Protein AF-0000000082825134 (afdb_homodimer)

InterPro domains:
  IPR029063 S-adenosyl-L-methionine-dependent methyltransferase superfamily [G3DSA:3.40.50.150] (3-219)
  IPR029063 S-adenosyl-L-methionine-dependent methyltransferase superfamily [SSF53335] (3-241)
  IPR041698 Methyltransferase domain 25 [PF13649] (36-131)

Solvent-accessible surface area (backbone atoms only — not comparable to full-atom values): 25928 Å² total; per-residue (Å²): 125,81,80,78,51,67,60,77,48,40,62,70,76,47,64,79,57,64,53,66,57,54,43,49,54,53,53,72,73,45,96,62,84,42,36,34,34,29,42,56,34,48,56,27,67,54,47,53,55,42,35,74,72,61,30,44,28,38,32,28,20,71,46,62,66,26,43,52,54,22,56,70,71,52,56,92,83,52,70,63,49,78,46,75,40,47,69,53,58,60,77,94,44,71,46,61,18,49,30,37,38,28,49,88,38,48,62,20,58,41,81,44,70,64,50,49,41,36,24,48,42,28,49,53,48,26,29,24,87,57,11,36,42,36,39,29,34,56,25,64,41,29,35,64,64,54,40,41,77,33,59,47,72,48,84,47,84,59,53,24,37,42,40,37,25,32,66,38,95,53,80,45,15,32,34,38,44,33,42,37,39,34,54,71,87,85,42,24,45,74,49,75,50,76,48,60,37,24,50,68,56,67,70,55,53,50,52,46,40,45,74,52,51,33,44,78,74,49,58,22,20,69,91,44,92,42,67,64,58,87,76,34,43,34,35,37,40,37,31,28,39,50,78,71,72,84,125,125,80,82,80,51,68,63,76,47,41,62,70,75,48,66,79,56,63,53,66,57,53,43,49,55,55,53,72,72,42,94,61,84,43,35,35,34,29,42,56,34,47,56,27,66,53,45,53,56,42,35,74,71,61,28,43,27,36,30,28,20,72,47,62,65,25,41,52,53,19,56,70,70,51,57,94,84,53,72,62,49,77,47,77,43,47,69,53,60,61,78,92,43,72,47,62,18,49,30,39,37,29,48,89,37,48,61,20,58,41,81,42,70,65,50,49,41,36,24,48,43,29,50,52,48,25,28,26,87,58,11,36,42,37,38,28,33,55,24,64,41,28,36,64,64,54,39,41,76,32,58,47,71,48,85,46,85,60,52,24,37,42,41,37,25,33,66,38,95,52,80,45,15,31,33,40,44,33,42,37,38,34,53,70,85,86,42,23,44,74,50,74,50,77,48,58,35,24,51,69,55,70,69,55,52,50,50,45,39,44,76,53,49,32,43,76,75,50,60,23,21,69,93,43,92,42,66,65,56,86,75,34,44,34,35,36,40,37,28,28,38,51,78,72,72,83,123

Sequence (494 aa):
MIYQGFASVYDELMSHAPYDQWTKWIEESLPEKGRILDLACGTGEISIRLAEKGFEVTGIDLSEEMLSYAQQKVSSNQPILFLQQDMRELSGFDGQFDAVAICCDSLNYLKTKNDVIETFKSVFQVLKPEGILLFDVHSSYKMAEVFPNSTFADQDEDISYIWQSFAGSEELSVIHDMSFFVWNGEAYDRFDETHEQRTFPVDEYEAMLKSCGFQLHHVTADFTDSEPSGQSERLFFKAQKSKTIVSMIYQGFASVYDELMSHAPYDQWTKWIEESLPEKGRILDLACGTGEISIRLAEKGFEVTGIDLSEEMLSYAQQKVSSNQPILFLQQDMRELSGFDGQFDAVAICCDSLNYLKTKNDVIETFKSVFQVLKPEGILLFDVHSSYKMAEVFPNSTFADQDEDISYIWQSFAGSEELSVIHDMSFFVWNGEAYDRFDETHEQRTFPVDEYEAMLKSCGFQLHHVTADFTDSEPSGQSERLFFKAQKSKTIVS

Secondary structure (DSSP, 8-state):
-----HHHHHHHHTTT--HHHHHHHHHHH-SS--EEEEET-TTSHHHHHHHHTT-EEEEEES-HHHHHHHHHHS-TTS-EEEEE--TTS--S-TT-EEEEEE-TTGGGG--SHHHHHHHHHHHHHHEEEEEEEEEEEE-HHIIIIISTTEEEEEE-SSEEEEEEEEE-SSTTEEEEEEEEEEE-SSSEEEEEEEEEEE---HHHHHHHHHHTTEEEEEEEETTSSSPP-TT--EEEEEEEE-SS---/-----HHHHHHHHTTTS-HHHHHHHHHHH-SS--EEEEET-TTSHHHHHHHHTT-EEEEEES-HHHHHHHHHHS-TTS-EEEEE--TTS--S-TT-EEEEEE-TTGGGG--SHHHHHHHHHHHHHHEEEEEEEEEEEE-HHIIIIISTTEEEEEE-SSEEEEEEEEE-SSTTEEEEEEEEEEE-SSSEEEEEEEEEEE---HHHHHHHHHHTTEEEEEEEETTSSSPP-TT--EEEEEEEE-SS---

Organism: NCBI:txid227866

Nearest PDB structures (foldseek):
  1y8c-assembly1_A  TM=8.971E-01  e=4.473E-28  Clostridium acetobutylicum ATCC 824
  7zkg-assembly1_A  TM=9.230E-01  e=8.082E-23  Streptomyces griseofuscus
  7wzg-assembly1_A  TM=8.822E-01  e=2.865E-20  Streptomyces sp.
  6uk5-assembly1_B  TM=7.848E-01  e=9.587E-19  Micromonospora echinospora
  5bsz-assembly1_A  TM=7.710E-01  e=5.892E-18  Streptoalloteichus sp. ATCC 53650

Foldseek 3Di:
DPPDDCLNCVCVVCVPPPLVLVLVVVVVLDPDAEEEEEEQCFLPSNVVVNQVVPHQYEYEHQDPSRVVNNVVPDDPPGNYHYDYDDLLDDDDQFQPTLEYEAEDQNLQLQDDLVSNLSNLLSRLRNHHAFHKYKYKHWALQQQPPPQAQDWDWDDDPAKIKIWHKHHDPDRSKIKIKMWMWGDPPPGTDIDIDIGIGHDDHPVSSCVSNVVNQKDWDDKPADSDPDHDDPNGTMIMTMITRHNDPPD/DPPDDCLNCVCVVCVPPPLVLVLVVVVVLDPDAEEEEEEQCFLPSNVVVSQVVPHQYEYEHQDPSRVVNNVVPDDPPGNYHYDYDDLLDDDDQFQPTLEYEAEPQNLQLDDDLVSNLSNLLSRLRNHHAFHKYKYKHWALQQQPPPQAQDWDWDDDPAKIKIWHKHHDPDRSKIKIKMWMWGDPPPGTDIDIDIGIGHDDHPVSVCVSNVVNQKDWDDKDADSDPDHDDPNGTMIMTMITRHNDPPD

Radius of gyration: 30.26 Å; Cα contacts (8 Å, |Δi|>4): 1070; chains: 2; bounding box: 48×101×61 Å

pLDDT: mean 93.87, std 10.31, range [31.61, 98.88]

Structure (mmCIF, N/CA/C/O backbone):
data_AF-0000000082825134-model_v1
#
loop_
_entity.id
_entity.type
_entity.pdbx_description
1 polymer 'Class I SAM-dependent methyltransferase'
#
loop_
_atom_site.group_PDB
_atom_site.id
_atom_site.type_symbol
_atom_site.label_atom_id
_atom_site.label_alt_id
_atom_site.label_comp_id
_atom_site.label_asym_id
_atom_site.label_entity_id
_atom_site.label_seq_id
_atom_site.pdbx_PDB_ins_code
_atom_site.Cartn_x
_atom_site.Cartn_y
_atom_site.Cartn_z
_atom_site.occupancy
_atom_site.B_iso_or_equiv
_atom_site.auth_seq_id
_atom_site.auth_comp_id
_atom_site.auth_asym_id
_atom_site.auth_atom_id
_atom_site.pdbx_PDB_model_num
ATOM 1 N N . MET A 1 1 ? -27.453 6.738 11.32 1 31.67 1 MET A N 1
ATOM 2 C CA . MET A 1 1 ? -26.266 6.273 10.625 1 31.67 1 MET A CA 1
ATOM 3 C C . MET A 1 1 ? -25.125 7.285 10.75 1 31.67 1 MET A C 1
ATOM 5 O O . MET A 1 1 ? -25.234 8.414 10.258 1 31.67 1 MET A O 1
ATOM 9 N N . ILE A 1 2 ? -24.578 7.402 11.82 1 40.59 2 ILE A N 1
ATOM 10 C CA . ILE A 1 2 ? -23.688 8.516 12.117 1 40.59 2 ILE A CA 1
ATOM 11 C C . ILE A 1 2 ? -22.703 8.711 10.961 1 40.59 2 ILE A C 1
ATOM 13 O O . ILE A 1 2 ? -22.125 7.742 10.469 1 40.59 2 ILE A O 1
ATOM 17 N N . TYR A 1 3 ? -23.062 9.609 10.094 1 47.88 3 TYR A N 1
ATOM 18 C CA . TYR A 1 3 ? -22.25 9.992 8.938 1 47.88 3 TYR A CA 1
ATOM 19 C C . TYR A 1 3 ? -20.766 9.922 9.258 1 47.88 3 TYR A C 1
ATOM 21 O O . TYR A 1 3 ? -20.297 10.57 10.195 1 47.88 3 TYR A O 1
ATOM 29 N N . GLN A 1 4 ? -20.047 8.68 9.023 1 63.12 4 GLN A N 1
ATOM 30 C CA . GLN A 1 4 ? -18.609 8.547 9.266 1 63.12 4 GLN A CA 1
ATOM 31 C C . GLN A 1 4 ? -17.812 9.242 8.172 1 63.12 4 GLN A C 1
ATOM 33 O O . GLN A 1 4 ? -17.984 8.961 6.984 1 63.12 4 GLN A O 1
ATOM 38 N N . GLY A 1 5 ? -17.406 10.68 8.5 1 81.69 5 GLY A N 1
ATOM 39 C CA . GLY A 1 5 ? -16.547 11.43 7.609 1 81.69 5 GLY A CA 1
ATOM 40 C C . GLY A 1 5 ? -15.078 11.375 8.008 1 81.69 5 GLY A C 1
ATOM 41 O O . GLY A 1 5 ? -14.703 10.625 8.906 1 81.69 5 GLY A O 1
ATOM 42 N N . PHE A 1 6 ? -14.289 12.008 7.301 1 90.44 6 PHE A N 1
ATOM 43 C CA . PHE A 1 6 ? -12.844 11.984 7.457 1 90.44 6 PHE A CA 1
ATOM 44 C C . PHE A 1 6 ? -12.445 12.398 8.867 1 90.44 6 PHE A C 1
ATOM 46 O O . PHE A 1 6 ? -11.555 11.789 9.477 1 90.44 6 PHE A O 1
ATOM 53 N N . ALA A 1 7 ? -13.164 13.359 9.367 1 90.81 7 ALA A N 1
ATOM 54 C CA . ALA A 1 7 ? -12.836 13.867 10.695 1 90.81 7 ALA A CA 1
ATOM 55 C C . ALA A 1 7 ? -12.953 12.766 11.75 1 90.81 7 ALA A C 1
ATOM 57 O O . ALA A 1 7 ? -12.203 12.742 12.719 1 90.81 7 ALA A O 1
ATOM 58 N N . SER A 1 8 ? -13.828 11.852 11.531 1 89.88 8 SER A N 1
ATOM 59 C CA . SER A 1 8 ? -14.117 10.805 12.508 1 89.88 8 SER A CA 1
ATOM 60 C C . SER A 1 8 ? -12.984 9.781 12.57 1 89.88 8 SER A C 1
ATOM 62 O O . SER A 1 8 ? -12.844 9.062 13.555 1 89.88 8 SER A O 1
ATOM 64 N N . VAL A 1 9 ? -12.219 9.648 11.523 1 92.31 9 VAL A N 1
ATOM 65 C CA . VAL A 1 9 ? -11.156 8.641 11.477 1 92.31 9 VAL A CA 1
ATOM 66 C C . VAL A 1 9 ? -9.797 9.328 11.523 1 92.31 9 VAL A C 1
ATOM 68 O O . VAL A 1 9 ? -8.758 8.656 11.594 1 92.31 9 VAL A O 1
ATOM 71 N N . TYR A 1 10 ? -9.727 10.625 11.555 1 92.88 10 TYR A N 1
ATOM 72 C CA . TYR A 1 10 ? -8.5 11.391 11.375 1 92.88 10 TYR A CA 1
ATOM 73 C C . TYR A 1 10 ? -7.508 11.094 12.492 1 92.88 10 TYR A C 1
ATOM 75 O O . TYR A 1 10 ? -6.336 10.82 12.234 1 92.88 10 TYR A O 1
ATOM 83 N N . ASP A 1 11 ? -7.988 11.148 13.688 1 91.62 11 ASP A N 1
ATOM 84 C CA . ASP A 1 11 ? -7.09 10.945 14.82 1 91.62 11 ASP A CA 1
ATOM 85 C C . ASP A 1 11 ? -6.453 9.562 14.773 1 91.62 11 ASP A C 1
ATOM 87 O O . ASP A 1 11 ? -5.285 9.398 15.133 1 91.62 11 ASP A O 1
ATOM 91 N N . GLU A 1 12 ? -7.242 8.578 14.375 1 88.88 12 GLU A N 1
ATOM 92 C CA . GLU A 1 12 ? -6.688 7.234 14.242 1 88.88 12 GLU A CA 1
ATOM 93 C C . GLU A 1 12 ? -5.648 7.172 13.125 1 88.88 12 GLU A C 1
ATOM 95 O O . GLU A 1 12 ? -4.582 6.574 13.297 1 88.88 12 GLU A O 1
ATOM 100 N N . LEU A 1 13 ? -5.953 7.766 12.016 1 89.31 13 LEU A N 1
ATOM 101 C CA . LEU A 1 13 ? -5.035 7.844 10.883 1 89.31 13 LEU A CA 1
ATOM 102 C C . LEU A 1 13 ? -3.713 8.477 11.305 1 89.31 13 LEU A C 1
ATOM 104 O O . LEU A 1 13 ? -2.645 8.031 10.883 1 89.31 13 LEU A O 1
ATOM 108 N N . MET A 1 14 ? -3.789 9.5 12.18 1 92.12 14 MET A N 1
ATOM 109 C C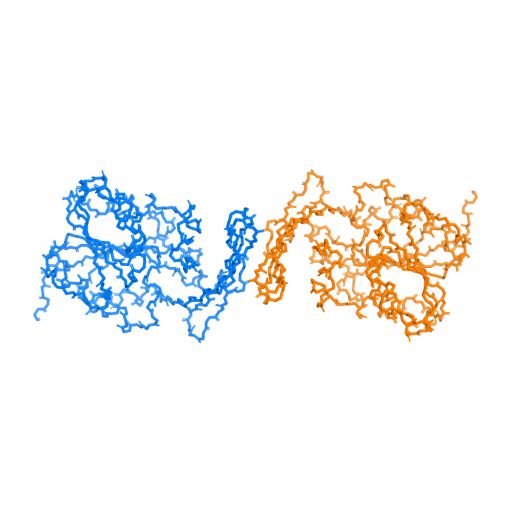A . MET A 1 14 ? -2.646 10.328 12.547 1 92.12 14 MET A CA 1
ATOM 110 C C . MET A 1 14 ? -2.096 9.93 13.914 1 92.12 14 MET A C 1
ATOM 112 O O . MET A 1 14 ? -1.331 10.68 14.523 1 92.12 14 MET A O 1
ATOM 116 N N . SER A 1 15 ? -2.473 8.75 14.375 1 89.19 15 SER A N 1
ATOM 117 C CA . SER A 1 15 ? -2.162 8.328 15.734 1 89.19 15 SER A CA 1
ATOM 118 C C . SER A 1 15 ? -0.655 8.281 15.969 1 89.19 15 SER A C 1
ATOM 120 O O . SER A 1 15 ? -0.193 8.422 17.094 1 89.19 15 SER A O 1
ATOM 122 N N . HIS A 1 16 ? 0.145 8.148 14.906 1 89.31 16 HIS A N 1
ATOM 123 C CA . HIS A 1 16 ? 1.592 8.055 15.07 1 89.31 16 HIS A CA 1
ATOM 124 C C . HIS A 1 16 ? 2.283 9.328 14.594 1 89.31 16 HIS A C 1
ATOM 126 O O . HIS A 1 16 ? 3.512 9.375 14.5 1 89.31 16 HIS A O 1
ATOM 132 N N . ALA A 1 17 ? 1.519 10.336 14.281 1 93.69 17 ALA A N 1
ATOM 133 C CA . ALA A 1 17 ? 2.102 11.617 13.867 1 93.69 17 ALA A CA 1
ATOM 134 C C . ALA A 1 17 ? 2.906 12.234 15.008 1 93.69 17 ALA A C 1
ATOM 136 O O . ALA A 1 17 ? 2.502 12.18 16.172 1 93.69 17 ALA A O 1
ATOM 137 N N . PRO A 1 18 ? 4.023 12.836 14.672 1 96.94 18 PRO A N 1
ATOM 138 C CA . PRO A 1 18 ? 4.898 13.375 15.719 1 96.94 18 PRO A CA 1
ATOM 139 C C . PRO A 1 18 ? 4.449 14.75 16.203 1 96.94 18 PRO A C 1
ATOM 141 O O . PRO A 1 18 ? 5.23 15.703 16.172 1 96.94 18 PRO A O 1
ATOM 144 N N . TYR A 1 19 ? 3.26 14.867 16.766 1 97.88 19 TYR A N 1
ATOM 145 C CA . TYR A 1 19 ? 2.703 16.125 17.25 1 97.88 19 TYR A CA 1
ATOM 146 C C . TYR A 1 19 ? 3.604 16.75 18.312 1 97.88 19 TYR A C 1
ATOM 148 O O . TYR A 1 19 ? 3.717 17.969 18.391 1 97.88 19 TYR A O 1
ATOM 156 N N . ASP A 1 20 ? 4.211 15.906 19.047 1 97.44 20 ASP A N 1
ATOM 157 C CA . ASP A 1 20 ? 5.102 16.406 20.094 1 97.44 20 ASP A CA 1
ATOM 158 C C . ASP A 1 20 ? 6.301 17.141 19.5 1 97.44 20 ASP A C 1
ATOM 160 O O . ASP A 1 20 ? 6.793 18.109 20.078 1 97.44 20 ASP A O 1
ATOM 164 N N . GLN A 1 21 ? 6.723 16.641 18.422 1 98 21 GLN A N 1
ATOM 165 C CA . GLN A 1 21 ? 7.852 17.297 17.766 1 98 21 GLN A CA 1
ATOM 166 C C . GLN A 1 21 ? 7.449 18.656 17.219 1 98 21 GLN A C 1
ATOM 168 O O . GLN A 1 21 ? 8.211 19.625 17.328 1 98 21 GLN A O 1
ATOM 173 N N . TRP A 1 22 ? 6.277 18.766 16.625 1 98.25 22 TRP A N 1
ATOM 174 C CA . TRP A 1 22 ? 5.785 20.062 16.188 1 98.25 22 TRP A CA 1
ATOM 175 C C . TRP A 1 22 ? 5.645 21.016 17.359 1 98.25 22 TRP A C 1
ATOM 177 O O . TRP A 1 22 ? 6.062 22.172 17.266 1 98.25 22 TRP A O 1
ATOM 187 N N . THR A 1 23 ? 5.055 20.531 18.406 1 97.62 23 THR A N 1
ATOM 188 C CA . THR A 1 23 ? 4.824 21.344 19.594 1 97.62 23 THR A CA 1
ATOM 189 C C . THR A 1 23 ? 6.145 21.875 20.156 1 97.62 23 THR A C 1
ATOM 191 O O . THR A 1 23 ? 6.266 23.047 20.484 1 97.62 23 THR A O 1
ATOM 194 N N . LYS A 1 24 ? 7.09 21 20.219 1 96.88 24 LYS A N 1
ATOM 195 C CA . LYS A 1 24 ? 8.414 21.375 20.703 1 96.88 24 LYS A CA 1
ATOM 196 C C . LYS A 1 24 ? 9.047 22.438 19.781 1 96.88 24 LYS A C 1
ATOM 198 O O . LYS A 1 24 ? 9.641 23.391 20.266 1 96.88 24 LYS A O 1
ATOM 203 N N . TRP A 1 25 ? 8.953 22.234 18.562 1 97.25 25 TRP A N 1
ATOM 204 C CA . TRP A 1 25 ? 9.492 23.172 17.578 1 97.25 25 TRP A CA 1
ATOM 205 C C . TRP A 1 25 ? 8.898 24.562 17.75 1 97.25 25 TRP A C 1
ATOM 207 O O . TRP A 1 25 ? 9.617 25.562 17.734 1 97.25 25 TRP A O 1
ATOM 217 N N . ILE A 1 26 ? 7.578 24.625 17.969 1 97.19 26 ILE A N 1
ATOM 218 C CA . ILE A 1 26 ? 6.883 25.891 18.156 1 97.19 26 ILE A CA 1
ATOM 219 C C . ILE A 1 26 ? 7.332 26.531 19.469 1 97.19 26 ILE A C 1
ATOM 221 O O . ILE A 1 26 ? 7.668 27.719 19.5 1 97.19 26 ILE A O 1
ATOM 225 N N . GLU A 1 27 ? 7.367 25.734 20.469 1 95.75 27 GLU A N 1
ATOM 226 C CA . GLU A 1 27 ? 7.75 26.219 21.781 1 95.75 27 GLU A CA 1
ATOM 227 C C . GLU A 1 27 ? 9.148 26.828 21.766 1 95.75 27 GLU A C 1
ATOM 229 O O . GLU A 1 27 ? 9.383 27.891 22.344 1 95.75 27 GLU A O 1
ATOM 234 N N . GLU A 1 28 ? 10 26.172 21.094 1 94.25 28 GLU A N 1
ATOM 235 C CA . GLU A 1 28 ? 11.391 26.609 21.047 1 94.25 28 GLU A CA 1
ATOM 236 C C . GLU A 1 28 ? 11.555 27.859 20.203 1 94.25 28 GLU A C 1
ATOM 238 O O . GLU A 1 28 ? 12.57 28.562 20.312 1 94.25 28 GLU A O 1
ATOM 243 N N . SER A 1 29 ? 10.625 28.109 19.391 1 92 29 SER A N 1
ATOM 244 C CA . SER A 1 29 ? 10.719 29.266 18.5 1 92 29 SER A CA 1
ATOM 245 C C . SER A 1 29 ? 10.227 30.531 19.188 1 92 29 SER A C 1
ATOM 247 O O . SER A 1 29 ? 10.406 31.641 18.656 1 92 29 SER A O 1
ATOM 249 N N . LEU A 1 30 ? 9.523 30.422 20.297 1 88.94 30 LEU A N 1
ATOM 250 C CA . LEU A 1 30 ? 8.984 31.562 21.016 1 88.94 30 LEU A CA 1
ATOM 251 C C . LEU A 1 30 ? 9.711 31.75 22.344 1 88.94 30 LEU A C 1
ATOM 253 O O . LEU A 1 30 ? 9.938 30.797 23.078 1 88.94 30 LEU A O 1
ATOM 257 N N . PRO A 1 31 ? 10.234 32.969 22.594 1 73.44 31 PRO A N 1
ATOM 258 C CA . PRO A 1 31 ? 10.984 33.219 23.828 1 73.44 31 PRO A CA 1
ATOM 259 C C . PRO A 1 31 ? 10.109 33.156 25.078 1 73.44 31 PRO A C 1
ATOM 261 O O . PRO A 1 31 ? 10.602 32.844 26.156 1 73.44 31 PRO A O 1
ATOM 264 N N . GLU A 1 32 ? 8.875 33.656 25.047 1 78.44 32 GLU A N 1
ATOM 265 C CA . GLU A 1 32 ? 7.98 33.688 26.203 1 78.44 32 GLU A CA 1
ATOM 266 C C . GLU A 1 32 ? 6.609 33.125 25.859 1 78.44 32 GLU A C 1
ATOM 268 O O . GLU A 1 32 ? 6.262 33 24.688 1 78.44 32 GLU A O 1
ATOM 273 N N . LY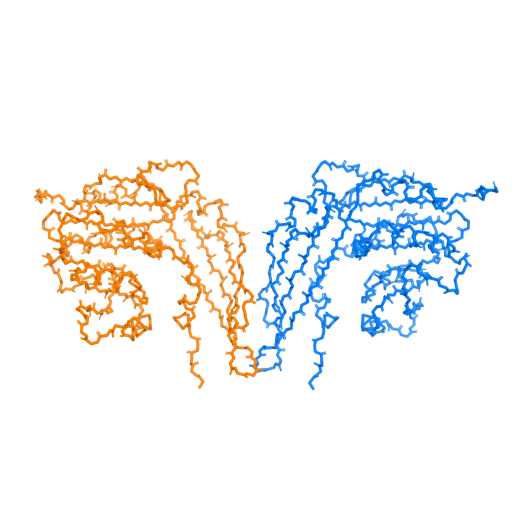S A 1 33 ? 5.977 32.719 27.031 1 81.69 33 LYS A N 1
ATOM 274 C CA . LYS A 1 33 ? 4.594 32.281 26.859 1 81.69 33 LYS A CA 1
ATOM 275 C C . LYS A 1 33 ? 3.732 33.406 26.328 1 81.69 33 LYS A C 1
ATOM 277 O O . LYS A 1 33 ? 3.9 34.562 26.719 1 81.69 33 LYS A O 1
ATOM 282 N N . GLY A 1 34 ? 3.176 33.188 25.172 1 90.06 34 GLY A N 1
ATOM 283 C CA . GLY A 1 34 ? 2.365 34.188 24.516 1 90.06 34 GLY A CA 1
ATOM 284 C C . GLY A 1 34 ? 1.118 33.625 23.859 1 90.06 34 GLY A C 1
ATOM 285 O O . GLY A 1 34 ? 0.662 32.531 24.219 1 90.06 34 GLY A O 1
ATOM 286 N N . ARG A 1 35 ? 0.505 34.531 23.062 1 95.62 35 ARG A N 1
ATOM 287 C CA . ARG A 1 35 ? -0.704 34.188 22.328 1 95.62 35 ARG A CA 1
ATOM 288 C C . ARG A 1 35 ? -0.36 33.594 20.969 1 95.62 35 ARG A C 1
ATOM 290 O O . ARG A 1 35 ? 0.307 34.219 20.156 1 95.62 35 ARG A O 1
ATOM 297 N N . ILE A 1 36 ? -0.784 32.312 20.766 1 97.38 36 ILE A N 1
ATOM 298 C CA . ILE A 1 36 ? -0.449 31.594 19.531 1 97.38 36 ILE A CA 1
ATOM 299 C C . ILE A 1 36 ? -1.722 31.312 18.734 1 97.38 36 ILE A C 1
ATOM 301 O O . ILE A 1 36 ? -2.74 30.906 19.312 1 97.38 36 ILE A O 1
ATOM 305 N N . LEU A 1 37 ? -1.668 31.641 17.469 1 98.38 37 LEU A N 1
ATOM 306 C CA . LEU A 1 37 ? -2.705 31.188 16.531 1 98.38 37 LEU A CA 1
ATOM 307 C C . LEU A 1 37 ? -2.299 29.891 15.859 1 98.38 37 LEU A C 1
ATOM 309 O O . LEU A 1 37 ? -1.317 29.844 15.109 1 98.38 37 LEU A O 1
ATOM 313 N N . ASP A 1 38 ? -3 28.812 16.172 1 98.62 38 ASP A N 1
ATOM 314 C CA . ASP A 1 38 ? -2.871 27.531 15.484 1 98.62 38 ASP A CA 1
ATOM 315 C C . ASP A 1 38 ? -3.76 27.484 14.242 1 98.62 38 ASP A C 1
ATOM 317 O O . ASP A 1 38 ? -4.949 27.172 14.328 1 98.62 38 ASP A O 1
ATOM 321 N N . LEU A 1 39 ? -3.18 27.828 13.086 1 98.62 39 LEU A N 1
ATOM 322 C CA . LEU A 1 39 ? -3.918 27.969 11.836 1 98.62 39 LEU A CA 1
ATOM 323 C C . LEU A 1 39 ? -4 26.625 11.102 1 98.62 39 LEU A C 1
ATOM 325 O O . LEU A 1 39 ? -2.984 25.969 10.898 1 98.62 39 LEU A O 1
ATOM 329 N N . ALA A 1 40 ? -5.293 26.297 10.633 1 98.62 40 ALA A N 1
ATOM 330 C CA . ALA A 1 40 ? -5.586 24.953 10.133 1 98.62 40 ALA A CA 1
ATOM 331 C C . ALA A 1 40 ? -5.305 23.891 11.195 1 98.62 40 ALA A C 1
ATOM 333 O O . ALA A 1 40 ? -4.574 22.938 10.953 1 98.62 40 ALA A O 1
ATOM 334 N N . CYS A 1 41 ? -5.996 24.047 12.312 1 98.44 41 CYS A N 1
ATOM 335 C CA . CYS A 1 41 ? -5.645 23.328 13.531 1 98.44 41 CYS A CA 1
ATOM 336 C C . CYS A 1 41 ? -6.223 21.906 13.523 1 98.44 41 CYS A C 1
ATOM 338 O O . CYS A 1 41 ? -5.855 21.078 14.352 1 98.44 41 CYS A O 1
ATOM 340 N N . GLY A 1 42 ? -7.102 21.562 12.594 1 97.62 42 GLY A N 1
ATOM 341 C CA . GLY A 1 42 ? -7.703 20.234 12.516 1 97.62 42 GLY A CA 1
ATOM 342 C C . GLY A 1 42 ? -8.438 19.828 13.781 1 97.62 42 GLY A C 1
ATOM 343 O O . GLY A 1 42 ? -9.281 20.578 14.281 1 97.62 42 GLY A O 1
ATOM 344 N N . THR A 1 43 ? -8.125 18.703 14.289 1 96.69 43 THR A N 1
ATOM 345 C CA . THR A 1 43 ? -8.789 18.219 15.492 1 96.69 43 THR A CA 1
ATOM 346 C C . THR A 1 43 ? -8.086 18.734 16.734 1 96.69 43 THR A C 1
ATOM 348 O O . THR A 1 43 ? -8.281 18.203 17.828 1 96.69 43 THR A O 1
ATOM 351 N N . GLY A 1 44 ? -7.203 19.656 16.609 1 97.19 44 GLY A N 1
ATOM 352 C CA . GLY A 1 44 ? -6.711 20.469 17.719 1 97.19 44 GLY A CA 1
ATOM 353 C C . GLY A 1 44 ? -5.57 19.812 18.484 1 97.19 44 GLY A C 1
ATOM 354 O O . GLY A 1 44 ? -5.285 20.188 19.609 1 97.19 44 GLY A O 1
ATOM 355 N N . GLU A 1 45 ? -4.871 18.828 17.906 1 97.12 45 GLU A N 1
ATOM 356 C CA . GLU A 1 45 ? -3.822 18.094 18.609 1 97.12 45 GLU A CA 1
ATOM 357 C C . GLU A 1 45 ? -2.695 19.031 19.047 1 97.12 45 GLU A C 1
ATOM 359 O O . GLU A 1 45 ? -2.281 19.016 20.203 1 97.12 45 GLU A O 1
ATOM 364 N N . ILE A 1 46 ? -2.273 19.859 18.188 1 97.69 46 ILE A N 1
ATOM 365 C CA . ILE A 1 46 ? -1.188 20.781 18.5 1 97.69 46 ILE A CA 1
ATOM 366 C C . ILE A 1 46 ? -1.704 21.891 19.406 1 97.69 46 ILE A C 1
ATOM 368 O O . ILE A 1 46 ? -1.031 22.281 20.359 1 97.69 46 ILE A O 1
ATOM 372 N N . SER A 1 47 ? -2.924 22.391 19.172 1 97.62 47 SER A N 1
ATOM 373 C CA . SER A 1 47 ? -3.539 23.422 20 1 97.62 47 SER A CA 1
ATOM 374 C C . SER A 1 47 ? -3.572 23.016 21.469 1 97.62 47 SER A C 1
ATOM 376 O O . SER A 1 47 ? -3.174 23.781 22.344 1 97.62 47 SER A O 1
ATOM 378 N N . ILE A 1 48 ? -4.016 21.828 21.688 1 96.25 48 ILE A N 1
ATOM 379 C CA . ILE A 1 48 ? -4.203 21.312 23.047 1 96.25 48 ILE A CA 1
ATOM 380 C C . ILE A 1 48 ? -2.85 21.188 23.75 1 96.25 48 ILE A C 1
ATOM 382 O O . ILE A 1 48 ? -2.689 21.625 24.891 1 96.25 48 ILE A O 1
ATOM 386 N N . ARG A 1 49 ? -1.884 20.656 23.062 1 95.5 49 ARG A N 1
ATOM 387 C CA . ARG A 1 49 ? -0.55 20.469 23.625 1 95.5 49 ARG A CA 1
ATOM 388 C C . ARG A 1 49 ? 0.087 21.812 23.969 1 95.5 49 ARG A C 1
ATOM 390 O O . ARG A 1 49 ? 0.733 21.953 25 1 95.5 49 ARG A O 1
ATOM 397 N N . LEU A 1 50 ? -0.076 22.797 23.094 1 96 50 LEU A N 1
ATOM 398 C CA . LEU A 1 50 ? 0.458 24.125 23.344 1 96 50 LEU A CA 1
ATOM 399 C C . LEU A 1 50 ? -0.223 24.766 24.562 1 96 50 LEU A C 1
ATOM 401 O O . LEU A 1 50 ? 0.438 25.391 25.391 1 96 50 LEU A O 1
ATOM 405 N N . ALA A 1 51 ? -1.547 24.625 24.656 1 94.81 51 ALA A N 1
ATOM 406 C CA . ALA A 1 51 ? -2.287 25.156 25.797 1 94.81 51 ALA A CA 1
ATOM 407 C C . ALA A 1 51 ? -1.826 24.531 27.094 1 94.81 51 ALA A C 1
ATOM 409 O O . ALA A 1 51 ? -1.688 25.219 28.109 1 94.81 51 ALA A O 1
ATOM 410 N N . GLU A 1 52 ? -1.596 23.25 27.062 1 92.88 52 GLU A N 1
ATOM 411 C CA . GLU A 1 52 ? -1.117 22.531 28.234 1 92.88 52 GLU A CA 1
ATOM 412 C C . GLU A 1 52 ? 0.244 23.047 28.688 1 92.88 52 GLU A C 1
ATOM 414 O O . GLU A 1 52 ? 0.582 22.969 29.859 1 92.88 52 GLU A O 1
ATOM 419 N N . LYS A 1 53 ? 0.925 23.594 27.797 1 92.75 53 LYS A N 1
ATOM 420 C CA . LYS A 1 53 ? 2.25 24.125 28.094 1 92.75 53 LYS A CA 1
ATOM 421 C C . LYS A 1 53 ? 2.162 25.578 28.578 1 92.75 53 LYS A C 1
ATOM 423 O O . LYS A 1 53 ? 3.184 26.203 28.859 1 92.75 53 LYS A O 1
ATOM 428 N N . GLY A 1 54 ? 0.999 26.109 28.547 1 91.75 54 GLY A N 1
ATOM 429 C CA . GLY A 1 54 ? 0.805 27.422 29.156 1 91.75 54 GLY A CA 1
ATOM 430 C C . GLY A 1 54 ? 0.596 28.531 28.141 1 91.75 54 GLY A C 1
ATOM 431 O O . GLY A 1 54 ? 0.496 29.703 28.5 1 91.75 54 GLY A O 1
ATOM 432 N N . PHE A 1 55 ? 0.498 28.219 26.859 1 94.62 55 PHE A N 1
ATOM 433 C CA . PHE A 1 55 ? 0.23 29.219 25.844 1 94.62 55 PHE A CA 1
ATOM 434 C C . PHE A 1 55 ? -1.26 29.516 25.766 1 94.62 55 PHE A C 1
ATOM 436 O O . PHE A 1 55 ? -2.094 28.672 26.062 1 94.62 55 PHE A O 1
ATOM 443 N N . GLU A 1 56 ? -1.556 30.781 25.516 1 94.62 56 GLU A N 1
ATOM 444 C CA . GLU A 1 56 ? -2.914 31.109 25.094 1 94.62 56 GLU A CA 1
ATOM 445 C C . GLU A 1 56 ? -3.123 30.797 23.625 1 94.62 56 GLU A C 1
ATOM 447 O O . GLU A 1 56 ? -2.484 31.406 22.75 1 94.62 56 GLU A O 1
ATOM 452 N N . VAL A 1 57 ? -4.059 29.859 23.328 1 96.5 57 VAL A N 1
ATOM 453 C CA . VAL A 1 57 ? -4.113 29.328 21.969 1 96.5 57 VAL A CA 1
ATOM 454 C C . VAL A 1 57 ? -5.484 29.609 21.359 1 96.5 57 VAL A C 1
ATOM 456 O O . VAL A 1 57 ? -6.512 29.453 22.031 1 96.5 57 VAL A O 1
ATOM 459 N N . THR A 1 58 ? -5.508 30.172 20.188 1 97.75 58 THR A N 1
ATOM 460 C CA . THR A 1 58 ? -6.66 30.172 19.281 1 97.75 58 THR A CA 1
ATOM 461 C C . THR A 1 58 ? -6.434 29.234 18.109 1 97.75 58 THR A C 1
ATOM 463 O O . THR A 1 58 ? -5.398 29.297 17.438 1 97.75 58 THR A O 1
ATOM 466 N N . GLY A 1 59 ? -7.328 28.281 17.938 1 98.38 59 GLY A N 1
ATOM 467 C CA . GLY A 1 59 ? -7.281 27.391 16.781 1 98.38 59 GLY A CA 1
ATOM 468 C C . GLY A 1 59 ? -8.281 27.766 15.703 1 98.38 59 GLY A C 1
ATOM 469 O O . GLY A 1 59 ? -9.445 28.031 15.984 1 98.38 59 GLY A O 1
ATOM 470 N N . ILE A 1 60 ? -7.816 27.859 14.469 1 98.56 60 ILE A N 1
ATOM 471 C CA . ILE A 1 60 ? -8.695 28.156 13.336 1 98.56 60 ILE A CA 1
ATOM 472 C C . ILE A 1 60 ? -8.594 27.031 12.305 1 98.56 60 ILE A C 1
ATOM 474 O O . ILE A 1 60 ? -7.5 26.531 12.016 1 98.56 60 ILE A O 1
ATOM 478 N N . ASP A 1 61 ? -9.711 26.609 11.773 1 98.44 61 ASP A N 1
ATOM 479 C CA . ASP A 1 61 ? -9.789 25.641 10.695 1 98.44 61 ASP A CA 1
ATOM 480 C C . ASP A 1 61 ? -10.961 25.938 9.766 1 98.44 61 ASP A C 1
ATOM 482 O O . ASP A 1 61 ? -11.945 26.547 10.18 1 98.44 61 ASP A O 1
ATOM 486 N N . LEU A 1 62 ? -10.758 25.484 8.5 1 97.94 62 LEU A N 1
ATOM 487 C CA . LEU A 1 62 ? -11.82 25.672 7.516 1 97.94 62 LEU A CA 1
ATOM 488 C C . LEU A 1 62 ? -12.984 24.734 7.777 1 97.94 62 LEU A C 1
ATOM 490 O O . LEU A 1 62 ? -14.141 25.062 7.496 1 97.94 62 LEU A O 1
ATOM 494 N N . SER A 1 63 ? -12.703 23.578 8.336 1 96 63 SER A N 1
ATOM 495 C CA . SER A 1 63 ? -13.68 22.5 8.477 1 96 63 SER A CA 1
ATOM 496 C C . SER A 1 63 ? -14.375 22.562 9.828 1 96 63 SER A C 1
ATOM 498 O O . SER A 1 63 ? -13.758 22.344 10.867 1 96 63 SER A O 1
ATOM 500 N N . GLU A 1 64 ? -15.68 22.766 9.742 1 95.38 64 GLU A N 1
ATOM 501 C CA . GLU A 1 64 ? -16.484 22.75 10.961 1 95.38 64 GLU A CA 1
ATOM 502 C C . GLU A 1 64 ? -16.438 21.375 11.633 1 95.38 64 GLU A C 1
ATOM 504 O O . GLU A 1 64 ? -16.438 21.281 12.859 1 95.38 64 GLU A O 1
ATOM 509 N N . GLU A 1 65 ? -16.438 20.375 10.828 1 94.38 65 GLU A N 1
ATOM 510 C CA . GLU A 1 65 ? -16.406 19.016 11.359 1 94.38 65 GLU A CA 1
ATOM 511 C C . GLU A 1 65 ? -15.125 18.766 12.156 1 94.38 65 GLU A C 1
ATOM 513 O O . GLU A 1 65 ? -15.172 18.203 13.25 1 94.38 65 GLU A O 1
ATOM 518 N N . MET A 1 66 ? -14 19.172 11.617 1 96.19 66 MET A N 1
ATOM 519 C CA . MET A 1 66 ? -12.734 19.047 12.336 1 96.19 66 MET A CA 1
ATOM 520 C C . MET A 1 66 ? -12.789 19.781 13.672 1 96.19 66 MET A C 1
ATOM 522 O O . MET A 1 66 ? -12.383 19.25 14.703 1 96.19 66 MET A O 1
ATOM 526 N N . LEU A 1 67 ? -13.352 20.984 13.656 1 96.38 67 LEU A N 1
ATOM 527 C CA . LEU A 1 67 ? -13.414 21.812 14.852 1 96.38 67 LEU A CA 1
ATOM 528 C C . LEU A 1 67 ? -14.328 21.203 15.898 1 96.38 67 LEU A C 1
ATOM 530 O O . LEU A 1 67 ? -14.086 21.344 17.094 1 96.38 67 LEU A O 1
ATOM 534 N N . SER A 1 68 ? -15.367 20.547 15.453 1 94.69 68 SER A N 1
ATOM 535 C CA . SER A 1 68 ? -16.25 19.875 16.391 1 94.69 68 SER A CA 1
ATOM 536 C C . SER A 1 68 ? -15.5 18.797 17.172 1 94.69 68 SER A C 1
ATOM 538 O O . SER A 1 68 ? -15.688 18.672 18.391 1 94.69 68 SER A O 1
ATOM 540 N N . TYR A 1 69 ? -14.672 18.078 16.531 1 94.25 69 TYR A N 1
ATOM 541 C CA . TYR A 1 69 ? -13.852 17.078 17.203 1 94.25 69 TYR A CA 1
ATOM 542 C C . TYR A 1 69 ? -12.82 17.719 18.109 1 94.25 69 TYR A C 1
ATOM 544 O O . TYR A 1 69 ? -12.539 17.219 19.203 1 94.25 69 TYR A O 1
ATOM 552 N N . ALA A 1 70 ? -12.273 18.844 17.672 1 95.19 70 ALA A N 1
ATOM 553 C CA . ALA A 1 70 ? -11.32 19.578 18.516 1 95.19 70 ALA A CA 1
ATOM 554 C C . ALA A 1 70 ? -11.977 20.047 19.812 1 95.19 70 ALA A C 1
ATOM 556 O O . ALA A 1 70 ? -11.406 19.875 20.891 1 95.19 70 ALA A O 1
ATOM 557 N N . GLN A 1 71 ? -13.148 20.562 19.672 1 94.25 71 GLN A N 1
ATOM 558 C CA . GLN A 1 71 ? -13.875 21.094 20.812 1 94.25 71 GLN A CA 1
ATOM 559 C C . GLN A 1 71 ? -14.18 20 21.828 1 94.25 71 GLN A C 1
ATOM 561 O O . GLN A 1 71 ? -14.164 20.234 23.031 1 94.25 71 GLN A O 1
ATOM 566 N N . GLN A 1 72 ? -14.391 18.828 21.359 1 92.25 72 GLN A N 1
ATOM 567 C CA . GLN A 1 72 ? -14.727 17.703 22.219 1 92.25 72 GLN A CA 1
ATOM 568 C C . GLN A 1 72 ? -13.531 17.297 23.078 1 92.25 72 GLN A C 1
ATOM 570 O O . GLN A 1 72 ? -13.695 16.703 24.141 1 92.25 72 GLN A O 1
ATOM 575 N N . LYS A 1 73 ? -12.391 17.594 22.656 1 92.88 73 LYS A N 1
ATOM 576 C CA . LYS A 1 73 ? -11.18 17.172 23.344 1 92.88 73 LYS A CA 1
ATOM 577 C C . LYS A 1 73 ? -10.805 18.141 24.453 1 92.88 73 LYS A C 1
ATOM 579 O O . LYS A 1 73 ? -9.977 17.828 25.312 1 92.88 73 LYS A O 1
ATOM 584 N N . VAL A 1 74 ? -11.344 19.297 24.359 1 90.38 74 VAL A N 1
ATOM 585 C CA . VAL A 1 74 ? -10.914 20.344 25.266 1 90.38 74 VAL A CA 1
ATOM 586 C C . VAL A 1 74 ? -11.812 20.375 26.5 1 90.38 74 VAL A C 1
ATOM 588 O O . VAL A 1 74 ? -13.039 20.297 26.391 1 90.38 74 VAL A O 1
ATOM 591 N N . SER A 1 75 ? -11.125 20.266 27.641 1 81.06 75 SER A N 1
ATOM 592 C CA . SER A 1 75 ? -11.859 20.422 28.891 1 81.06 75 SER A CA 1
ATOM 593 C C . SER A 1 75 ? -12.305 21.875 29.094 1 81.06 75 SER A C 1
ATOM 595 O O . SER A 1 75 ? -11.695 22.797 28.547 1 81.06 75 SER A O 1
ATOM 597 N N . SER A 1 76 ? -13.352 22.078 29.766 1 68.94 76 SER A N 1
ATOM 598 C CA . SER A 1 76 ? -13.953 23.391 30.016 1 68.94 76 SER A CA 1
ATOM 599 C C . SER A 1 76 ? -12.938 24.359 30.625 1 68.94 76 SER A C 1
ATOM 601 O O . SER A 1 76 ? -13.039 25.562 30.438 1 68.94 76 SER A O 1
ATOM 603 N N . ASN A 1 77 ? -11.898 23.891 31.125 1 69.44 77 ASN A N 1
ATOM 604 C CA . ASN A 1 77 ? -10.977 24.781 31.828 1 69.44 77 ASN A CA 1
ATOM 605 C C . ASN A 1 77 ? -9.781 25.156 30.953 1 69.44 77 ASN A C 1
ATOM 607 O O . ASN A 1 77 ? -8.922 25.922 31.359 1 69.44 77 ASN A O 1
ATOM 611 N N . GLN A 1 78 ? -9.758 24.641 29.766 1 73.5 78 GLN A N 1
ATOM 612 C CA . GLN A 1 78 ? -8.617 24.984 28.922 1 73.5 78 GLN A CA 1
ATOM 613 C C . GLN A 1 78 ? -8.914 26.219 28.062 1 73.5 78 GLN A C 1
ATOM 615 O O . GLN A 1 78 ? -9.977 26.312 27.438 1 73.5 78 GLN A O 1
ATOM 620 N N . PRO A 1 79 ? -8.031 27.141 28.125 1 81.31 79 PRO A N 1
ATOM 621 C CA . PRO A 1 79 ? -8.219 28.406 27.391 1 81.31 79 PRO A CA 1
ATOM 622 C C . PRO A 1 79 ? -7.961 28.25 25.891 1 81.31 79 PRO A C 1
ATOM 624 O O . PRO A 1 79 ? -6.941 28.734 25.391 1 81.31 79 PRO A O 1
ATOM 627 N N . ILE A 1 80 ? -8.664 27.453 25.188 1 94.19 80 ILE A N 1
ATOM 628 C CA . ILE A 1 80 ? -8.508 27.359 23.75 1 94.19 80 ILE A CA 1
ATOM 629 C C . ILE A 1 80 ? -9.789 27.812 23.062 1 94.19 80 ILE A C 1
ATOM 631 O O . ILE A 1 80 ? -10.891 27.391 23.422 1 94.19 80 ILE A O 1
ATOM 635 N N . LEU A 1 81 ? -9.672 28.781 22.219 1 94.44 81 LEU A N 1
ATOM 636 C CA . LEU A 1 81 ? -10.773 29.219 21.359 1 94.44 81 LEU A CA 1
ATOM 637 C C . LEU A 1 81 ? -10.641 28.594 19.969 1 94.44 81 LEU A C 1
ATOM 639 O O . LEU A 1 81 ? -9.594 28.703 19.344 1 94.44 81 LEU A O 1
ATOM 643 N N . PHE A 1 82 ? -11.703 27.875 19.547 1 97 82 PHE A N 1
ATOM 644 C CA . PHE A 1 82 ? -11.727 27.328 18.188 1 97 82 PHE A CA 1
ATOM 645 C C . PHE A 1 82 ? -12.711 28.078 17.312 1 97 82 PHE A C 1
ATOM 647 O O . PHE A 1 82 ? -13.859 28.297 17.703 1 97 82 PHE A O 1
ATOM 654 N N . LEU A 1 83 ? -12.266 28.5 16.109 1 97.62 83 LEU A N 1
ATOM 655 C CA . LEU A 1 83 ? -13.102 29.281 15.195 1 97.62 83 LEU A CA 1
ATOM 656 C C . LEU A 1 83 ? -12.961 28.766 13.766 1 97.62 83 LEU A C 1
ATOM 658 O O . LEU A 1 83 ? -11.883 28.359 13.352 1 97.62 83 LEU A O 1
ATOM 662 N N . GLN A 1 84 ? -14.07 28.828 13.055 1 97.88 84 GLN A N 1
ATOM 663 C CA . GLN A 1 84 ? -14.055 28.469 11.641 1 97.88 84 GLN A CA 1
ATOM 664 C C . GLN A 1 84 ? -13.719 29.672 10.773 1 97.88 84 GLN A C 1
ATOM 666 O O . GLN A 1 84 ? -14.492 30.625 10.703 1 97.88 84 GLN A O 1
ATOM 671 N N . GLN A 1 85 ? -12.633 29.656 10.109 1 98.25 85 GLN A N 1
ATOM 672 C CA . GLN A 1 85 ? -12.242 30.672 9.133 1 98.25 85 GLN A CA 1
ATOM 673 C C . GLN A 1 85 ? -11.312 30.094 8.07 1 98.25 85 GLN A C 1
ATOM 675 O O . GLN A 1 85 ? -10.773 28.984 8.25 1 98.25 85 GLN A O 1
ATOM 680 N N . ASP A 1 86 ? -11.227 30.797 6.961 1 98.38 86 ASP A N 1
ATOM 681 C CA . ASP A 1 86 ? -10.25 30.531 5.91 1 98.38 86 ASP A CA 1
ATOM 682 C C . ASP A 1 86 ? -8.914 31.219 6.215 1 98.38 86 ASP A C 1
ATOM 684 O O . ASP A 1 86 ? -8.883 32.406 6.5 1 98.38 86 ASP A O 1
ATOM 688 N N . MET A 1 87 ? -7.812 30.406 6.211 1 98.38 87 MET A N 1
ATOM 689 C CA . MET A 1 87 ? -6.523 31 6.559 1 98.38 87 MET A CA 1
ATOM 690 C C . MET A 1 87 ? -6.16 32.125 5.602 1 98.38 87 MET A C 1
ATOM 692 O O . MET A 1 87 ? -5.352 33 5.934 1 98.38 87 MET A O 1
ATOM 696 N N . ARG A 1 88 ? -6.746 32.25 4.422 1 98.25 88 ARG A N 1
ATOM 697 C CA . ARG A 1 88 ? -6.484 33.281 3.43 1 98.25 88 ARG A CA 1
ATOM 698 C C . ARG A 1 88 ? -7.188 34.594 3.801 1 98.25 88 ARG A C 1
ATOM 700 O O . ARG A 1 88 ? -6.859 35.656 3.264 1 98.25 88 ARG A O 1
ATOM 707 N N . GLU A 1 89 ? -8.172 34.344 4.699 1 97.62 89 GLU A N 1
ATOM 708 C CA . GLU A 1 89 ? -9.016 35.5 5.039 1 97.62 89 GLU A CA 1
ATOM 709 C C . GLU A 1 89 ? -9.32 35.531 6.531 1 97.62 89 GLU A C 1
ATOM 711 O O . GLU A 1 89 ? -10.477 35.438 6.938 1 97.62 89 GLU A O 1
ATOM 716 N N . LEU A 1 90 ? -8.344 35.875 7.262 1 97.88 90 LEU A N 1
ATOM 717 C CA . LEU A 1 90 ? -8.508 35.938 8.711 1 97.88 90 LEU A CA 1
ATOM 718 C C . LEU A 1 90 ? -9.078 37.312 9.117 1 97.88 90 LEU A C 1
ATOM 720 O O . LEU A 1 90 ? -8.719 38.344 8.539 1 97.88 90 LEU A O 1
ATOM 724 N N . SER A 1 91 ? -10.031 37.25 10.031 1 95.88 91 SER A N 1
ATOM 725 C CA . SER A 1 91 ? -10.633 38.5 10.484 1 95.88 91 SER A CA 1
ATOM 726 C C . SER A 1 91 ? -10.867 38.5 11.992 1 95.88 91 SER A C 1
ATOM 728 O O . SER A 1 91 ? -11.031 37.406 12.594 1 95.88 91 SER A O 1
ATOM 730 N N . GLY A 1 92 ? -10.75 39.656 12.586 1 93.94 92 GLY A N 1
ATOM 731 C CA . GLY A 1 92 ? -11.164 39.812 13.977 1 93.94 92 GLY A CA 1
ATOM 732 C C . GLY A 1 92 ? -10.008 39.688 14.953 1 93.94 92 GLY A C 1
ATOM 733 O O . GLY A 1 92 ? -10.219 39.656 16.172 1 93.94 92 GLY A O 1
ATOM 734 N N . PHE A 1 93 ? -8.719 39.656 14.43 1 94.69 93 PHE A N 1
ATOM 735 C CA . PHE A 1 93 ? -7.617 39.375 15.336 1 94.69 93 PHE A CA 1
ATOM 736 C C . PHE A 1 93 ? -6.414 40.281 15.016 1 94.69 93 PHE A C 1
ATOM 738 O O . PHE A 1 93 ? -5.27 39.875 15.234 1 94.69 93 PHE A O 1
ATOM 745 N N . ASP A 1 94 ? -6.664 41.406 14.539 1 95.69 94 ASP A N 1
ATOM 746 C CA . ASP A 1 94 ? -5.57 42.25 14.062 1 95.69 94 ASP A CA 1
ATOM 747 C C . ASP A 1 94 ? -4.547 42.5 15.172 1 95.69 94 ASP A C 1
ATOM 749 O O . ASP A 1 94 ? -4.895 43 16.25 1 95.69 94 ASP A O 1
ATOM 753 N N . GLY A 1 95 ? -3.295 42.094 14.859 1 95.38 95 GLY A N 1
ATOM 754 C CA . GLY A 1 95 ? -2.16 42.375 15.727 1 95.38 95 GLY A CA 1
ATOM 755 C C . GLY A 1 95 ? -2.279 41.75 17.094 1 95.38 95 GLY A C 1
ATOM 756 O O . GLY A 1 95 ? -1.863 42.344 18.094 1 95.38 95 GLY A O 1
ATOM 757 N N . GLN A 1 96 ? -2.775 40.562 17.172 1 95.75 96 GLN A N 1
ATOM 758 C CA . GLN A 1 96 ? -3.1 40.031 18.484 1 95.75 96 GLN A CA 1
ATOM 759 C C . GLN A 1 96 ? -2.15 38.906 18.875 1 95.75 96 GLN A C 1
ATOM 761 O O . GLN A 1 96 ? -2.055 38.531 20.047 1 95.75 96 GLN A O 1
ATOM 766 N N . PHE A 1 97 ? -1.446 38.344 17.953 1 97.31 97 PHE A N 1
ATOM 767 C CA . PHE A 1 97 ? -0.75 37.094 18.25 1 97.31 97 PHE A CA 1
ATOM 768 C C . PHE A 1 97 ? 0.76 37.312 18.234 1 97.31 97 PHE A C 1
ATOM 770 O O . PHE A 1 97 ? 1.284 38.031 17.406 1 97.31 97 PHE A O 1
ATOM 777 N N . ASP A 1 98 ? 1.425 36.625 19.156 1 97 98 ASP A N 1
ATOM 778 C CA . ASP A 1 98 ? 2.885 36.594 19.172 1 97 98 ASP A CA 1
ATOM 779 C C . ASP A 1 98 ? 3.432 35.656 18.094 1 97 98 ASP A C 1
ATOM 781 O O . ASP A 1 98 ? 4.539 35.875 17.594 1 97 98 ASP A O 1
ATOM 785 N N . ALA A 1 99 ? 2.643 34.656 17.797 1 97.81 99 ALA A N 1
ATOM 786 C CA . ALA A 1 99 ? 3.061 33.688 16.781 1 97.81 99 ALA A CA 1
ATOM 787 C C . ALA A 1 99 ? 1.854 33.094 16.062 1 97.81 99 ALA A C 1
ATOM 789 O O . ALA A 1 99 ? 0.773 33 16.656 1 97.81 99 ALA A O 1
ATOM 790 N N . VAL A 1 100 ? 2.047 32.781 14.82 1 98.62 100 VAL A N 1
ATOM 791 C CA . VAL A 1 100 ? 1.132 31.938 14.039 1 98.62 100 VAL A CA 1
ATOM 792 C C . VAL A 1 100 ? 1.844 30.672 13.586 1 98.62 100 VAL A C 1
ATOM 794 O O . VAL A 1 100 ? 2.975 30.734 13.094 1 98.62 100 VAL A O 1
ATOM 797 N N . ALA A 1 101 ? 1.195 29.547 13.828 1 98.75 101 ALA A N 1
ATOM 798 C CA . ALA A 1 101 ? 1.754 28.266 13.398 1 98.75 101 ALA A CA 1
ATOM 799 C C . ALA A 1 101 ? 0.836 27.578 12.391 1 98.75 101 ALA A C 1
ATOM 801 O O . ALA A 1 101 ? -0.371 27.453 12.617 1 98.75 101 ALA A O 1
ATOM 802 N N . ILE A 1 102 ? 1.363 27.203 11.234 1 98.88 102 ILE A N 1
ATOM 803 C CA . ILE A 1 102 ? 0.695 26.391 10.227 1 98.88 102 ILE A CA 1
ATOM 804 C C . ILE A 1 102 ? 1.444 25.062 10.047 1 98.88 102 ILE A C 1
ATOM 806 O O . ILE A 1 102 ? 2.402 24.984 9.281 1 98.88 102 ILE A O 1
ATOM 810 N N . CYS A 1 103 ? 0.984 24.016 10.773 1 98.56 103 CYS A N 1
ATOM 811 C CA . CYS A 1 103 ? 1.765 22.797 10.859 1 98.56 103 CYS A CA 1
ATOM 812 C C . CYS A 1 103 ? 1.053 21.641 10.148 1 98.56 103 CYS A C 1
ATOM 814 O O . CYS A 1 103 ? -0.062 21.812 9.648 1 98.56 103 CYS A O 1
ATOM 816 N N . CYS A 1 104 ? 1.735 20.578 10.055 1 97.88 104 CYS A N 1
ATOM 817 C CA . CYS A 1 104 ? 1.229 19.328 9.5 1 97.88 104 CYS A CA 1
ATOM 818 C C . CYS A 1 104 ? 0.859 19.5 8.031 1 97.88 104 CYS A C 1
ATOM 820 O O . CYS A 1 104 ? -0.237 19.109 7.613 1 97.88 104 CYS A O 1
ATOM 822 N N . ASP A 1 105 ? 1.698 20.219 7.32 1 98.25 105 ASP A N 1
ATOM 823 C CA . ASP A 1 105 ? 1.66 20.422 5.875 1 98.25 105 ASP A CA 1
ATOM 824 C C . ASP A 1 105 ? 0.337 21.062 5.445 1 98.25 105 ASP A C 1
ATOM 826 O O . ASP A 1 105 ? -0.1 20.875 4.305 1 98.25 105 ASP A O 1
ATOM 830 N N . SER A 1 106 ? -0.319 21.812 6.34 1 98.62 106 SER A N 1
ATOM 831 C CA . SER A 1 106 ? -1.61 22.422 6.035 1 98.62 106 SER A CA 1
ATOM 832 C C . SER A 1 106 ? -1.494 23.438 4.895 1 98.62 106 SER A C 1
ATOM 834 O O . SER A 1 106 ? -2.43 23.594 4.109 1 98.62 106 SER A O 1
ATOM 836 N N . LEU A 1 107 ? -0.341 24.094 4.754 1 98.81 107 LEU A N 1
ATOM 837 C CA . LEU A 1 107 ? -0.15 25.094 3.703 1 98.81 107 LEU A CA 1
ATOM 838 C C . LEU A 1 107 ? -0.154 24.438 2.328 1 98.81 107 LEU A C 1
ATOM 840 O O . LEU A 1 107 ? -0.46 25.078 1.325 1 98.81 107 LEU A O 1
ATOM 844 N N . ASN A 1 108 ? 0.172 23.156 2.273 1 98.88 108 ASN A N 1
ATOM 845 C CA . ASN A 1 108 ? 0.244 22.453 1.003 1 98.88 108 ASN A CA 1
ATOM 846 C C . ASN A 1 108 ? -1.139 22.281 0.38 1 98.88 108 ASN A C 1
ATOM 848 O O . ASN A 1 108 ? -1.254 21.922 -0.797 1 98.88 108 ASN A O 1
ATOM 852 N N . TYR A 1 109 ? -2.174 22.594 1.111 1 98.31 109 TYR A N 1
ATOM 853 C CA . TYR A 1 109 ? -3.525 22.453 0.578 1 98.31 109 TYR A CA 1
ATOM 854 C C . TYR A 1 109 ? -3.9 23.672 -0.267 1 98.31 109 TYR A C 1
ATOM 856 O O . TYR A 1 109 ? -4.922 23.656 -0.958 1 98.31 109 TYR A O 1
ATOM 864 N N . LEU A 1 110 ? -3.09 24.688 -0.197 1 98.19 110 LEU A N 1
ATOM 865 C CA . LEU A 1 110 ? -3.26 25.844 -1.078 1 98.19 110 LEU A CA 1
ATOM 866 C C . LEU A 1 110 ? -2.652 25.562 -2.451 1 98.19 110 LEU A C 1
ATOM 868 O O . LEU A 1 110 ? -1.439 25.375 -2.57 1 98.19 110 LEU A O 1
ATOM 872 N N . LYS A 1 111 ? -3.379 25.688 -3.5 1 95.31 111 LYS A N 1
ATOM 873 C CA . LYS A 1 111 ? -3 25.172 -4.809 1 95.31 111 LYS A CA 1
ATOM 874 C C . LYS A 1 111 ? -2.197 26.203 -5.598 1 95.31 111 LYS A C 1
ATOM 876 O O . LYS A 1 111 ? -1.435 25.844 -6.5 1 95.31 111 LYS A O 1
ATOM 881 N N . THR A 1 112 ? -2.404 27.469 -5.305 1 97.75 112 THR A N 1
ATOM 882 C CA . THR A 1 112 ? -1.751 28.484 -6.109 1 97.75 112 THR A CA 1
ATOM 883 C C . THR A 1 112 ? -0.844 29.359 -5.242 1 97.75 112 THR A C 1
ATOM 885 O O . THR A 1 112 ? -1.083 29.516 -4.043 1 97.75 112 THR A O 1
ATOM 888 N N . LYS A 1 113 ? 0.109 29.969 -5.91 1 98.31 113 LYS A N 1
ATOM 889 C CA . LYS A 1 113 ? 0.972 30.922 -5.219 1 98.31 113 LYS A CA 1
ATOM 890 C C . LYS A 1 113 ? 0.16 32.094 -4.645 1 98.31 113 LYS A C 1
ATOM 892 O O . LYS A 1 113 ? 0.452 32.562 -3.553 1 98.31 113 LYS A O 1
ATOM 897 N N . ASN A 1 114 ? -0.819 32.438 -5.391 1 98.44 114 ASN A N 1
ATOM 898 C CA . ASN A 1 114 ? -1.664 33.531 -4.914 1 98.44 114 ASN A CA 1
ATOM 899 C C . ASN A 1 114 ? -2.355 33.188 -3.604 1 98.44 114 ASN A C 1
ATOM 901 O O . ASN A 1 114 ? -2.457 34.031 -2.701 1 98.44 114 ASN A O 1
ATOM 905 N N . ASP A 1 115 ? -2.826 31.984 -3.51 1 98.69 115 ASP A N 1
ATOM 906 C CA . ASP A 1 115 ? -3.459 31.547 -2.271 1 98.69 115 ASP A CA 1
ATOM 907 C C . ASP A 1 115 ? -2.475 31.594 -1.104 1 98.69 115 ASP A C 1
ATOM 909 O O . ASP A 1 115 ? -2.844 31.969 0.012 1 98.69 115 ASP A O 1
ATOM 913 N N . VAL A 1 116 ? -1.239 31.266 -1.346 1 98.88 116 VAL A N 1
ATOM 914 C CA . VAL A 1 116 ? -0.203 31.297 -0.319 1 98.88 116 VAL A CA 1
ATOM 915 C C . VAL A 1 116 ? 0.083 32.75 0.089 1 98.88 116 VAL A C 1
ATOM 917 O O . VAL A 1 116 ? 0.142 33.062 1.28 1 98.88 116 VAL A O 1
ATOM 920 N N . ILE A 1 117 ? 0.178 33.562 -0.862 1 98.81 117 ILE A N 1
ATOM 921 C CA . ILE A 1 117 ? 0.449 34.969 -0.606 1 98.81 117 ILE A CA 1
ATOM 922 C C . ILE A 1 117 ? -0.69 35.594 0.21 1 98.81 117 ILE A C 1
ATOM 924 O O . ILE A 1 117 ? -0.452 36.281 1.186 1 98.81 117 ILE A O 1
ATOM 928 N N . GLU A 1 118 ? -1.934 35.25 -0.156 1 98.75 118 GLU A N 1
ATOM 929 C CA . GLU A 1 118 ? -3.078 35.75 0.602 1 98.75 118 GLU A CA 1
ATOM 930 C C . GLU A 1 118 ? -3.031 35.281 2.051 1 98.75 118 GLU A C 1
ATOM 932 O O . GLU A 1 118 ? -3.389 36.031 2.967 1 98.75 118 GLU A O 1
ATOM 937 N N . THR A 1 119 ? -2.629 34.094 2.246 1 98.88 119 THR A N 1
ATOM 938 C CA . THR A 1 119 ? -2.49 33.531 3.596 1 98.88 119 THR A CA 1
ATOM 939 C C . THR A 1 119 ? -1.419 34.312 4.371 1 98.88 119 THR A C 1
ATOM 941 O O . THR A 1 119 ? -1.643 34.719 5.516 1 98.88 119 THR A O 1
ATOM 944 N N . PHE A 1 120 ? -0.251 34.562 3.762 1 98.75 120 PHE A N 1
ATOM 945 C CA . PHE A 1 120 ? 0.825 35.281 4.426 1 98.75 120 PHE A CA 1
ATOM 946 C C . PHE A 1 120 ? 0.384 36.688 4.781 1 98.75 120 PHE A C 1
ATOM 948 O O . PHE A 1 120 ? 0.709 37.188 5.859 1 98.75 120 PHE A O 1
ATOM 955 N N . LYS A 1 121 ? -0.411 37.312 3.904 1 98.38 121 LYS A N 1
ATOM 956 C CA . LYS A 1 121 ? -0.945 38.625 4.188 1 98.38 121 LYS A CA 1
ATOM 957 C C . LYS A 1 121 ? -1.888 38.594 5.387 1 98.38 121 LYS A C 1
ATOM 959 O O . LYS A 1 121 ? -1.82 39.469 6.258 1 98.38 121 LYS A O 1
ATOM 964 N N . SER A 1 122 ? -2.717 37.625 5.359 1 98.5 122 SER A N 1
ATOM 965 C CA . SER A 1 122 ? -3.646 37.469 6.473 1 98.5 122 SER A CA 1
ATOM 966 C C . SER A 1 122 ? -2.904 37.25 7.785 1 98.5 122 SER A C 1
ATOM 968 O O . SER A 1 122 ? -3.262 37.812 8.812 1 98.5 122 SER A O 1
ATOM 970 N N . VAL A 1 123 ? -1.922 36.438 7.75 1 98.69 123 VAL A N 1
ATOM 971 C CA . VAL A 1 123 ? -1.115 36.156 8.93 1 98.69 123 VAL A CA 1
ATOM 972 C C . VAL A 1 123 ? -0.395 37.406 9.398 1 98.69 123 VAL A C 1
ATOM 974 O O . VAL A 1 123 ? -0.334 37.688 10.594 1 98.69 123 VAL A O 1
ATOM 977 N N . PHE A 1 124 ? 0.159 38.125 8.414 1 98.12 124 PHE A N 1
ATOM 978 C CA . PHE A 1 124 ? 0.842 39.375 8.727 1 98.12 124 PHE A CA 1
ATOM 979 C C . PHE A 1 124 ? -0.063 40.312 9.523 1 98.12 124 PHE A C 1
ATOM 981 O O . PHE A 1 124 ? 0.375 40.938 10.5 1 98.12 124 PHE A O 1
ATOM 988 N N . GLN A 1 125 ? -1.303 40.375 9.18 1 97.5 125 GLN A N 1
ATOM 989 C CA . GLN A 1 125 ? -2.273 41.281 9.797 1 97.5 125 GLN A CA 1
ATOM 990 C C . GLN A 1 125 ? -2.549 40.906 11.242 1 97.5 125 GLN A C 1
ATOM 992 O O . GLN A 1 125 ? -2.742 41.75 12.102 1 97.5 125 GLN A O 1
ATOM 997 N N . VAL A 1 126 ? -2.498 39.656 11.539 1 98 126 VAL A N 1
ATOM 998 C CA . VAL A 1 126 ? -2.936 39.219 12.859 1 98 126 VAL A CA 1
ATOM 999 C C . VAL A 1 126 ? -1.735 39.125 13.805 1 98 126 VAL A C 1
ATOM 1001 O O . VAL A 1 126 ? -1.899 39 15.016 1 98 126 VAL A O 1
ATOM 1004 N N . LEU A 1 127 ? -0.592 39.188 13.289 1 97.56 127 LEU A N 1
ATOM 1005 C CA . LEU A 1 127 ? 0.617 39.094 14.102 1 97.56 127 LEU A CA 1
ATOM 1006 C C . LEU A 1 127 ? 0.925 40.469 14.742 1 97.56 127 LEU A C 1
ATOM 1008 O O . LEU A 1 127 ? 0.745 41.5 14.117 1 97.56 127 LEU A O 1
ATOM 1012 N N . LYS A 1 128 ? 1.433 40.438 15.969 1 95.38 128 LYS A N 1
ATOM 1013 C CA . LYS A 1 128 ? 2.047 41.625 16.594 1 95.38 128 LYS A CA 1
ATOM 1014 C C . LYS A 1 128 ? 3.318 42.031 15.859 1 95.38 128 LYS A C 1
ATOM 1016 O O . LYS A 1 128 ? 3.887 41.25 15.102 1 95.38 128 LYS A O 1
ATOM 1021 N N . PRO A 1 129 ? 3.682 43.344 16.141 1 94.31 129 PRO A N 1
ATOM 1022 C CA . PRO A 1 129 ? 5.012 43.688 15.633 1 94.31 129 PRO A CA 1
ATOM 1023 C C . PRO A 1 129 ? 6.098 42.719 16.109 1 94.31 129 PRO A C 1
ATOM 1025 O O . PRO A 1 129 ? 6.125 42.344 17.281 1 94.31 129 PRO A O 1
ATOM 1028 N N . GLU A 1 130 ? 6.879 42.281 15.18 1 93.31 130 GLU A N 1
ATOM 1029 C CA . GLU A 1 130 ? 7.977 41.344 15.414 1 93.31 130 GLU A CA 1
ATOM 1030 C C . GLU A 1 130 ? 7.461 39.938 15.688 1 93.31 130 GLU A C 1
ATOM 1032 O O . GLU A 1 130 ? 8.211 39.062 16.156 1 93.31 130 GLU A O 1
ATOM 1037 N N . GLY A 1 131 ? 6.145 39.719 15.469 1 96.31 131 GLY A N 1
ATOM 1038 C CA . GLY A 1 131 ? 5.578 38.406 15.617 1 96.31 131 GLY A CA 1
ATOM 1039 C C . GLY A 1 131 ? 6.195 37.375 14.68 1 96.31 131 GLY A C 1
ATOM 1040 O O . GLY A 1 131 ? 6.879 37.75 13.719 1 96.31 131 GLY A O 1
ATOM 1041 N N . ILE A 1 132 ? 5.984 36.062 15 1 97.12 132 ILE A N 1
ATOM 1042 C CA . ILE A 1 132 ? 6.676 35 14.281 1 97.12 132 ILE A CA 1
ATOM 1043 C C . ILE A 1 132 ? 5.66 34.156 13.531 1 97.12 132 ILE A C 1
ATOM 1045 O O . ILE A 1 132 ? 4.602 33.812 14.07 1 97.12 132 ILE A O 1
ATOM 1049 N N . LEU A 1 133 ? 5.988 33.875 12.289 1 98.56 133 LEU A N 1
ATOM 1050 C CA . LEU A 1 133 ? 5.266 32.875 11.5 1 98.56 133 LEU A CA 1
ATOM 1051 C C . LEU A 1 133 ? 6.074 31.594 11.383 1 98.56 133 LEU A C 1
ATOM 1053 O O . LEU A 1 133 ? 7.234 31.609 10.961 1 98.56 133 LEU A O 1
ATOM 1057 N N . LEU A 1 134 ? 5.465 30.484 11.828 1 98.75 134 LEU A N 1
ATOM 1058 C CA . LEU A 1 134 ? 6.039 29.141 11.727 1 98.75 134 LEU A CA 1
ATOM 1059 C C . LEU A 1 134 ? 5.18 28.25 10.836 1 98.75 134 LEU A C 1
ATOM 1061 O O . LEU A 1 134 ? 3.969 28.141 11.039 1 98.75 134 LEU A O 1
ATOM 1065 N N . PHE A 1 135 ? 5.797 27.641 9.797 1 98.88 135 PHE A N 1
ATOM 1066 C CA . PHE A 1 135 ? 5.016 26.672 9.031 1 98.88 135 PHE A CA 1
ATOM 1067 C C . PHE A 1 135 ? 5.914 25.594 8.438 1 98.88 135 PHE A C 1
ATOM 1069 O O . PHE A 1 135 ? 7.121 25.797 8.289 1 98.88 135 PHE A O 1
ATOM 1076 N N . ASP A 1 136 ? 5.34 24.422 8.203 1 98.88 136 ASP A N 1
ATOM 1077 C CA . ASP A 1 136 ? 6.051 23.344 7.516 1 98.88 136 ASP A CA 1
ATOM 1078 C C . ASP A 1 136 ? 5.332 22.938 6.234 1 98.88 136 ASP A C 1
ATOM 1080 O O . ASP A 1 136 ? 4.125 23.156 6.102 1 98.88 136 ASP A O 1
ATOM 1084 N N . VAL A 1 137 ? 6.098 22.469 5.242 1 98.88 137 VAL A N 1
ATOM 1085 C CA . VAL A 1 137 ? 5.578 21.953 3.977 1 98.88 137 VAL A CA 1
ATOM 1086 C C . VAL A 1 137 ? 6.359 20.719 3.562 1 98.88 137 VAL A C 1
ATOM 1088 O O . VAL A 1 137 ? 7.473 20.484 4.047 1 98.88 137 VAL A O 1
ATOM 1091 N N . HIS A 1 138 ? 5.727 19.938 2.756 1 98.75 138 HIS A N 1
ATOM 1092 C CA . HIS A 1 138 ? 6.488 18.891 2.096 1 98.75 138 HIS A CA 1
ATOM 1093 C C . HIS A 1 138 ? 7.512 19.469 1.128 1 98.75 138 HIS A C 1
ATOM 1095 O O . HIS A 1 138 ? 7.238 20.453 0.447 1 98.75 138 HIS A O 1
ATOM 1101 N N . SER A 1 139 ? 8.688 18.828 1.031 1 98.75 139 SER A N 1
ATOM 1102 C CA . SER A 1 139 ? 9.742 19.266 0.126 1 98.75 139 SER A CA 1
ATOM 1103 C C . SER A 1 139 ? 9.406 18.922 -1.321 1 98.75 139 SER A C 1
ATOM 1105 O O . SER A 1 139 ? 8.5 18.141 -1.584 1 98.75 139 SER A O 1
ATOM 1107 N N . SER A 1 140 ? 10.195 19.594 -2.229 1 98.56 140 SER A N 1
ATOM 1108 C CA . SER A 1 140 ? 10.094 19.219 -3.639 1 98.56 140 SER A CA 1
ATOM 1109 C C . SER A 1 140 ? 10.43 17.75 -3.854 1 98.56 140 SER A C 1
ATOM 1111 O O . SER A 1 140 ? 9.781 17.078 -4.66 1 98.56 140 SER A O 1
ATOM 1113 N N . TYR A 1 141 ? 11.406 17.266 -3.139 1 98.25 141 TYR A N 1
ATOM 1114 C CA . TYR A 1 141 ? 11.812 15.867 -3.217 1 98.25 141 TYR A CA 1
ATOM 1115 C C . TYR A 1 141 ? 10.664 14.945 -2.812 1 98.25 141 TYR A C 1
ATOM 1117 O O . TYR A 1 141 ? 10.359 13.977 -3.516 1 98.25 141 TYR A O 1
ATOM 1125 N N . LYS A 1 142 ? 10.016 15.195 -1.721 1 98.5 142 LYS A N 1
ATOM 1126 C CA . LYS A 1 142 ? 8.883 14.406 -1.231 1 98.5 142 LYS A CA 1
ATOM 1127 C C . LYS A 1 142 ? 7.754 14.375 -2.254 1 98.5 142 LYS A C 1
ATOM 1129 O O . LYS A 1 142 ? 7.211 13.305 -2.553 1 98.5 142 LYS A O 1
ATOM 1134 N N . MET A 1 143 ? 7.445 15.547 -2.826 1 98.56 143 MET A N 1
ATOM 1135 C CA . MET A 1 143 ? 6.32 15.703 -3.744 1 98.56 143 MET A CA 1
ATOM 1136 C C . MET A 1 143 ? 6.613 15.031 -5.082 1 98.56 143 MET A C 1
ATOM 1138 O O . MET A 1 143 ? 5.719 14.453 -5.699 1 98.56 143 MET A O 1
ATOM 1142 N N . ALA A 1 144 ? 7.84 15.133 -5.508 1 97.94 144 ALA A N 1
ATOM 1143 C CA . ALA A 1 144 ? 8.172 14.703 -6.863 1 97.94 144 ALA A CA 1
ATOM 1144 C C . ALA A 1 144 ? 8.625 13.242 -6.883 1 97.94 144 ALA A C 1
ATOM 1146 O O . ALA A 1 144 ? 8.414 12.531 -7.867 1 97.94 144 ALA A O 1
ATOM 1147 N N . GLU A 1 145 ? 9.25 12.789 -5.766 1 96.69 145 GLU A N 1
ATOM 1148 C CA . GLU A 1 145 ? 9.938 11.5 -5.836 1 96.69 145 GLU A CA 1
ATOM 1149 C C . GLU A 1 145 ? 9.312 10.492 -4.879 1 96.69 145 GLU A C 1
ATOM 1151 O O . GLU A 1 145 ? 9.344 9.289 -5.133 1 96.69 145 GLU A O 1
ATOM 1156 N N . VAL A 1 146 ? 8.844 10.93 -3.805 1 96.62 146 VAL A N 1
ATOM 1157 C CA . VAL A 1 146 ? 8.422 9.992 -2.768 1 96.62 146 VAL A CA 1
ATOM 1158 C C . VAL A 1 146 ? 6.926 9.703 -2.908 1 96.62 146 VAL A C 1
ATOM 1160 O O . VAL A 1 146 ? 6.52 8.539 -2.979 1 96.62 146 VAL A O 1
ATOM 1163 N N . PHE A 1 147 ? 6.07 10.695 -3.059 1 97.31 147 PHE A N 1
ATOM 1164 C CA . PHE A 1 147 ? 4.621 10.539 -3.045 1 97.31 147 PHE A CA 1
ATOM 1165 C C . PHE A 1 147 ? 4.141 9.852 -4.316 1 97.31 147 PHE A C 1
ATOM 1167 O O . PHE A 1 147 ? 3.361 8.898 -4.258 1 97.31 147 PHE A O 1
ATOM 1174 N N . PRO A 1 148 ? 4.582 10.297 -5.48 1 96.56 148 PRO A N 1
ATOM 1175 C CA . PRO A 1 148 ? 3.955 9.727 -6.676 1 96.56 148 PRO A CA 1
ATOM 1176 C C . PRO A 1 148 ? 4.117 8.211 -6.762 1 96.56 148 PRO A C 1
ATOM 1178 O O . PRO A 1 148 ? 5.234 7.699 -6.672 1 96.56 148 PRO A O 1
ATOM 1181 N N . ASN A 1 149 ? 2.889 7.535 -6.926 1 92.19 149 ASN A N 1
ATOM 1182 C CA . ASN A 1 149 ? 2.742 6.094 -7.098 1 92.19 149 ASN A CA 1
ATOM 1183 C C . ASN A 1 149 ? 3.082 5.336 -5.816 1 92.19 149 ASN A C 1
ATOM 1185 O O . ASN A 1 149 ? 3.557 4.203 -5.867 1 92.19 149 ASN A O 1
ATOM 1189 N N . SER A 1 150 ? 3.047 5.98 -4.723 1 95.12 150 SER A N 1
ATOM 1190 C CA . SER A 1 150 ? 3.24 5.332 -3.43 1 95.12 150 SER A CA 1
ATOM 1191 C C . SER A 1 150 ? 1.916 4.836 -2.857 1 95.12 150 SER A C 1
ATOM 1193 O O . SER A 1 150 ? 0.851 5.348 -3.209 1 95.12 150 SER A O 1
ATOM 1195 N N . THR A 1 151 ? 2 3.809 -2.057 1 95.25 151 THR A N 1
ATOM 1196 C CA . THR A 1 151 ? 0.853 3.246 -1.353 1 95.25 151 THR A CA 1
ATOM 1197 C C . THR A 1 151 ? 1.186 3.008 0.117 1 95.25 151 THR A C 1
ATOM 1199 O O . THR A 1 151 ? 2.217 2.412 0.437 1 95.25 151 THR A O 1
ATOM 1202 N N . PHE A 1 152 ? 0.391 3.547 0.93 1 94.25 152 PHE A N 1
ATOM 1203 C CA . PHE A 1 152 ? 0.421 3.275 2.363 1 94.25 152 PHE A CA 1
ATOM 1204 C C . PHE A 1 152 ? -0.886 2.641 2.82 1 94.25 152 PHE A C 1
ATOM 1206 O O . PHE A 1 152 ? -1.944 2.902 2.246 1 94.25 152 PHE A O 1
ATOM 1213 N N . ALA A 1 153 ? -0.802 1.757 3.783 1 94.81 153 ALA A N 1
ATOM 1214 C CA . ALA A 1 153 ? -2.029 1.117 4.25 1 94.81 153 ALA A CA 1
ATOM 1215 C C . ALA A 1 153 ? -1.882 0.634 5.691 1 94.81 153 ALA A C 1
ATOM 1217 O O . ALA A 1 153 ? -0.764 0.468 6.184 1 94.81 153 ALA A O 1
ATOM 1218 N N . ASP A 1 154 ? -2.979 0.538 6.359 1 93.19 154 ASP A N 1
ATOM 1219 C CA . ASP A 1 154 ? -3.109 -0.066 7.68 1 93.19 154 ASP A CA 1
ATOM 1220 C C . ASP A 1 154 ? -4.266 -1.062 7.719 1 93.19 154 ASP A C 1
ATOM 1222 O O . ASP A 1 154 ? -5.312 -0.83 7.109 1 93.19 154 ASP A O 1
ATOM 1226 N N . GLN A 1 155 ? -4.086 -2.162 8.398 1 94.12 155 GLN A N 1
ATOM 1227 C CA . GLN A 1 155 ? -5.082 -3.229 8.438 1 94.12 155 GLN A CA 1
ATOM 1228 C C . GLN A 1 155 ? -5.562 -3.48 9.867 1 94.12 155 GLN A C 1
ATOM 1230 O O . GLN A 1 155 ? -5.707 -4.633 10.281 1 94.12 155 GLN A O 1
ATOM 1235 N N . ASP A 1 156 ? -5.863 -2.461 10.562 1 92.5 156 ASP A N 1
ATOM 1236 C CA . ASP A 1 156 ? -6.379 -2.611 11.922 1 92.5 156 ASP A CA 1
ATOM 1237 C C . ASP A 1 156 ? -7.82 -3.109 11.906 1 92.5 156 ASP A C 1
ATOM 1239 O O . ASP A 1 156 ? -8.539 -2.916 10.922 1 92.5 156 ASP A O 1
ATOM 1243 N N . GLU A 1 157 ? -8.281 -3.723 12.977 1 92.75 157 GLU A N 1
ATOM 1244 C CA . GLU A 1 157 ? -9.602 -4.332 13.055 1 92.75 157 GLU A CA 1
ATOM 1245 C C . GLU A 1 157 ? -10.703 -3.273 13.047 1 92.75 157 GLU A C 1
ATOM 1247 O O . GLU A 1 157 ? -11.742 -3.463 12.422 1 92.75 157 GLU A O 1
ATOM 1252 N N . ASP A 1 158 ? -10.477 -2.172 13.742 1 93.62 158 ASP A N 1
ATOM 1253 C CA . ASP A 1 158 ? -11.523 -1.165 13.875 1 93.62 158 ASP A CA 1
ATOM 1254 C C . ASP A 1 158 ? -11.555 -0.241 12.656 1 93.62 158 ASP A C 1
ATOM 1256 O O . ASP A 1 158 ? -12.625 0.146 12.195 1 93.62 158 ASP A O 1
ATOM 1260 N N . ILE A 1 159 ? -10.398 0.108 12.25 1 94.31 159 ILE A N 1
ATOM 1261 C CA . ILE A 1 159 ? -10.273 0.993 11.094 1 94.31 159 ILE A CA 1
ATOM 1262 C C . ILE A 1 159 ? -9.109 0.54 10.219 1 94.31 159 ILE A C 1
ATOM 1264 O O . ILE A 1 159 ? -7.973 0.43 10.695 1 94.31 159 ILE A O 1
ATOM 1268 N N . SER A 1 160 ? -9.375 0.261 8.961 1 95.56 160 SER A N 1
ATOM 1269 C CA . SER A 1 160 ? -8.367 0.019 7.934 1 95.56 160 SER A CA 1
ATOM 1270 C C . SER A 1 160 ? -8.414 1.088 6.848 1 95.56 160 SER A C 1
ATOM 1272 O O . SER A 1 160 ? -9.453 1.701 6.617 1 95.56 160 SER A O 1
ATOM 1274 N N . TYR A 1 161 ? -7.266 1.313 6.262 1 95.81 161 TYR A N 1
ATOM 1275 C CA . TYR A 1 161 ? -7.309 2.297 5.184 1 95.81 161 TYR A CA 1
ATOM 1276 C C . TYR A 1 161 ? -6.266 1.987 4.117 1 95.81 161 TYR A C 1
ATOM 1278 O O . TYR A 1 161 ? -5.281 1.293 4.387 1 95.81 161 TYR A O 1
ATOM 1286 N N . ILE A 1 162 ? -6.535 2.441 2.955 1 96.5 162 ILE A N 1
ATOM 1287 C CA . ILE A 1 162 ? -5.633 2.475 1.81 1 96.5 162 ILE A CA 1
ATOM 1288 C C . ILE A 1 162 ? -5.371 3.922 1.399 1 96.5 162 ILE A C 1
ATOM 1290 O O . ILE A 1 162 ? -6.312 4.691 1.189 1 96.5 162 ILE A O 1
ATOM 1294 N N . TRP A 1 163 ? -4.102 4.289 1.365 1 96.25 163 TRP A N 1
ATOM 1295 C CA . TRP A 1 163 ? -3.662 5.625 0.968 1 96.25 163 TRP A CA 1
ATOM 1296 C C . TRP A 1 163 ? -2.764 5.559 -0.262 1 96.25 163 TRP A C 1
ATOM 1298 O O . TRP A 1 163 ? -1.583 5.219 -0.158 1 96.25 163 TRP A O 1
ATOM 1308 N N . GLN A 1 164 ? -3.369 5.953 -1.377 1 96.88 164 GLN A N 1
ATOM 1309 C CA . GLN A 1 164 ? -2.604 5.953 -2.619 1 96.88 164 GLN A CA 1
ATOM 1310 C C . GLN A 1 164 ? -2.32 7.375 -3.092 1 96.88 164 GLN A C 1
ATOM 1312 O O . GLN A 1 164 ? -3.207 8.234 -3.07 1 96.88 164 GLN A O 1
ATOM 1317 N N . SER A 1 165 ? -1.092 7.602 -3.492 1 97.62 165 SER A N 1
ATOM 1318 C CA . SER A 1 165 ? -0.692 8.93 -3.945 1 97.62 165 SER A CA 1
ATOM 1319 C C . SER A 1 165 ? -0.242 8.898 -5.402 1 97.62 165 SER A C 1
ATOM 1321 O O . SER A 1 165 ? 0.444 7.969 -5.828 1 97.62 165 SER A O 1
ATOM 1323 N N . PHE A 1 166 ? -0.636 9.938 -6.141 1 97.5 166 PHE A N 1
ATOM 1324 C CA . PHE A 1 166 ? -0.298 10.102 -7.551 1 97.5 166 PHE A CA 1
ATOM 1325 C C . PHE A 1 166 ? 0.203 11.508 -7.832 1 97.5 166 PHE A C 1
ATOM 1327 O O . PHE A 1 166 ? -0.122 12.445 -7.098 1 97.5 166 PHE A O 1
ATOM 1334 N N . ALA A 1 167 ? 0.992 11.602 -8.906 1 97.88 167 ALA A N 1
ATOM 1335 C CA . ALA A 1 167 ? 1.373 12.945 -9.344 1 97.88 167 ALA A CA 1
ATOM 1336 C C . ALA A 1 167 ? 0.151 13.75 -9.781 1 97.88 167 ALA A C 1
ATOM 1338 O O . ALA A 1 167 ? -0.742 13.219 -10.445 1 97.88 167 ALA A O 1
ATOM 1339 N N . GLY A 1 168 ? 0.048 15.023 -9.328 1 97.31 168 GLY A N 1
ATOM 1340 C CA . GLY A 1 168 ? -1.015 15.906 -9.781 1 97.31 168 GLY A CA 1
ATOM 1341 C C . GLY A 1 168 ? -0.753 16.5 -11.148 1 97.31 168 GLY A C 1
ATOM 1342 O O . GLY A 1 168 ? 0.231 16.156 -11.805 1 97.31 168 GLY A O 1
ATOM 1343 N N . SER A 1 169 ? -1.713 17.312 -11.617 1 96.56 169 SER A N 1
ATOM 1344 C CA . SER A 1 169 ? -1.619 17.938 -12.938 1 96.56 169 SER A CA 1
ATOM 1345 C C . SER A 1 169 ? -0.616 19.078 -12.945 1 96.56 169 SER A C 1
ATOM 1347 O O . SER A 1 169 ? -0.011 19.375 -13.977 1 96.56 169 SER A O 1
ATOM 1349 N N . GLU A 1 170 ? -0.389 19.781 -11.805 1 97.31 170 GLU A N 1
ATOM 1350 C CA . GLU A 1 170 ? 0.562 20.891 -11.695 1 97.31 170 GLU A CA 1
ATOM 1351 C C . GLU A 1 170 ? 1.926 20.391 -11.219 1 97.31 170 GLU A C 1
ATOM 1353 O O . GLU A 1 170 ? 2.027 19.328 -10.602 1 97.31 170 GLU A O 1
ATOM 1358 N N . GLU A 1 171 ? 2.896 21.219 -11.508 1 97.25 171 GLU A N 1
ATOM 1359 C CA . GLU A 1 171 ? 4.227 20.906 -10.992 1 97.25 171 GLU A CA 1
ATOM 1360 C C . GLU A 1 171 ? 4.227 20.844 -9.469 1 97.25 171 GLU A C 1
ATOM 1362 O O . GLU A 1 171 ? 3.592 21.656 -8.805 1 97.25 171 GLU A O 1
ATOM 1367 N N . LEU A 1 172 ? 4.941 19.812 -8.938 1 98.5 172 LEU A N 1
ATOM 1368 C CA . LEU A 1 172 ? 5.125 19.609 -7.508 1 98.5 172 LEU A CA 1
ATOM 1369 C C . LEU A 1 172 ? 3.781 19.5 -6.793 1 98.5 172 LEU A C 1
ATOM 1371 O O . LEU A 1 172 ? 3.598 20.078 -5.715 1 98.5 172 LEU A O 1
ATOM 1375 N N . SER A 1 173 ? 2.852 18.859 -7.465 1 98.62 173 SER A N 1
ATOM 1376 C CA . SER A 1 173 ? 1.542 18.578 -6.879 1 98.62 173 SER A CA 1
ATOM 1377 C C . SER A 1 173 ? 1.257 17.094 -6.828 1 98.62 173 SER A C 1
ATOM 1379 O O . SER A 1 173 ? 1.821 16.312 -7.605 1 98.62 173 SER A O 1
ATOM 1381 N N . VAL A 1 174 ? 0.449 16.703 -5.855 1 98.56 174 VAL A N 1
ATOM 1382 C CA . VAL A 1 174 ? 0.083 15.305 -5.684 1 98.56 174 VAL A CA 1
ATOM 1383 C C . VAL A 1 174 ? -1.406 15.195 -5.363 1 98.56 174 VAL A C 1
ATOM 1385 O O . VAL A 1 174 ? -2.01 16.141 -4.855 1 98.56 174 VAL A O 1
ATOM 1388 N N . ILE A 1 175 ? -1.978 14.172 -5.77 1 98.38 175 ILE A N 1
ATOM 1389 C CA . ILE A 1 175 ? -3.33 13.773 -5.395 1 98.38 175 ILE A CA 1
ATOM 1390 C C . ILE A 1 175 ? -3.277 12.539 -4.492 1 98.38 175 ILE A C 1
ATOM 1392 O O . ILE A 1 175 ? -2.629 11.547 -4.828 1 98.38 175 ILE A O 1
ATOM 1396 N N . HIS A 1 176 ? -3.846 12.617 -3.316 1 97.75 176 HIS A N 1
ATOM 1397 C CA . HIS A 1 176 ? -3.986 11.492 -2.396 1 97.75 176 HIS A CA 1
ATOM 1398 C C . HIS A 1 176 ? -5.398 10.922 -2.436 1 97.75 176 HIS A C 1
ATOM 1400 O O . HIS A 1 176 ? -6.367 11.625 -2.143 1 97.75 176 HIS A O 1
ATOM 1406 N N . ASP A 1 177 ? -5.523 9.68 -2.836 1 97.25 177 ASP A N 1
ATOM 1407 C CA . ASP A 1 177 ? -6.789 8.961 -2.754 1 97.25 177 ASP A CA 1
ATOM 1408 C C . ASP A 1 177 ? -6.789 7.977 -1.584 1 97.25 177 ASP A C 1
ATOM 1410 O O . ASP A 1 177 ? -5.91 7.117 -1.489 1 97.25 177 ASP A O 1
ATOM 1414 N N . MET A 1 178 ? -7.789 8.203 -0.736 1 96.25 178 MET A N 1
ATOM 1415 C CA . MET A 1 178 ? -7.84 7.355 0.455 1 96.25 178 MET A CA 1
ATOM 1416 C C . MET A 1 178 ? -9.18 6.641 0.56 1 96.25 178 MET A C 1
ATOM 1418 O O . MET A 1 178 ? -10.227 7.227 0.277 1 96.25 178 MET A O 1
ATOM 1422 N N . SER A 1 179 ? -9.156 5.375 0.868 1 96.19 179 SER A N 1
ATOM 1423 C CA . SER A 1 179 ? -10.328 4.598 1.239 1 96.19 179 SER A CA 1
ATOM 1424 C C . SER A 1 179 ? -10.234 4.105 2.678 1 96.19 179 SER A C 1
ATOM 1426 O O . SER A 1 179 ? -9.211 3.549 3.084 1 96.19 179 SER A O 1
ATOM 1428 N N . PHE A 1 180 ? -11.32 4.387 3.422 1 95.69 180 PHE A N 1
ATOM 1429 C CA . PHE A 1 180 ? -11.391 3.965 4.816 1 95.69 180 PHE A CA 1
ATOM 1430 C C . PHE A 1 180 ? -12.461 2.896 5.004 1 95.69 180 PHE A C 1
ATOM 1432 O O . PHE A 1 180 ? -13.547 2.996 4.434 1 95.69 180 PHE A O 1
ATOM 1439 N N . PHE A 1 181 ? -12.125 1.84 5.691 1 96.19 181 PHE A N 1
ATOM 1440 C CA . PHE A 1 181 ? -13.047 0.792 6.109 1 96.19 181 PHE A CA 1
ATOM 1441 C C . PHE A 1 181 ? -13.195 0.771 7.625 1 96.19 181 PHE A C 1
ATOM 1443 O O . PHE A 1 181 ? -12.258 0.405 8.336 1 96.19 181 PHE A O 1
ATOM 1450 N N . VAL A 1 182 ? -14.398 1.148 8.109 1 95.38 182 VAL A N 1
ATOM 1451 C CA . VAL A 1 182 ? -14.625 1.356 9.531 1 95.38 182 VAL A CA 1
ATOM 1452 C C . VAL A 1 182 ? -15.617 0.318 10.055 1 95.38 182 VAL A C 1
ATOM 1454 O O . VAL A 1 182 ? -16.719 0.181 9.523 1 95.38 182 VAL A O 1
ATOM 1457 N N . TRP A 1 183 ? -15.211 -0.434 11.086 1 94.75 183 TRP A N 1
ATOM 1458 C CA . TRP A 1 183 ? -16.078 -1.43 11.703 1 94.75 183 TRP A CA 1
ATOM 1459 C C . TRP A 1 183 ? -17.328 -0.775 12.281 1 94.75 183 TRP A C 1
ATOM 1461 O O . TRP A 1 183 ? -17.234 0.181 13.055 1 94.75 183 TRP A O 1
ATOM 1471 N N . ASN A 1 184 ? -18.484 -1.229 11.875 1 92.56 184 ASN A N 1
ATOM 1472 C CA . ASN A 1 184 ? -19.719 -0.625 12.344 1 92.56 184 ASN A CA 1
ATOM 1473 C C . ASN A 1 184 ? -20.438 -1.523 13.352 1 92.56 184 ASN A C 1
ATOM 1475 O O . ASN A 1 184 ? -21.609 -1.299 13.664 1 92.56 184 ASN A O 1
ATOM 1479 N N . GLY A 1 185 ? -19.797 -2.469 13.844 1 92.56 185 GLY A N 1
ATOM 1480 C CA . GLY A 1 185 ? -20.375 -3.4 14.805 1 92.56 185 GLY A CA 1
ATOM 1481 C C . GLY A 1 185 ? -20.719 -4.746 14.195 1 92.56 185 GLY A C 1
ATOM 1482 O O . GLY A 1 185 ? -20.828 -5.746 14.906 1 92.56 185 GLY A O 1
ATOM 1483 N N . GLU A 1 186 ? -20.938 -4.875 12.898 1 93.5 186 GLU A N 1
ATOM 1484 C CA . GLU A 1 186 ? -21.328 -6.102 12.203 1 93.5 186 GLU A CA 1
ATOM 1485 C C . GLU A 1 186 ? -20.516 -6.293 10.93 1 93.5 186 GLU A C 1
ATOM 1487 O O . GLU A 1 186 ? -20.156 -7.422 10.578 1 93.5 186 GLU A O 1
ATOM 1492 N N . ALA A 1 187 ? -20.266 -5.27 10.242 1 94.69 187 ALA A N 1
ATOM 1493 C CA . ALA A 1 187 ? -19.516 -5.199 8.992 1 94.69 187 ALA A CA 1
ATOM 1494 C C . ALA A 1 187 ? -18.75 -3.889 8.891 1 94.69 187 ALA A C 1
ATOM 1496 O O . ALA A 1 187 ? -18.578 -3.176 9.883 1 94.69 187 ALA A O 1
ATOM 1497 N N . TYR A 1 188 ? -18.141 -3.701 7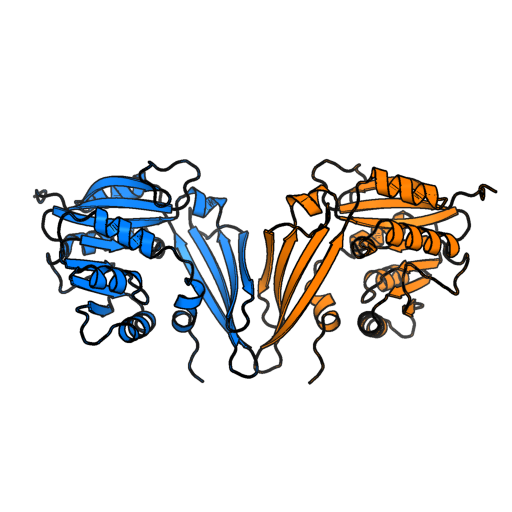.738 1 95.31 188 TYR A N 1
ATOM 1498 C CA . TYR A 1 188 ? -17.359 -2.475 7.582 1 95.31 188 TYR A CA 1
ATOM 1499 C C . TYR A 1 188 ? -18.078 -1.49 6.668 1 95.31 188 TYR A C 1
ATOM 1501 O O . TYR A 1 188 ? -18.625 -1.881 5.633 1 95.31 188 TYR A O 1
ATOM 1509 N N . ASP A 1 189 ? -18.109 -0.261 7.082 1 95.19 189 ASP A N 1
ATOM 1510 C CA . ASP A 1 189 ? -18.531 0.836 6.219 1 95.19 189 ASP A CA 1
ATOM 1511 C C . ASP A 1 189 ? -17.328 1.473 5.52 1 95.19 189 ASP A C 1
ATOM 1513 O O . ASP A 1 189 ? -16.266 1.661 6.133 1 95.19 189 ASP A O 1
ATOM 1517 N N . ARG A 1 190 ? -17.562 1.725 4.203 1 94.44 190 ARG A N 1
ATOM 1518 C CA . ARG A 1 190 ? -16.484 2.355 3.439 1 94.44 190 ARG A CA 1
ATOM 1519 C C . ARG A 1 190 ? -16.781 3.83 3.191 1 94.44 190 ARG A C 1
ATOM 1521 O O . ARG A 1 190 ? -17.938 4.203 2.945 1 94.44 190 ARG A O 1
ATOM 1528 N N . PHE A 1 191 ? -15.859 4.66 3.271 1 92.81 191 PHE A N 1
ATOM 1529 C CA . PHE A 1 191 ? -15.938 5.977 2.652 1 92.81 191 PHE A CA 1
ATOM 1530 C C . PHE A 1 191 ? -14.602 6.375 2.045 1 92.81 191 PHE A C 1
ATOM 1532 O O . PHE A 1 191 ? -13.555 5.871 2.453 1 92.81 191 PHE A O 1
ATOM 1539 N N . ASP A 1 192 ? -14.664 7.211 1.045 1 94.31 192 ASP A N 1
ATOM 1540 C CA . ASP A 1 192 ? -13.508 7.637 0.264 1 94.31 192 ASP A CA 1
ATOM 1541 C C . ASP A 1 192 ? -13.234 9.125 0.451 1 94.31 192 ASP A C 1
ATOM 1543 O O . ASP A 1 192 ? -14.156 9.906 0.702 1 94.31 192 ASP A O 1
ATOM 1547 N N . GLU A 1 193 ? -11.969 9.492 0.478 1 94.94 193 GLU A N 1
ATOM 1548 C CA . GLU A 1 193 ? -11.484 10.867 0.587 1 94.94 193 GLU A CA 1
ATOM 1549 C C . GLU A 1 193 ? -10.406 11.156 -0.451 1 94.94 193 GLU A C 1
ATOM 1551 O O . GLU A 1 193 ? -9.562 10.297 -0.734 1 94.94 193 GLU A O 1
ATOM 1556 N N . THR A 1 194 ? -10.508 12.266 -1.067 1 96.62 194 THR A N 1
ATOM 1557 C CA . THR A 1 194 ? -9.469 12.703 -1.991 1 96.62 194 THR A CA 1
ATOM 1558 C C . THR A 1 194 ? -8.922 14.07 -1.589 1 96.62 194 THR A C 1
ATOM 1560 O O . THR A 1 194 ? -9.688 14.969 -1.239 1 96.62 194 THR A O 1
ATOM 1563 N N . HIS A 1 195 ? -7.602 14.172 -1.526 1 97.12 195 HIS A N 1
ATOM 1564 C CA . HIS A 1 195 ? -6.93 15.43 -1.226 1 97.12 195 HIS A CA 1
ATOM 1565 C C . HIS A 1 195 ? -5.938 15.797 -2.32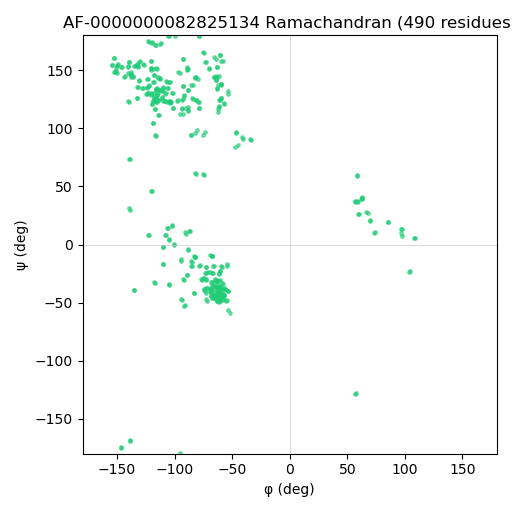4 1 97.12 195 HIS A C 1
ATOM 1567 O O . HIS A 1 195 ? -5.297 14.922 -2.91 1 97.12 195 HIS A O 1
ATOM 1573 N N . GLU A 1 196 ? -5.891 17.047 -2.586 1 98.06 196 GLU A N 1
ATOM 1574 C CA . GLU A 1 196 ? -4.867 17.578 -3.479 1 98.06 196 GLU A CA 1
ATOM 1575 C C . GLU A 1 196 ? -3.939 18.547 -2.738 1 98.06 196 GLU A C 1
ATOM 1577 O O . GLU A 1 196 ? -4.398 19.391 -1.962 1 98.06 196 GLU A O 1
ATOM 1582 N N . GLN A 1 197 ? -2.662 18.359 -2.953 1 98.5 197 GLN A N 1
ATOM 1583 C CA . GLN A 1 197 ? -1.664 19.203 -2.318 1 98.5 197 GLN A CA 1
ATOM 1584 C C . GLN A 1 197 ? -0.636 19.703 -3.332 1 98.5 197 GLN A C 1
ATOM 1586 O O . GLN A 1 197 ? -0.409 19.062 -4.355 1 98.5 197 GLN A O 1
ATOM 1591 N N . ARG A 1 198 ? -0.088 20.828 -3.018 1 98.75 198 ARG A N 1
ATOM 1592 C CA . ARG A 1 198 ? 0.993 21.391 -3.82 1 98.75 198 ARG A CA 1
ATOM 1593 C C . ARG A 1 198 ? 2.02 22.094 -2.939 1 98.75 198 ARG A C 1
ATOM 1595 O O . ARG A 1 198 ? 1.679 22.609 -1.879 1 98.75 198 ARG A O 1
ATOM 1602 N N . THR A 1 199 ? 3.256 21.969 -3.352 1 98.88 199 THR A N 1
ATOM 1603 C CA . THR A 1 199 ? 4.309 22.734 -2.695 1 98.88 199 THR A CA 1
ATOM 1604 C C . THR A 1 199 ? 5.047 23.609 -3.701 1 98.88 199 THR A C 1
ATOM 1606 O O . THR A 1 199 ? 4.707 23.625 -4.887 1 98.88 199 THR A O 1
ATOM 1609 N N . PHE A 1 200 ? 5.949 24.438 -3.279 1 98.62 200 PHE A N 1
ATOM 1610 C CA . PHE A 1 200 ? 6.805 25.328 -4.066 1 98.62 200 PHE A CA 1
ATOM 1611 C C . PHE A 1 200 ? 8.25 25.266 -3.578 1 98.62 200 PHE A C 1
ATOM 1613 O O . PHE A 1 200 ? 8.508 24.875 -2.434 1 98.62 200 PHE A O 1
ATOM 1620 N N . PRO A 1 201 ? 9.148 25.562 -4.473 1 98.06 201 PRO A N 1
ATOM 1621 C CA . PRO A 1 201 ? 10.547 25.594 -4.039 1 98.06 201 PRO A CA 1
ATOM 1622 C C . PRO A 1 201 ? 10.789 26.609 -2.92 1 98.06 201 PRO A C 1
ATOM 1624 O O . PRO A 1 201 ? 10.055 27.594 -2.801 1 98.06 201 PRO A O 1
ATOM 1627 N N . VAL A 1 202 ? 11.867 26.359 -2.199 1 98.25 202 VAL A N 1
ATOM 1628 C CA . VAL A 1 202 ? 12.195 27.172 -1.027 1 98.25 202 VAL A CA 1
ATOM 1629 C C . VAL A 1 202 ? 12.336 28.625 -1.433 1 98.25 202 VAL A C 1
ATOM 1631 O O . VAL A 1 202 ? 11.844 29.531 -0.744 1 98.25 202 VAL A O 1
ATOM 1634 N N . ASP A 1 203 ? 12.992 28.875 -2.566 1 97.94 203 ASP A N 1
ATOM 1635 C CA . ASP A 1 203 ? 13.234 30.25 -3 1 97.94 203 ASP A CA 1
ATOM 1636 C C . ASP A 1 203 ? 11.922 30.953 -3.326 1 97.94 203 ASP A C 1
ATOM 1638 O O . ASP A 1 203 ? 11.805 32.156 -3.139 1 97.94 203 ASP A O 1
ATOM 1642 N N . GLU A 1 204 ? 10.93 30.234 -3.768 1 98.56 204 GLU A N 1
ATOM 1643 C CA . GLU A 1 204 ? 9.625 30.828 -4.051 1 98.56 204 GLU A CA 1
ATOM 1644 C C . GLU A 1 204 ? 8.883 31.156 -2.76 1 98.56 204 GLU A C 1
ATOM 1646 O O . GLU A 1 204 ? 8.234 32.188 -2.668 1 98.56 204 GLU A O 1
ATOM 1651 N N . TYR A 1 205 ? 8.961 30.281 -1.777 1 98.75 205 TYR A N 1
ATOM 1652 C CA . TYR A 1 205 ? 8.391 30.609 -0.477 1 98.75 205 TYR A CA 1
ATOM 1653 C C . TYR A 1 205 ? 9.031 31.875 0.097 1 98.75 205 TYR A C 1
ATOM 1655 O O . TYR A 1 205 ? 8.336 32.75 0.636 1 98.75 205 TYR A O 1
ATOM 1663 N N . GLU A 1 206 ? 10.336 31.953 -0.025 1 98.38 206 GLU A N 1
ATOM 1664 C CA . GLU A 1 206 ? 11.055 33.125 0.47 1 98.38 206 GLU A CA 1
ATOM 1665 C C . GLU A 1 206 ? 10.578 34.375 -0.228 1 98.38 206 GLU A C 1
ATOM 1667 O O . GLU A 1 206 ? 10.367 35.406 0.418 1 98.38 206 GLU A O 1
ATOM 1672 N N . ALA A 1 207 ? 10.453 34.281 -1.52 1 98.56 207 ALA A N 1
ATOM 1673 C CA . ALA A 1 207 ? 10 35.438 -2.295 1 98.56 207 ALA A CA 1
ATOM 1674 C C . ALA A 1 207 ? 8.594 35.844 -1.881 1 98.56 207 ALA A C 1
ATOM 1676 O O . ALA A 1 207 ? 8.305 37.031 -1.748 1 98.56 207 ALA A O 1
ATOM 1677 N N . MET A 1 208 ? 7.719 34.906 -1.678 1 98.75 208 MET A N 1
ATOM 1678 C CA . MET A 1 208 ? 6.348 35.188 -1.266 1 98.75 208 MET A CA 1
ATOM 1679 C C . MET A 1 208 ? 6.316 35.812 0.127 1 98.75 208 MET A C 1
ATOM 1681 O O . MET A 1 208 ? 5.594 36.781 0.363 1 98.75 208 MET A O 1
ATOM 1685 N N . LEU A 1 209 ? 7.098 35.281 1.036 1 98.62 209 LEU A N 1
ATOM 1686 C CA . LEU A 1 209 ? 7.207 35.844 2.377 1 98.62 209 LEU A CA 1
ATOM 1687 C C . LEU A 1 209 ? 7.672 37.312 2.32 1 98.62 209 LEU A C 1
ATOM 1689 O O . LEU A 1 209 ? 7.066 38.188 2.943 1 98.62 209 LEU A O 1
ATOM 1693 N N . LYS A 1 210 ? 8.703 37.562 1.532 1 97.69 210 LYS A N 1
ATOM 1694 C CA . LYS A 1 210 ? 9.281 38.906 1.403 1 97.69 210 LYS A CA 1
ATOM 1695 C C . LYS A 1 210 ? 8.258 39.875 0.845 1 97.69 210 LYS A C 1
ATOM 1697 O O . LYS A 1 210 ? 8.141 41 1.331 1 97.69 210 LYS A O 1
ATOM 1702 N N . SER A 1 211 ? 7.539 39.406 -0.063 1 97.56 211 SER A N 1
ATOM 1703 C CA . SER A 1 211 ? 6.551 40.281 -0.706 1 97.56 211 SER A CA 1
ATOM 1704 C C . SER A 1 211 ? 5.449 40.688 0.268 1 97.56 211 SER A C 1
ATOM 1706 O O . SER A 1 211 ? 4.742 41.656 0.045 1 97.56 211 SER A O 1
ATOM 1708 N N . CYS A 1 212 ? 5.301 39.969 1.35 1 97.88 212 CYS A N 1
ATOM 1709 C CA . CYS A 1 212 ? 4.258 40.25 2.332 1 97.88 212 CYS A CA 1
ATOM 1710 C C . CYS A 1 212 ? 4.828 40.906 3.568 1 97.88 212 CYS A C 1
ATOM 1712 O O . CYS A 1 212 ? 4.121 41.125 4.555 1 97.88 212 CYS A O 1
ATOM 1714 N N . GLY A 1 213 ? 6.078 41.219 3.57 1 97 213 GLY A N 1
ATOM 1715 C CA . GLY A 1 213 ? 6.68 41.969 4.648 1 97 213 GLY A CA 1
ATOM 1716 C C . GLY A 1 213 ? 7.363 41.125 5.688 1 97 213 GLY A C 1
ATOM 1717 O O . GLY A 1 213 ? 7.77 41.594 6.742 1 97 213 GLY A O 1
ATOM 1718 N N . PHE A 1 214 ? 7.578 39.844 5.375 1 98.19 214 PHE A N 1
ATOM 1719 C CA . PHE A 1 214 ? 8.242 38.938 6.312 1 98.19 214 PHE A CA 1
ATOM 1720 C C . PHE A 1 214 ? 9.734 38.844 6.008 1 98.19 214 PHE A C 1
ATOM 1722 O O . PHE A 1 214 ? 10.141 38.969 4.852 1 98.19 214 PHE A O 1
ATOM 1729 N N . GLN A 1 215 ? 10.5 38.656 7.074 1 96.94 215 GLN A N 1
ATOM 1730 C CA . GLN A 1 215 ? 11.898 38.25 6.945 1 96.94 215 GLN A CA 1
ATOM 1731 C C . GLN A 1 215 ? 12.086 36.781 7.293 1 96.94 215 GLN A C 1
ATOM 1733 O O . GLN A 1 215 ? 11.75 36.344 8.398 1 96.94 215 GLN A O 1
ATOM 1738 N N . LEU A 1 216 ? 12.625 36.062 6.367 1 96.81 216 LEU A N 1
ATOM 1739 C CA . LEU A 1 216 ? 12.898 34.656 6.605 1 96.81 216 LEU A CA 1
ATOM 1740 C C . LEU A 1 216 ? 14.164 34.469 7.438 1 96.81 216 LEU A C 1
ATOM 1742 O O . LEU A 1 216 ? 15.234 34.938 7.055 1 96.81 216 LEU A O 1
ATOM 1746 N N . HIS A 1 217 ? 14.023 33.812 8.555 1 93.75 217 HIS A N 1
ATOM 1747 C CA . HIS A 1 217 ? 15.164 33.625 9.438 1 93.75 217 HIS A CA 1
ATOM 1748 C C . HIS A 1 217 ? 15.898 32.312 9.117 1 93.75 217 HIS A C 1
ATOM 1750 O O . HIS A 1 217 ? 17.125 32.312 8.953 1 93.75 217 HIS A O 1
ATOM 1756 N N . HIS A 1 218 ? 15.125 31.203 9.094 1 93.56 218 HIS A N 1
ATOM 1757 C CA . HIS A 1 218 ? 15.758 29.906 8.852 1 93.56 218 HIS A CA 1
ATOM 1758 C C . HIS A 1 218 ? 14.781 28.938 8.195 1 93.56 218 HIS A C 1
ATOM 1760 O O . HIS A 1 218 ? 13.562 29.078 8.344 1 93.56 218 HIS A O 1
ATOM 1766 N N . VAL A 1 219 ? 15.375 28.109 7.422 1 98 219 VAL A N 1
ATOM 1767 C CA . VAL A 1 219 ? 14.688 26.922 6.918 1 98 219 VAL A CA 1
ATOM 1768 C C . VAL A 1 219 ? 15.422 25.656 7.375 1 98 219 VAL A C 1
ATOM 1770 O O . VAL A 1 219 ? 16.625 25.531 7.172 1 98 219 VAL A O 1
ATOM 1773 N N . THR A 1 220 ? 14.75 24.812 8.094 1 98.31 220 THR A N 1
ATOM 1774 C CA . THR A 1 220 ? 15.297 23.531 8.531 1 98.31 220 THR A CA 1
ATOM 1775 C C . THR A 1 220 ? 14.469 22.375 7.992 1 98.31 220 THR A C 1
ATOM 1777 O O . THR A 1 220 ? 13.469 22.578 7.305 1 98.31 220 THR A O 1
ATOM 1780 N N . ALA A 1 221 ? 15.016 21.094 8.266 1 98.38 221 ALA A N 1
ATOM 1781 C CA . ALA A 1 221 ? 14.32 19.984 7.641 1 98.38 221 ALA A CA 1
ATOM 1782 C C . ALA A 1 221 ? 14.18 18.812 8.609 1 98.38 221 ALA A C 1
ATOM 1784 O O . ALA A 1 221 ? 15.047 18.594 9.461 1 98.38 221 ALA A O 1
ATOM 1785 N N . ASP A 1 222 ? 13.062 18.109 8.484 1 97.88 222 ASP A N 1
ATOM 1786 C CA . ASP A 1 222 ? 12.82 16.781 9.055 1 97.88 222 ASP A CA 1
ATOM 1787 C C . ASP A 1 222 ? 12.984 16.797 10.57 1 97.88 222 ASP A C 1
ATOM 1789 O O . ASP A 1 222 ? 13.609 15.906 11.148 1 97.88 222 ASP A O 1
ATOM 1793 N N . PHE A 1 223 ? 12.578 17.828 11.133 1 97.12 223 PHE A N 1
ATOM 1794 C CA . PHE A 1 223 ? 12.531 18.031 12.578 1 97.12 223 PHE A CA 1
ATOM 1795 C C . PHE A 1 223 ? 13.938 18.078 13.164 1 97.12 223 PHE A C 1
ATOM 1797 O O . PHE A 1 223 ? 14.156 17.656 14.305 1 97.12 223 PHE A O 1
ATOM 1804 N N . THR A 1 224 ? 14.828 18.5 12.359 1 96.06 224 THR A N 1
ATOM 1805 C CA . THR A 1 224 ? 16.188 18.75 12.828 1 96.06 224 THR A CA 1
ATOM 1806 C C . THR A 1 224 ? 16.547 20.234 12.68 1 96.06 224 THR A C 1
ATOM 1808 O O . THR A 1 224 ? 15.789 21 12.07 1 96.06 224 THR A O 1
ATOM 1811 N N . ASP A 1 225 ? 17.719 20.625 13.242 1 94.88 225 ASP A N 1
ATOM 1812 C CA . ASP A 1 225 ? 18.188 22.016 13.125 1 94.88 225 ASP A CA 1
ATOM 1813 C C . ASP A 1 225 ? 19.062 22.188 11.883 1 94.88 225 ASP A C 1
ATOM 1815 O O . ASP A 1 225 ? 19.594 23.281 11.641 1 94.88 225 ASP A O 1
ATOM 1819 N N . SER A 1 226 ? 19.031 21.156 11.094 1 95.75 226 SER A N 1
ATOM 1820 C CA . SER A 1 226 ? 19.906 21.188 9.922 1 95.75 226 SER A CA 1
ATOM 1821 C C . SER A 1 226 ? 19.203 21.828 8.727 1 95.75 226 SER A C 1
ATOM 1823 O O . SER A 1 226 ? 17.984 21.703 8.586 1 95.75 226 SER A O 1
ATOM 1825 N N . GLU A 1 227 ? 20.062 22.438 7.898 1 96.69 227 GLU A N 1
ATOM 1826 C CA . GLU A 1 227 ? 19.547 22.922 6.625 1 96.69 227 GLU A CA 1
ATOM 1827 C C . GLU A 1 227 ? 19.047 21.781 5.75 1 96.69 227 GLU A C 1
ATOM 1829 O O . GLU A 1 227 ? 19.547 20.656 5.836 1 96.69 227 GLU A O 1
ATOM 1834 N N . PRO A 1 228 ? 18.078 22.109 4.879 1 97.5 228 PRO A N 1
ATOM 1835 C CA . PRO A 1 228 ? 17.547 21.047 4.02 1 97.5 228 PRO A CA 1
ATOM 1836 C C . PRO A 1 228 ? 18.594 20.484 3.059 1 97.5 228 PRO A C 1
ATOM 1838 O O . PRO A 1 228 ? 19.469 21.234 2.586 1 97.5 228 PRO A O 1
ATOM 1841 N N . SER A 1 229 ? 18.484 19.188 2.824 1 96.31 229 SER A N 1
ATOM 1842 C CA . SER A 1 229 ? 19.25 18.531 1.768 1 96.31 229 SER A CA 1
ATOM 1843 C C . SER A 1 229 ? 18.359 18.188 0.579 1 96.31 229 SER A C 1
ATOM 1845 O O . SER A 1 229 ? 17.156 18.469 0.594 1 96.31 229 SER A O 1
ATOM 1847 N N . GLY A 1 230 ? 18.969 17.594 -0.442 1 95.75 230 GLY A N 1
ATOM 1848 C CA . GLY A 1 230 ? 18.219 17.219 -1.624 1 95.75 230 GLY A CA 1
ATOM 1849 C C . GLY A 1 230 ? 17.219 16.094 -1.362 1 95.75 230 GLY A C 1
ATOM 1850 O O . GLY A 1 230 ? 16.312 15.859 -2.168 1 95.75 230 GLY A O 1
ATOM 1851 N N . GLN A 1 231 ? 17.312 15.477 -0.188 1 96.31 231 GLN A N 1
ATOM 1852 C CA . GLN A 1 231 ? 16.438 14.344 0.084 1 96.31 231 GLN A CA 1
ATOM 1853 C C . GLN A 1 231 ? 15.594 14.586 1.331 1 96.31 231 GLN A C 1
ATOM 1855 O O . GLN A 1 231 ? 14.953 13.664 1.846 1 96.31 231 GLN A O 1
ATOM 1860 N N . SER A 1 232 ? 15.664 15.844 1.851 1 98.06 232 SER A N 1
ATOM 1861 C CA . SER A 1 232 ? 14.766 16.172 2.957 1 98.06 232 SER A CA 1
ATOM 1862 C C . SER A 1 232 ? 13.305 16.062 2.537 1 98.06 232 SER A C 1
ATOM 1864 O O . SER A 1 232 ? 12.953 16.406 1.406 1 98.06 232 SER A O 1
ATOM 1866 N N . GLU A 1 233 ? 12.508 15.633 3.463 1 98.38 233 GLU A N 1
ATOM 1867 C CA . GLU A 1 233 ? 11.125 15.359 3.084 1 98.38 233 GLU A CA 1
ATOM 1868 C C . GLU A 1 233 ? 10.18 16.453 3.598 1 98.38 233 GLU A C 1
ATOM 1870 O O . GLU A 1 233 ? 9.148 16.719 2.986 1 98.38 233 GLU A O 1
ATOM 1875 N N . ARG A 1 234 ? 10.453 16.984 4.723 1 98.75 234 ARG A N 1
ATOM 1876 C CA . ARG A 1 234 ? 9.648 18.031 5.324 1 98.75 234 ARG A CA 1
ATOM 1877 C C . ARG A 1 234 ? 10.5 19.266 5.641 1 98.75 234 ARG A C 1
ATOM 1879 O O . ARG A 1 234 ? 11.578 19.141 6.227 1 98.75 234 ARG A O 1
ATOM 1886 N N . LEU A 1 235 ? 10.023 20.391 5.195 1 98.81 235 LEU A N 1
ATOM 1887 C CA . LEU A 1 235 ? 10.734 21.656 5.41 1 98.81 235 LEU A CA 1
ATOM 1888 C C . LEU A 1 235 ? 10.023 22.5 6.457 1 98.81 235 LEU A C 1
ATOM 1890 O O . LEU A 1 235 ? 8.789 22.578 6.469 1 98.81 235 LEU A O 1
ATOM 1894 N N . PHE A 1 236 ? 10.781 23.156 7.32 1 98.81 236 PHE A N 1
ATOM 1895 C CA . PHE A 1 236 ? 10.266 24 8.391 1 98.81 236 PHE A CA 1
ATOM 1896 C C . PHE A 1 236 ? 10.75 25.438 8.219 1 98.81 236 PHE A C 1
ATOM 1898 O O . PHE A 1 236 ? 11.953 25.688 8.148 1 98.81 236 PHE A O 1
ATOM 1905 N N . PHE A 1 237 ? 9.828 26.375 8.141 1 98.81 237 PHE A N 1
ATOM 1906 C CA . PHE A 1 237 ? 10.141 27.781 7.914 1 98.81 237 PHE A CA 1
ATOM 1907 C C . PHE A 1 237 ? 9.852 28.609 9.164 1 98.81 237 PHE A C 1
ATOM 1909 O O . PHE A 1 237 ? 8.805 28.453 9.789 1 98.81 237 PHE A O 1
ATOM 1916 N N . LYS A 1 238 ? 10.773 29.438 9.547 1 98.25 238 LYS A N 1
ATOM 1917 C CA . LYS A 1 238 ? 10.602 30.469 10.562 1 98.25 238 LYS A CA 1
ATOM 1918 C C . LYS A 1 238 ? 10.781 31.859 9.969 1 98.25 238 LYS A C 1
ATOM 1920 O O . LYS A 1 238 ? 11.867 32.188 9.477 1 98.25 238 LYS A O 1
ATOM 1925 N N . ALA A 1 239 ? 9.758 32.625 9.992 1 98.25 239 ALA A N 1
ATOM 1926 C CA . ALA A 1 239 ? 9.781 34 9.469 1 98.25 239 ALA A CA 1
ATOM 1927 C C . ALA A 1 239 ? 9.281 35 10.516 1 98.25 239 ALA A C 1
ATOM 1929 O O . ALA A 1 239 ? 8.5 34.625 11.398 1 98.25 239 ALA A O 1
ATOM 1930 N N . GLN A 1 240 ? 9.742 36.219 10.359 1 96.94 240 GLN A N 1
ATOM 1931 C CA . GLN A 1 240 ? 9.398 37.25 11.336 1 96.94 240 GLN A CA 1
ATOM 1932 C C . GLN A 1 240 ? 8.828 38.469 10.648 1 96.94 240 GLN A C 1
ATOM 1934 O O . GLN A 1 240 ? 9.305 38.875 9.594 1 96.94 240 GLN A O 1
ATOM 1939 N N . LYS A 1 241 ? 7.707 38.938 11.266 1 95.81 241 LYS A N 1
ATOM 1940 C CA . LYS A 1 241 ? 7.164 40.219 10.82 1 95.81 241 LYS A CA 1
ATOM 1941 C C . LYS A 1 241 ? 8.164 41.344 11.047 1 95.81 241 LYS A C 1
ATOM 1943 O O . LYS A 1 241 ? 8.648 41.562 12.164 1 95.81 241 LYS A O 1
ATOM 1948 N N . SER A 1 242 ? 8.648 42 9.969 1 85.31 242 SER A N 1
ATOM 1949 C CA . SER A 1 242 ? 9.617 43.062 10.055 1 85.31 242 SER A CA 1
ATOM 1950 C C . SER A 1 242 ? 9.062 44.25 10.852 1 85.31 242 SER A C 1
ATOM 1952 O O . SER A 1 242 ? 7.852 44.5 10.859 1 85.31 242 SER A O 1
ATOM 1954 N N . LYS A 1 243 ? 9.906 44.875 11.773 1 73 243 LYS A N 1
ATOM 1955 C CA . LYS A 1 243 ? 9.508 46.062 12.523 1 73 243 LYS A CA 1
ATOM 1956 C C . LYS A 1 243 ? 8.977 47.156 11.594 1 73 243 LYS A C 1
ATOM 1958 O O . LYS A 1 243 ? 8.039 47.875 11.945 1 73 243 LYS A O 1
ATOM 1963 N N . THR A 1 244 ? 9.773 47.625 10.633 1 54.09 244 THR A N 1
ATOM 1964 C CA . THR A 1 244 ? 9.562 48.844 9.875 1 54.09 244 THR A CA 1
ATOM 1965 C C . THR A 1 244 ? 8.555 48.625 8.758 1 54.09 244 THR A C 1
ATOM 1967 O O . THR A 1 244 ? 8.703 47.719 7.941 1 54.09 244 THR A O 1
ATOM 1970 N N . ILE A 1 245 ? 7.281 49 8.961 1 46.44 245 ILE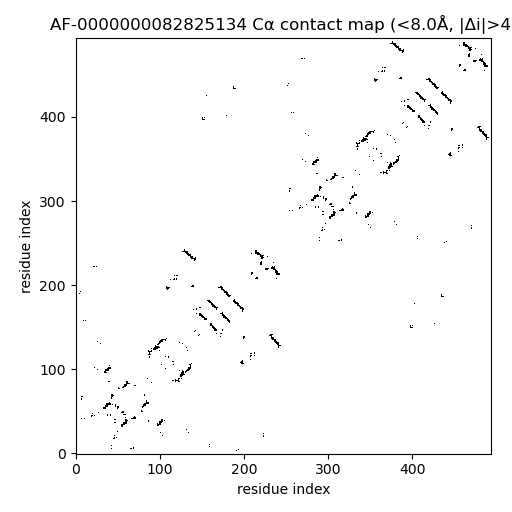 A N 1
ATOM 1971 C CA . ILE A 1 245 ? 6.305 49.094 7.879 1 46.44 245 ILE A CA 1
ATOM 1972 C C . ILE A 1 245 ? 6.961 49.719 6.652 1 46.44 245 ILE A C 1
ATOM 1974 O O . ILE A 1 245 ? 7.562 50.781 6.742 1 46.44 245 ILE A O 1
ATOM 1978 N N . VAL A 1 246 ? 7.527 49.031 5.695 1 41.44 246 VAL A N 1
ATOM 1979 C CA . VAL A 1 246 ? 7.938 49.781 4.516 1 41.44 246 VAL A CA 1
ATOM 1980 C C . VAL A 1 246 ? 6.816 50.75 4.086 1 41.44 246 VAL A C 1
ATOM 1982 O O . VAL A 1 246 ? 5.719 50.281 3.744 1 41.44 246 VAL A O 1
ATOM 1985 N N . SER A 1 247 ? 6.703 51.969 4.625 1 33.03 247 SER A N 1
ATOM 1986 C CA . SER A 1 247 ? 5.922 53.031 3.951 1 33.03 247 SER A CA 1
ATOM 1987 C C . SER A 1 247 ? 6.285 53.094 2.473 1 33.03 247 SER A C 1
ATOM 1989 O O . SER A 1 247 ? 7.449 52.938 2.104 1 33.03 247 SER A O 1
ATOM 1991 N N . MET B 1 1 ? -24.875 -17.047 4.719 1 31.61 1 MET B N 1
ATOM 1992 C CA . MET B 1 1 ? -23.75 -16.125 4.691 1 31.61 1 MET B CA 1
ATOM 1993 C C . MET B 1 1 ? -22.578 -16.703 3.898 1 31.61 1 MET B C 1
ATOM 1995 O O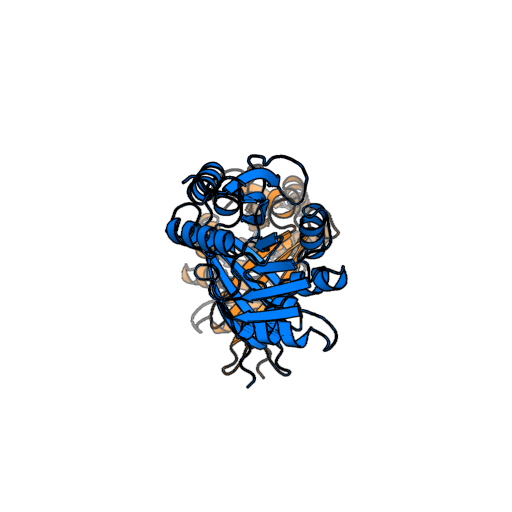 . MET B 1 1 ? -22.016 -17.734 4.281 1 31.61 1 MET B O 1
ATOM 1999 N N . ILE B 1 2 ? -22.688 -16.75 2.686 1 40.5 2 ILE B N 1
ATOM 2000 C CA . ILE B 1 2 ? -21.766 -17.531 1.861 1 40.5 2 ILE B CA 1
ATOM 2001 C C . ILE B 1 2 ? -20.328 -17.25 2.287 1 40.5 2 ILE B C 1
ATOM 2003 O O . ILE B 1 2 ? -19.938 -16.094 2.486 1 40.5 2 ILE B O 1
ATOM 2007 N N . TYR B 1 3 ? -19.828 -18.109 3.107 1 47.88 3 TYR B N 1
ATOM 2008 C CA . TYR B 1 3 ? -18.453 -18.062 3.607 1 47.88 3 TYR B CA 1
ATOM 2009 C C . TYR B 1 3 ? -17.5 -17.531 2.545 1 47.88 3 TYR B C 1
ATOM 2011 O O . TYR B 1 3 ? -17.422 -18.078 1.442 1 47.88 3 TYR B O 1
ATOM 2019 N N . GLN B 1 4 ? -17.25 -16.094 2.49 1 63.22 4 GLN B N 1
ATOM 2020 C CA . GLN B 1 4 ? -16.312 -15.508 1.537 1 63.22 4 GLN B CA 1
ATOM 2021 C C . GLN B 1 4 ? -14.859 -15.789 1.943 1 63.22 4 GLN B C 1
ATOM 2023 O O . GLN B 1 4 ? -14.469 -15.508 3.076 1 63.22 4 GLN B O 1
ATOM 2028 N N . GLY B 1 5 ? -14.227 -16.969 1.249 1 82.19 5 GLY B N 1
ATOM 2029 C CA . GLY B 1 5 ? -12.828 -17.297 1.45 1 82.19 5 GLY B CA 1
ATOM 2030 C C . GLY B 1 5 ? -11.93 -16.797 0.328 1 82.19 5 GLY B C 1
ATOM 2031 O O . GLY B 1 5 ? -12.383 -16.062 -0.552 1 82.19 5 GLY B O 1
ATOM 2032 N N . PHE B 1 6 ? -10.727 -17.031 0.44 1 90.62 6 PHE B N 1
ATOM 2033 C CA . PHE B 1 6 ? -9.703 -16.547 -0.473 1 90.62 6 PHE B CA 1
ATOM 2034 C C . PHE B 1 6 ? -10.016 -16.953 -1.909 1 90.62 6 PHE B C 1
ATOM 2036 O O . PHE B 1 6 ? -9.867 -16.141 -2.83 1 90.62 6 PHE B O 1
ATOM 2043 N N . ALA B 1 7 ? -10.516 -18.156 -2.033 1 91.06 7 ALA B N 1
ATOM 2044 C CA . ALA B 1 7 ? -10.805 -18.656 -3.373 1 91.06 7 ALA B CA 1
ATOM 2045 C C . ALA B 1 7 ? -11.844 -17.781 -4.07 1 91.06 7 ALA B C 1
ATOM 2047 O O . ALA B 1 7 ? -11.797 -17.609 -5.289 1 91.06 7 ALA B O 1
ATOM 2048 N N . SER B 1 8 ? -12.719 -17.219 -3.32 1 89.94 8 SER B N 1
ATOM 2049 C CA . SER B 1 8 ? -13.82 -16.438 -3.879 1 89.94 8 SER B CA 1
ATOM 2050 C C . SER B 1 8 ? -13.336 -15.102 -4.434 1 89.94 8 SER B C 1
ATOM 2052 O O . SER B 1 8 ? -14.008 -14.484 -5.262 1 89.94 8 SER B O 1
ATOM 2054 N N . VAL B 1 9 ? -12.227 -14.602 -3.957 1 92.38 9 VAL B N 1
ATOM 2055 C CA . VAL B 1 9 ? -11.734 -13.297 -4.391 1 92.38 9 VAL B CA 1
ATOM 2056 C C . VAL B 1 9 ? -10.477 -13.477 -5.242 1 92.38 9 VAL B C 1
ATOM 2058 O O . VAL B 1 9 ? -9.953 -12.508 -5.793 1 92.38 9 VAL B O 1
ATOM 2061 N N . TYR B 1 10 ? -9.992 -14.672 -5.438 1 93 10 TYR B N 1
ATOM 2062 C CA . TYR B 1 10 ? -8.688 -14.945 -6.035 1 93 10 TYR B CA 1
ATOM 2063 C C . TYR B 1 10 ? -8.633 -14.445 -7.477 1 93 10 TYR B C 1
ATOM 2065 O O . TYR B 1 10 ? -7.688 -13.758 -7.867 1 93 10 TYR B O 1
ATOM 2073 N N . ASP B 1 11 ? -9.633 -14.797 -8.211 1 91.56 11 ASP B N 1
ATOM 2074 C CA . ASP B 1 11 ? -9.625 -14.43 -9.625 1 91.56 11 ASP B CA 1
ATOM 2075 C C . ASP B 1 11 ? -9.586 -12.906 -9.797 1 91.56 11 ASP B C 1
ATOM 2077 O O . ASP B 1 11 ? -8.938 -12.391 -10.703 1 91.56 11 ASP B O 1
ATOM 2081 N N . GLU B 1 12 ? -10.312 -12.219 -8.93 1 88.81 12 GLU B N 1
ATOM 2082 C CA . GLU B 1 12 ? -10.281 -10.758 -8.992 1 88.81 12 GLU B CA 1
ATOM 2083 C C . GLU B 1 12 ? -8.906 -10.219 -8.609 1 88.81 12 GLU B C 1
ATOM 2085 O O . GLU B 1 12 ? -8.383 -9.32 -9.266 1 88.81 12 GLU B O 1
ATOM 2090 N N . LEU B 1 13 ? -8.336 -10.766 -7.578 1 89.38 13 LEU B N 1
ATOM 2091 C CA . LEU B 1 13 ? -7 -10.391 -7.133 1 89.38 13 LEU B CA 1
ATOM 2092 C C . LEU B 1 13 ? -5.984 -10.578 -8.258 1 89.38 13 LEU B C 1
ATOM 2094 O O . LEU B 1 13 ? -5.094 -9.742 -8.438 1 89.38 13 LEU B O 1
ATOM 2098 N N . MET B 1 14 ? -6.16 -11.648 -9.055 1 92.06 14 MET B N 1
ATOM 2099 C CA . MET B 1 14 ? -5.188 -12.078 -10.055 1 92.06 14 MET B CA 1
ATOM 2100 C C . MET B 1 14 ? -5.637 -11.664 -11.453 1 92.06 14 MET B C 1
ATOM 2102 O O . MET B 1 14 ? -5.113 -12.172 -12.453 1 92.06 14 MET B O 1
ATOM 2106 N N . SER B 1 15 ? -6.582 -10.75 -11.516 1 89.19 15 SER B N 1
ATOM 2107 C CA . SER B 1 15 ? -7.215 -10.406 -12.789 1 89.19 15 SER B CA 1
ATOM 2108 C C . SER B 1 15 ? -6.195 -9.867 -13.781 1 89.19 15 SER B C 1
ATOM 2110 O O . SER B 1 15 ? -6.395 -9.969 -15 1 89.19 15 SER B O 1
ATOM 2112 N N . HIS B 1 16 ? -5.059 -9.352 -13.305 1 89.25 16 HIS B N 1
ATOM 2113 C CA . HIS B 1 16 ? -4.062 -8.781 -14.211 1 89.25 16 HIS B CA 1
ATOM 2114 C C . HIS B 1 16 ? -2.84 -9.68 -14.32 1 89.25 16 HIS B C 1
ATOM 2116 O O . HIS B 1 16 ? -1.827 -9.297 -14.906 1 89.25 16 HIS B O 1
ATOM 2122 N N . ALA B 1 17 ? -2.916 -10.859 -13.75 1 93.75 17 ALA B N 1
ATOM 2123 C CA . ALA B 1 17 ? -1.807 -11.797 -13.852 1 93.75 17 ALA B CA 1
ATOM 2124 C C . ALA B 1 17 ? -1.58 -12.227 -15.297 1 93.75 17 ALA B C 1
ATOM 2126 O O . ALA B 1 17 ? -2.537 -12.438 -16.047 1 93.75 17 ALA B O 1
ATOM 2127 N N . PRO B 1 18 ? -0.328 -12.367 -15.68 1 96.94 18 PRO B N 1
ATOM 2128 C CA . PRO B 1 18 ? -0.027 -12.688 -17.078 1 96.94 18 PRO B CA 1
ATOM 2129 C C . PRO B 1 18 ? -0.166 -14.172 -17.391 1 96.94 18 PRO B C 1
ATOM 2131 O O . PRO B 1 18 ? 0.776 -14.797 -17.875 1 96.94 18 PRO B O 1
ATOM 2134 N N . TYR B 1 19 ? -1.345 -14.758 -17.219 1 97.88 19 TYR B N 1
ATOM 2135 C CA . TYR B 1 19 ? -1.602 -16.172 -17.453 1 97.88 19 TYR B CA 1
ATOM 2136 C C . TYR B 1 19 ? -1.269 -16.562 -18.891 1 97.88 19 TYR B C 1
ATOM 2138 O O . TYR B 1 19 ? -0.807 -17.672 -19.156 1 97.88 19 TYR B O 1
ATOM 2146 N N . ASP B 1 20 ? -1.491 -15.648 -19.766 1 97.38 20 ASP B N 1
ATOM 2147 C CA . ASP B 1 20 ? -1.2 -15.914 -21.172 1 97.38 20 ASP B CA 1
ATOM 2148 C C . ASP B 1 20 ? 0.296 -16.125 -21.391 1 97.38 20 ASP B C 1
ATOM 2150 O O . ASP B 1 20 ? 0.699 -16.922 -22.234 1 97.38 20 ASP B O 1
ATOM 2154 N N . GLN B 1 21 ? 1.036 -15.398 -20.656 1 97.94 21 GLN B N 1
ATOM 2155 C CA . GLN B 1 21 ? 2.48 -15.555 -20.781 1 97.94 21 GLN B CA 1
ATOM 2156 C C . GLN B 1 21 ? 2.934 -16.906 -20.25 1 97.94 21 GLN B C 1
ATOM 2158 O O . GLN B 1 21 ? 3.783 -17.578 -20.859 1 97.94 21 GLN B O 1
ATOM 2163 N N . TRP B 1 22 ? 2.381 -17.344 -19.141 1 98.25 22 TRP B N 1
ATOM 2164 C CA . TRP B 1 22 ? 2.689 -18.672 -18.625 1 98.25 22 TRP B CA 1
ATOM 2165 C C . TRP B 1 22 ? 2.277 -19.75 -19.641 1 98.25 22 TRP B C 1
ATOM 2167 O O . TRP B 1 22 ? 3.043 -20.672 -19.906 1 98.25 22 TRP B O 1
ATOM 2177 N N . THR B 1 23 ? 1.077 -19.594 -20.141 1 97.56 23 THR B N 1
ATOM 2178 C CA . THR B 1 23 ? 0.547 -20.562 -21.094 1 97.56 23 THR B CA 1
ATOM 2179 C C . THR B 1 23 ? 1.44 -20.656 -22.328 1 97.56 23 THR B C 1
ATOM 2181 O O . THR B 1 23 ? 1.764 -21.75 -22.781 1 97.56 23 THR B O 1
ATOM 2184 N N . LYS B 1 24 ? 1.832 -19.516 -22.797 1 96.81 24 LYS B N 1
ATOM 2185 C CA . LYS B 1 24 ? 2.723 -19.484 -23.953 1 96.81 24 LYS B CA 1
ATOM 2186 C C . LYS B 1 24 ? 4.059 -20.156 -23.656 1 96.81 24 LYS B C 1
ATOM 2188 O O . LYS B 1 24 ? 4.586 -20.906 -24.469 1 96.81 24 LYS B O 1
ATOM 2193 N N . TRP B 1 25 ? 4.574 -19.875 -22.562 1 97.12 25 TRP B N 1
ATOM 2194 C CA . TRP B 1 25 ? 5.84 -20.453 -22.125 1 97.12 25 TRP B CA 1
ATOM 2195 C C . TRP B 1 25 ? 5.762 -21.984 -22.094 1 97.12 25 TRP B C 1
ATOM 2197 O O . TRP B 1 25 ? 6.668 -22.672 -22.578 1 97.12 25 TRP B O 1
ATOM 2207 N N . ILE B 1 26 ? 4.664 -22.516 -21.562 1 97.12 26 ILE B N 1
ATOM 2208 C CA . ILE B 1 26 ? 4.461 -23.969 -21.484 1 97.12 26 ILE B CA 1
ATOM 2209 C C . ILE B 1 26 ? 4.32 -24.547 -22.891 1 97.12 26 ILE B C 1
ATOM 2211 O O . ILE B 1 26 ? 4.965 -25.547 -23.219 1 97.12 26 ILE B O 1
ATOM 2215 N N . GLU B 1 27 ? 3.541 -23.891 -23.656 1 95.62 27 GLU B N 1
ATOM 2216 C CA . GLU B 1 27 ? 3.291 -24.344 -25.016 1 95.62 27 GLU B CA 1
ATOM 2217 C C . GLU B 1 27 ? 4.59 -24.438 -25.828 1 95.62 27 GLU B C 1
ATOM 2219 O O . GLU B 1 27 ? 4.82 -25.406 -26.531 1 95.62 27 GLU B O 1
ATOM 2224 N N . GLU B 1 28 ? 5.379 -23.453 -25.641 1 94.12 28 GLU B N 1
ATOM 2225 C CA . GLU B 1 28 ? 6.621 -23.375 -26.406 1 94.12 28 GLU B CA 1
ATOM 2226 C C . GLU B 1 28 ? 7.633 -24.406 -25.922 1 94.12 28 GLU B C 1
ATOM 2228 O O . GLU B 1 28 ? 8.594 -24.719 -26.625 1 94.12 28 GLU B O 1
ATOM 2233 N N . SER B 1 29 ? 7.445 -24.875 -24.766 1 91.94 29 SER B N 1
ATOM 2234 C CA . SER B 1 29 ? 8.391 -25.828 -24.188 1 91.94 29 SER B CA 1
ATOM 2235 C C . SER B 1 29 ? 8.078 -27.25 -24.609 1 91.94 29 SER B C 1
ATOM 2237 O O . SER B 1 29 ? 8.875 -28.172 -24.391 1 91.94 29 SER B O 1
ATOM 2239 N N . LEU B 1 30 ? 6.891 -27.5 -25.156 1 88.88 30 LEU B N 1
ATOM 2240 C CA . LEU B 1 30 ? 6.477 -28.828 -25.578 1 88.88 30 LEU B CA 1
ATOM 2241 C C . LEU B 1 30 ? 6.383 -28.906 -27.109 1 88.88 30 LEU B C 1
ATOM 2243 O O . LEU B 1 30 ? 5.844 -28 -27.75 1 88.88 30 LEU B O 1
ATOM 2247 N N . PRO B 1 31 ? 7.074 -29.891 -27.719 1 73.06 31 PRO B N 1
ATOM 2248 C CA . PRO B 1 31 ? 7.078 -30.016 -29.172 1 73.06 31 PRO B CA 1
ATOM 2249 C C . PRO B 1 31 ? 5.707 -30.375 -29.734 1 73.06 31 PRO B C 1
ATOM 2251 O O . PRO B 1 31 ? 5.387 -30.031 -30.875 1 73.06 31 PRO B O 1
ATOM 2254 N N . GLU B 1 32 ? 4.93 -31.25 -29.094 1 77.88 32 GLU B N 1
ATOM 2255 C CA . GLU B 1 32 ? 3.643 -31.734 -29.594 1 77.88 32 GLU B CA 1
ATOM 2256 C C . GLU B 1 32 ? 2.566 -31.625 -28.516 1 77.88 32 GLU B C 1
ATOM 2258 O O . GLU B 1 32 ? 2.877 -31.469 -27.328 1 77.88 32 GLU B O 1
ATOM 2263 N N . LYS B 1 33 ? 1.306 -31.578 -29.125 1 81.56 33 LYS B N 1
ATOM 2264 C CA . LYS B 1 33 ? 0.192 -31.625 -28.188 1 81.56 33 LYS B CA 1
ATOM 2265 C C . LYS B 1 33 ? 0.203 -32.938 -27.391 1 81.56 33 LYS B C 1
ATOM 2267 O O . LYS B 1 33 ? 0.515 -34 -27.922 1 81.56 33 LYS B O 1
ATOM 2272 N N . GLY B 1 34 ? 0.318 -32.75 -26.094 1 89.94 34 GLY B N 1
ATOM 2273 C CA . GLY B 1 34 ? 0.399 -33.906 -25.219 1 89.94 34 GLY B CA 1
ATOM 2274 C C . GLY B 1 34 ? -0.403 -33.75 -23.938 1 89.94 34 GLY B C 1
ATOM 2275 O O . GLY B 1 34 ? -1.316 -32.906 -23.875 1 89.94 34 GLY B O 1
ATOM 2276 N N . ARG B 1 35 ? -0.138 -34.688 -23.031 1 95.56 35 ARG B N 1
ATOM 2277 C CA . ARG B 1 35 ? -0.789 -34.719 -21.734 1 95.56 35 ARG B CA 1
ATOM 2278 C C . ARG B 1 35 ? 0.007 -33.906 -20.703 1 95.56 35 ARG B C 1
ATOM 2280 O O . ARG B 1 35 ? 1.178 -34.188 -20.453 1 95.56 35 ARG B O 1
ATOM 2287 N N . ILE B 1 36 ? -0.654 -32.844 -20.188 1 97.38 36 ILE B N 1
ATOM 2288 C CA . ILE B 1 36 ? 0.028 -31.938 -19.266 1 97.38 36 ILE B CA 1
ATOM 2289 C C . ILE B 1 36 ? -0.622 -32.031 -17.875 1 97.38 36 ILE B C 1
ATOM 2291 O O . ILE B 1 36 ? -1.849 -32.062 -17.766 1 97.38 36 ILE B O 1
ATOM 2295 N N . LEU B 1 37 ? 0.219 -32.156 -16.875 1 98.38 37 LEU B N 1
ATOM 2296 C CA . LEU B 1 37 ? -0.234 -32 -15.5 1 98.38 37 LEU B CA 1
ATOM 2297 C C . LEU B 1 37 ? -0.001 -30.578 -15.016 1 98.38 37 LEU B C 1
ATOM 2299 O O . LEU B 1 37 ? 1.144 -30.125 -14.922 1 98.38 37 LEU B O 1
ATOM 2303 N N . ASP B 1 38 ? -1.076 -29.844 -14.789 1 98.56 38 ASP B N 1
ATOM 2304 C CA . ASP B 1 38 ? -1.044 -28.531 -14.156 1 98.56 38 ASP B CA 1
ATOM 2305 C C . ASP B 1 38 ? -1.072 -28.656 -12.633 1 98.56 38 ASP B C 1
ATOM 2307 O O . ASP B 1 38 ? -2.143 -28.797 -12.031 1 98.56 38 ASP B O 1
ATOM 2311 N N . LEU B 1 39 ? 0.107 -28.656 -12.016 1 98.62 39 LEU B N 1
ATOM 2312 C CA . LEU B 1 39 ? 0.26 -28.906 -10.594 1 98.62 39 LEU B CA 1
ATOM 2313 C C . LEU B 1 39 ? 0.133 -27.609 -9.797 1 98.62 39 LEU B C 1
ATOM 2315 O O . LEU B 1 39 ? 0.792 -26.609 -10.109 1 98.62 39 LEU B O 1
ATOM 2319 N N . ALA B 1 40 ? -0.717 -27.688 -8.68 1 98.62 40 ALA B N 1
ATOM 2320 C CA . ALA B 1 40 ? -1.133 -26.484 -7.961 1 98.62 40 ALA B CA 1
ATOM 2321 C C . ALA B 1 40 ? -1.857 -25.516 -8.891 1 98.62 40 ALA B C 1
ATOM 2323 O O . ALA B 1 40 ? -1.495 -24.344 -8.977 1 98.62 40 ALA B O 1
ATOM 2324 N N . CYS B 1 41 ? -2.947 -26 -9.461 1 98.44 41 CYS B N 1
ATOM 2325 C CA . CYS B 1 41 ? -3.582 -25.344 -10.594 1 98.44 41 CYS B CA 1
ATOM 2326 C C . CYS B 1 41 ? -4.504 -24.219 -10.125 1 98.44 41 CYS B C 1
ATOM 2328 O O . CYS B 1 41 ? -4.953 -23.406 -10.93 1 98.44 41 CYS B O 1
ATOM 2330 N N . GLY B 1 42 ? -4.789 -24.094 -8.836 1 97.62 42 GLY B N 1
ATOM 2331 C CA . GLY B 1 42 ? -5.664 -23.062 -8.312 1 97.62 42 GLY B CA 1
ATOM 2332 C C . GLY B 1 42 ? -7.043 -23.078 -8.938 1 97.62 42 GLY B C 1
ATOM 2333 O O . GLY B 1 42 ? -7.711 -24.109 -8.969 1 97.62 42 GLY B O 1
ATOM 2334 N N . THR B 1 43 ? -7.473 -21.953 -9.414 1 96.62 43 THR B N 1
ATOM 2335 C CA . THR B 1 43 ? -8.797 -21.859 -10.016 1 96.62 43 THR B CA 1
ATOM 2336 C C . THR B 1 43 ? -8.75 -22.234 -11.492 1 96.62 43 THR B C 1
ATOM 2338 O O . THR B 1 43 ? -9.672 -21.922 -12.25 1 96.62 43 THR B O 1
ATOM 2341 N N . GLY B 1 44 ? -7.691 -22.781 -11.953 1 97.19 44 GLY B N 1
ATOM 2342 C CA . GLY B 1 44 ? -7.625 -23.484 -13.227 1 97.19 44 GLY B CA 1
ATOM 2343 C C . GLY B 1 44 ? -7.383 -22.578 -14.406 1 97.19 44 GLY B C 1
ATOM 2344 O O . GLY B 1 44 ? -7.648 -22.938 -15.555 1 97.19 44 GLY B O 1
ATOM 2345 N N . GLU B 1 45 ? -6.867 -21.344 -14.203 1 97.12 45 GLU B N 1
ATOM 2346 C CA . GLU B 1 45 ? -6.688 -20.375 -15.289 1 97.12 45 GLU B CA 1
ATOM 2347 C C . GLU B 1 45 ? -5.734 -20.922 -16.359 1 97.12 45 GLU B C 1
ATOM 2349 O O . GLU B 1 45 ? -6.043 -20.891 -17.547 1 97.12 45 GLU B O 1
ATOM 2354 N N . ILE B 1 46 ? -4.664 -21.453 -15.945 1 97.69 46 ILE B N 1
ATOM 2355 C CA . ILE B 1 46 ? -3.682 -21.984 -16.891 1 97.69 46 ILE B CA 1
ATOM 2356 C C . ILE B 1 46 ? -4.184 -23.297 -17.484 1 97.69 46 ILE B C 1
ATOM 2358 O O . ILE B 1 46 ? -4.051 -23.531 -18.688 1 97.69 46 ILE B O 1
ATOM 2362 N N . SER B 1 47 ? -4.832 -24.141 -16.688 1 97.62 47 SER B N 1
ATOM 2363 C CA . SER B 1 47 ? -5.398 -25.406 -17.156 1 97.62 47 SER B CA 1
ATOM 2364 C C . SER B 1 47 ? -6.355 -25.188 -18.328 1 97.62 47 SER B C 1
ATOM 2366 O O . SER B 1 47 ? -6.258 -25.859 -19.344 1 97.62 47 SER B O 1
ATOM 2368 N N . ILE B 1 48 ? -7.219 -24.266 -18.156 1 96.19 48 ILE B N 1
ATOM 2369 C CA . ILE B 1 48 ? -8.266 -23.984 -19.125 1 96.19 48 ILE B CA 1
ATOM 2370 C C . ILE B 1 48 ? -7.641 -23.484 -20.422 1 96.19 48 ILE B C 1
ATOM 2372 O O . ILE B 1 48 ? -7.984 -23.953 -21.516 1 96.19 48 ILE B O 1
ATOM 2376 N N . ARG B 1 49 ? -6.707 -22.578 -20.312 1 95.44 49 ARG B N 1
ATOM 2377 C CA . ARG B 1 49 ? -6.043 -22.016 -21.484 1 95.44 49 ARG B CA 1
ATOM 2378 C C . ARG B 1 49 ? -5.277 -23.078 -22.25 1 95.44 49 ARG B C 1
ATOM 2380 O O . ARG B 1 49 ? -5.289 -23.094 -23.484 1 95.44 49 ARG B O 1
ATOM 2387 N N . LEU B 1 50 ? -4.609 -23.969 -21.547 1 96 50 LEU B N 1
ATOM 2388 C CA . LEU B 1 50 ? -3.879 -25.062 -22.172 1 96 50 LEU B CA 1
ATOM 2389 C C . LEU B 1 50 ? -4.832 -26.016 -22.891 1 96 50 LEU B C 1
ATOM 2391 O O . LEU B 1 50 ? -4.559 -26.453 -24 1 96 50 LEU B O 1
ATOM 2395 N N . ALA B 1 51 ? -5.957 -26.344 -22.25 1 94.81 51 ALA B N 1
ATOM 2396 C CA . ALA B 1 51 ? -6.953 -27.219 -22.844 1 94.81 51 ALA B CA 1
ATOM 2397 C C . ALA B 1 51 ? -7.52 -26.609 -24.125 1 94.81 51 ALA B C 1
ATOM 2399 O O . ALA B 1 51 ? -7.723 -27.312 -25.125 1 94.81 51 ALA B O 1
ATOM 2400 N N . GLU B 1 52 ? -7.758 -25.328 -24.094 1 92.81 52 GLU B N 1
ATOM 2401 C CA . GLU B 1 52 ? -8.266 -24.609 -25.25 1 92.81 52 GLU B CA 1
ATOM 2402 C C . GLU B 1 52 ? -7.285 -24.688 -26.422 1 92.81 52 GLU B C 1
ATOM 2404 O O . GLU B 1 52 ? -7.688 -24.625 -27.578 1 92.81 52 GLU B O 1
ATOM 2409 N N . LYS B 1 53 ? -6.082 -24.875 -26.094 1 92.69 53 LYS B N 1
ATOM 2410 C CA . LYS B 1 53 ? -5.047 -24.953 -27.109 1 92.69 53 LYS B CA 1
ATOM 2411 C C . LYS B 1 53 ? -4.871 -26.375 -27.609 1 92.69 53 LYS B C 1
ATOM 2413 O O . LYS B 1 53 ? -4.027 -26.641 -28.469 1 92.69 53 LYS B O 1
ATOM 2418 N N . GLY B 1 54 ? -5.578 -27.281 -27.031 1 91.69 54 GLY B N 1
ATOM 2419 C CA . GLY B 1 54 ? -5.609 -28.625 -27.562 1 91.69 54 GLY B CA 1
ATOM 2420 C C . GLY B 1 54 ? -4.848 -29.625 -26.719 1 91.69 54 GLY B C 1
ATOM 2421 O O . GLY B 1 54 ? -4.715 -30.797 -27.094 1 91.69 54 GLY B O 1
ATOM 2422 N N . PHE B 1 55 ? -4.352 -29.219 -25.562 1 94.62 55 PHE B N 1
ATOM 2423 C CA . PHE B 1 55 ? -3.66 -30.141 -24.656 1 94.62 55 PHE B CA 1
ATOM 2424 C C . PHE B 1 55 ? -4.66 -30.922 -23.812 1 94.62 55 PHE B C 1
ATOM 2426 O O . PHE B 1 55 ? -5.754 -30.438 -23.531 1 94.62 55 PHE B O 1
ATOM 2433 N N . GLU B 1 56 ? -4.32 -32.188 -23.578 1 94.62 56 GLU B N 1
ATOM 2434 C CA . GLU B 1 56 ? -5.027 -32.906 -22.531 1 94.62 56 GLU B CA 1
ATOM 2435 C C . GLU B 1 56 ? -4.5 -32.531 -21.156 1 94.62 56 GLU B C 1
ATOM 2437 O O . GLU B 1 56 ? -3.338 -32.781 -20.828 1 94.62 56 GLU B O 1
ATOM 2442 N N . VAL B 1 57 ? -5.395 -31.938 -20.312 1 96.5 57 VAL B N 1
ATOM 2443 C CA . VAL B 1 57 ? -4.883 -31.328 -19.094 1 96.5 57 VAL B CA 1
ATOM 2444 C C . VAL B 1 57 ? -5.516 -31.984 -17.875 1 96.5 57 VAL B C 1
ATOM 2446 O O . VAL B 1 57 ? -6.719 -32.25 -17.859 1 96.5 57 VAL B O 1
ATOM 2449 N N . THR B 1 58 ? -4.707 -32.375 -16.938 1 97.69 58 THR B N 1
ATOM 2450 C CA . THR B 1 58 ? -5.113 -32.688 -15.562 1 97.69 58 THR B CA 1
ATOM 2451 C C . THR B 1 58 ? -4.621 -31.609 -14.609 1 97.69 58 THR B C 1
ATOM 2453 O O . THR B 1 58 ? -3.443 -31.25 -14.617 1 97.69 58 THR B O 1
ATOM 2456 N N . GLY B 1 59 ? -5.539 -31.016 -13.875 1 98.38 59 GLY B N 1
ATOM 2457 C CA . GLY B 1 59 ? -5.184 -30.047 -12.852 1 98.38 59 GLY B CA 1
ATOM 2458 C C . GLY B 1 59 ? -5.242 -30.609 -11.445 1 98.38 59 GLY B C 1
ATOM 2459 O O . GLY B 1 59 ? -6.211 -31.281 -11.078 1 98.38 59 GLY B O 1
ATOM 2460 N N . ILE B 1 60 ? -4.199 -30.406 -10.672 1 98.56 60 ILE B N 1
ATOM 2461 C CA . ILE B 1 60 ? -4.168 -30.859 -9.281 1 98.56 60 ILE B CA 1
ATOM 2462 C C . ILE B 1 60 ? -3.92 -29.672 -8.359 1 98.56 60 ILE B C 1
ATOM 2464 O O . ILE B 1 60 ? -3.092 -28.797 -8.656 1 98.56 60 ILE B O 1
ATOM 2468 N N . ASP B 1 61 ? -4.629 -29.625 -7.27 1 98.44 61 ASP B N 1
ATOM 2469 C CA . ASP B 1 61 ? -4.438 -28.625 -6.223 1 98.44 61 ASP B CA 1
ATOM 2470 C C . ASP B 1 61 ? -4.734 -29.203 -4.844 1 98.44 61 ASP B C 1
ATOM 2472 O O . ASP B 1 61 ? -5.496 -30.156 -4.719 1 98.44 61 ASP B O 1
ATOM 2476 N N . LEU B 1 62 ? -4.051 -28.578 -3.852 1 97.94 62 LEU B N 1
ATOM 2477 C CA . LEU B 1 62 ? -4.27 -29 -2.477 1 97.94 62 LEU B CA 1
ATOM 2478 C C . LEU B 1 62 ? -5.633 -28.547 -1.972 1 97.94 62 LEU B C 1
ATOM 2480 O O . LEU B 1 62 ? -6.258 -29.219 -1.156 1 97.94 62 LEU B O 1
ATOM 2484 N N . SER B 1 63 ? -6.117 -27.422 -2.473 1 96.06 63 SER B N 1
ATOM 2485 C CA . SER B 1 63 ? -7.312 -26.766 -1.954 1 96.06 63 SER B CA 1
ATOM 2486 C C . SER B 1 63 ? -8.562 -27.203 -2.711 1 96.06 63 SER B C 1
ATOM 2488 O O . SER B 1 63 ? -8.711 -26.906 -3.895 1 96.06 63 SER B O 1
ATOM 2490 N N . GLU B 1 64 ? -9.445 -27.844 -1.955 1 95.5 64 GLU B N 1
ATOM 2491 C CA . GLU B 1 64 ? -10.719 -28.219 -2.543 1 95.5 64 GLU B CA 1
ATOM 2492 C C . GLU B 1 64 ? -11.516 -27 -2.986 1 95.5 64 GLU B C 1
ATOM 2494 O O . GLU B 1 64 ? -12.211 -27.047 -4.004 1 95.5 64 GLU B O 1
ATOM 2499 N N . GLU B 1 65 ? -11.438 -25.984 -2.207 1 94.44 65 GLU B N 1
ATOM 2500 C CA . GLU B 1 65 ? -12.156 -24.766 -2.535 1 94.44 65 GLU B CA 1
ATOM 2501 C C . GLU B 1 65 ? -11.68 -24.188 -3.865 1 94.44 65 GLU B C 1
ATOM 2503 O O . GLU B 1 65 ? -12.5 -23.781 -4.699 1 94.44 65 GLU B O 1
ATOM 2508 N N . MET B 1 66 ? -10.383 -24.109 -4.066 1 96.12 66 MET B N 1
ATOM 2509 C CA . MET B 1 66 ? -9.844 -23.641 -5.34 1 96.12 66 MET B CA 1
ATOM 2510 C C . MET B 1 66 ? -10.352 -24.5 -6.496 1 96.12 66 MET B C 1
ATOM 2512 O O . MET B 1 66 ? -10.773 -23.969 -7.523 1 96.12 66 MET B O 1
ATOM 2516 N N . LEU B 1 67 ? -10.367 -25.797 -6.305 1 96.44 67 LEU B N 1
ATOM 2517 C CA . LEU B 1 67 ? -10.773 -26.734 -7.352 1 96.44 67 LEU B CA 1
ATOM 2518 C C . LEU B 1 67 ? -12.258 -26.578 -7.672 1 96.44 67 LEU B C 1
ATOM 2520 O O . LEU B 1 67 ? -12.664 -26.766 -8.82 1 96.44 67 LEU B O 1
ATOM 2524 N N . SER B 1 68 ? -13.039 -26.297 -6.668 1 94.69 68 SER B N 1
ATOM 2525 C CA . SER B 1 68 ? -14.453 -26.047 -6.902 1 94.69 68 SER B CA 1
ATOM 2526 C C . SER B 1 68 ? -14.672 -24.875 -7.859 1 94.69 68 SER B C 1
ATOM 2528 O O . SER B 1 68 ? -15.508 -24.953 -8.758 1 94.69 68 SER B O 1
ATOM 2530 N N . TYR B 1 69 ? -13.922 -23.859 -7.688 1 94.12 69 TYR B N 1
ATOM 2531 C CA . TYR B 1 69 ? -14 -22.703 -8.586 1 94.12 69 TYR B CA 1
ATOM 2532 C C . TYR B 1 69 ? -13.469 -23.047 -9.969 1 94.12 69 TYR B C 1
ATOM 2534 O O . TYR B 1 69 ? -14.008 -22.609 -10.984 1 94.12 69 TYR B O 1
ATOM 2542 N N . ALA B 1 70 ? -12.43 -23.859 -10.023 1 95.19 70 ALA B N 1
ATOM 2543 C CA . ALA B 1 70 ? -11.898 -24.312 -11.305 1 95.19 70 ALA B CA 1
ATOM 2544 C C . ALA B 1 70 ? -12.938 -25.109 -12.086 1 95.19 70 ALA B C 1
ATOM 2546 O O . ALA B 1 70 ? -13.148 -24.875 -13.281 1 95.19 70 ALA B O 1
ATOM 2547 N N . GLN B 1 71 ? -13.594 -25.969 -11.391 1 94.25 71 GLN B N 1
ATOM 2548 C CA . GLN B 1 71 ? -14.586 -26.844 -12.016 1 94.25 71 GLN B CA 1
ATOM 2549 C C . GLN B 1 71 ? -15.75 -26.031 -12.586 1 94.25 71 GLN B C 1
ATOM 2551 O O . GLN B 1 71 ? -16.297 -26.375 -13.633 1 94.25 71 GLN B O 1
ATOM 2556 N N . GLN B 1 72 ? -16.047 -24.953 -11.969 1 92.25 72 GLN B N 1
ATOM 2557 C CA . GLN B 1 72 ? -17.156 -24.109 -12.398 1 92.25 72 GLN B CA 1
ATOM 2558 C C . GLN B 1 72 ? -16.828 -23.406 -13.711 1 92.25 72 GLN B C 1
ATOM 2560 O O . GLN B 1 72 ? -17.75 -23.031 -14.453 1 92.25 72 GLN B O 1
ATOM 2565 N N . LYS B 1 73 ? -15.617 -23.25 -14.008 1 92.81 73 LYS B N 1
ATOM 2566 C CA . LYS B 1 73 ? -15.203 -22.516 -15.203 1 92.81 73 LYS B CA 1
ATOM 2567 C C . LYS B 1 73 ? -15.188 -23.422 -16.422 1 92.81 73 LYS B C 1
ATOM 2569 O O . LYS B 1 73 ? -15.117 -22.938 -17.562 1 92.81 73 LYS B O 1
ATOM 2574 N N . VAL B 1 74 ? -15.164 -24.672 -16.172 1 90.31 74 VAL B N 1
ATOM 2575 C CA . VAL B 1 74 ? -14.961 -25.609 -17.266 1 90.31 74 VAL B CA 1
ATOM 2576 C C . VAL B 1 74 ? -16.312 -26.078 -17.812 1 90.31 74 VAL B C 1
ATOM 2578 O O . VAL B 1 74 ? -17.219 -26.391 -17.047 1 90.31 74 VAL B O 1
ATOM 2581 N N . SER B 1 75 ? -16.422 -25.859 -19.125 1 80.56 75 SER B N 1
ATOM 2582 C CA . SER B 1 75 ? -17.609 -26.391 -19.781 1 80.56 75 SER B CA 1
ATOM 2583 C C . SER B 1 75 ? -17.578 -27.906 -19.859 1 80.56 75 SER B C 1
ATOM 2585 O O . SER B 1 75 ? -16.5 -28.516 -19.812 1 80.56 75 SER B O 1
ATOM 2587 N N . SER B 1 76 ? -18.688 -28.547 -19.891 1 68.94 76 SER B N 1
ATOM 2588 C CA . SER B 1 76 ? -18.844 -30 -19.906 1 68.94 76 SER B CA 1
ATOM 2589 C C . SER B 1 76 ? -18.047 -30.625 -21.047 1 68.94 76 SER B C 1
ATOM 2591 O O . SER B 1 76 ? -17.609 -31.781 -20.953 1 68.94 76 SER B O 1
ATOM 2593 N N . ASN B 1 77 ? -17.672 -29.891 -22 1 69.62 77 ASN B N 1
ATOM 2594 C CA . ASN B 1 77 ? -17.031 -30.484 -23.156 1 69.62 77 ASN B CA 1
ATOM 2595 C C . ASN B 1 77 ? -15.516 -30.328 -23.109 1 69.62 77 ASN B C 1
ATOM 2597 O O . ASN B 1 77 ? -14.812 -30.812 -24 1 69.62 77 ASN B O 1
ATOM 2601 N N . GLN B 1 78 ? -15.016 -29.719 -22.078 1 73.69 78 GLN B N 1
ATOM 2602 C CA . GLN B 1 78 ? -13.57 -29.547 -22.016 1 73.69 78 GLN B CA 1
ATOM 2603 C C . GLN B 1 78 ? -12.914 -30.703 -21.266 1 73.69 78 GLN B C 1
ATOM 2605 O O . GLN B 1 78 ? -13.359 -31.078 -20.188 1 73.69 78 GLN B O 1
ATOM 2610 N N . PRO B 1 79 ? -11.945 -31.297 -21.891 1 81.56 79 PRO B N 1
ATOM 2611 C CA . PRO B 1 79 ? -11.258 -32.438 -21.312 1 81.56 79 PRO B CA 1
ATOM 2612 C C . PRO B 1 79 ? -10.305 -32.062 -20.188 1 81.56 79 PRO B C 1
ATOM 2614 O O . PRO B 1 79 ? -9.086 -32.125 -20.359 1 81.56 79 PRO B O 1
ATOM 2617 N N . ILE B 1 80 ? -10.75 -31.469 -19.141 1 94.25 80 ILE B N 1
ATOM 2618 C CA . ILE B 1 80 ? -9.883 -31.172 -18 1 94.25 80 ILE B CA 1
ATOM 2619 C C . ILE B 1 80 ? -10.344 -31.969 -16.781 1 94.25 80 ILE B C 1
ATOM 2621 O O . ILE B 1 80 ? -11.531 -31.984 -16.453 1 94.25 80 ILE B O 1
ATOM 2625 N N . LEU B 1 81 ? -9.477 -32.75 -16.234 1 94.44 81 LEU B N 1
ATOM 2626 C CA . LEU B 1 81 ? -9.711 -33.438 -14.977 1 94.44 81 LEU B CA 1
ATOM 2627 C C . LEU B 1 81 ? -9.078 -32.656 -13.82 1 94.44 81 LEU B C 1
ATOM 2629 O O . LEU B 1 81 ? -7.887 -32.344 -13.859 1 94.44 81 LEU B O 1
ATOM 2633 N N . PHE B 1 82 ? -9.906 -32.312 -12.82 1 97 82 PHE B N 1
ATOM 2634 C CA . PHE B 1 82 ? -9.391 -31.656 -11.625 1 97 82 PHE B CA 1
ATOM 2635 C C . PHE B 1 82 ? -9.414 -32.594 -10.438 1 97 82 PHE B C 1
ATOM 2637 O O . PHE B 1 82 ? -10.43 -33.25 -10.164 1 97 82 PHE B O 1
ATOM 2644 N N . LEU B 1 83 ? -8.281 -32.719 -9.711 1 97.62 83 LEU B N 1
ATOM 2645 C CA . LEU B 1 83 ? -8.172 -33.625 -8.578 1 97.62 83 LEU B CA 1
ATOM 2646 C C . LEU B 1 83 ? -7.461 -32.969 -7.406 1 97.62 83 LEU B C 1
ATOM 2648 O O . LEU B 1 83 ? -6.551 -32.156 -7.605 1 97.62 83 LEU B O 1
ATOM 2652 N N . GLN B 1 84 ? -7.914 -33.312 -6.219 1 97.88 84 GLN B N 1
ATOM 2653 C CA . GLN B 1 84 ? -7.258 -32.812 -5.016 1 97.88 84 GLN B CA 1
ATOM 2654 C C . GLN B 1 84 ? -6.121 -33.75 -4.586 1 97.88 84 GLN B C 1
ATOM 2656 O O . GLN B 1 84 ? -6.355 -34.906 -4.215 1 97.88 84 GLN B O 1
ATOM 2661 N N . GLN B 1 85 ? -4.93 -33.281 -4.617 1 98.25 85 GLN B N 1
ATOM 2662 C CA . GLN B 1 85 ? -3.756 -34 -4.113 1 98.25 85 GLN B CA 1
ATOM 2663 C C . GLN B 1 85 ? -2.672 -33.031 -3.67 1 98.25 85 GLN B C 1
ATOM 2665 O O . GLN B 1 85 ? -2.725 -31.828 -4 1 98.25 85 GLN B O 1
ATOM 2670 N N . ASP B 1 86 ? -1.762 -33.531 -2.85 1 98.38 86 ASP B N 1
ATOM 2671 C CA . ASP B 1 86 ? -0.534 -32.844 -2.473 1 98.38 86 ASP B CA 1
ATOM 2672 C C . ASP B 1 86 ? 0.563 -33.062 -3.512 1 98.38 86 ASP B C 1
ATOM 2674 O O . ASP B 1 86 ? 0.851 -34.188 -3.887 1 98.38 86 ASP B O 1
ATOM 2678 N N . MET B 1 87 ? 1.136 -31.922 -4.023 1 98.38 87 MET B N 1
ATOM 2679 C CA . MET B 1 87 ? 2.145 -32.062 -5.07 1 98.38 87 MET B CA 1
ATOM 2680 C C . MET B 1 87 ? 3.322 -32.906 -4.582 1 98.38 87 MET B C 1
ATOM 2682 O O . MET B 1 87 ? 4.062 -33.469 -5.387 1 98.38 87 MET B O 1
ATOM 2686 N N . ARG B 1 88 ? 3.553 -33.094 -3.289 1 98.31 88 ARG B N 1
ATOM 2687 C CA . ARG B 1 88 ? 4.641 -33.875 -2.707 1 98.31 88 ARG B CA 1
ATOM 2688 C C . ARG B 1 88 ? 4.348 -35.375 -2.773 1 98.31 88 ARG B C 1
ATOM 2690 O O . ARG B 1 88 ? 5.25 -36.188 -2.607 1 98.31 88 ARG B O 1
ATOM 2697 N N . GLU B 1 89 ? 3.025 -35.562 -2.982 1 97.62 89 GLU B N 1
ATOM 2698 C CA . GLU B 1 89 ? 2.586 -36.969 -2.93 1 97.62 89 GLU B CA 1
ATOM 2699 C C . GLU B 1 89 ? 1.56 -37.25 -4.02 1 97.62 89 GLU B C 1
ATOM 2701 O O . GLU B 1 89 ? 0.415 -37.625 -3.721 1 97.62 89 GLU B O 1
ATOM 2706 N N . LEU B 1 90 ? 2.021 -37.312 -5.188 1 97.81 90 LEU B N 1
ATOM 2707 C CA . LEU B 1 90 ? 1.147 -37.594 -6.316 1 97.81 90 LEU B CA 1
ATOM 2708 C C . LEU B 1 90 ? 0.949 -39.094 -6.484 1 97.81 90 LEU B C 1
ATOM 2710 O O . LEU B 1 90 ? 1.89 -39.875 -6.309 1 97.81 90 LEU B O 1
ATOM 2714 N N . SER B 1 91 ? -0.286 -39.469 -6.742 1 95.75 91 SER B N 1
ATOM 2715 C CA . SER B 1 91 ? -0.568 -40.906 -6.922 1 95.75 91 SER B CA 1
ATOM 2716 C C . SER B 1 91 ? -1.566 -41.125 -8.055 1 95.75 91 SER B C 1
ATOM 2718 O O . SER B 1 91 ? -2.373 -40.25 -8.359 1 95.75 91 SER B O 1
ATOM 2720 N N . GLY B 1 92 ? -1.403 -42.25 -8.734 1 93.75 92 GLY B N 1
ATOM 2721 C CA . GLY B 1 92 ? -2.418 -42.656 -9.688 1 93.75 92 GLY B CA 1
ATOM 2722 C C . GLY B 1 92 ? -2.102 -42.281 -11.117 1 93.75 92 GLY B C 1
ATOM 2723 O O . GLY B 1 92 ? -2.922 -42.469 -12.016 1 93.75 92 GLY B O 1
ATOM 2724 N N . PHE B 1 93 ? -0.833 -41.75 -11.352 1 94.5 93 PHE B N 1
ATOM 2725 C CA . PHE B 1 93 ? -0.57 -41.219 -12.68 1 94.5 93 PHE B CA 1
ATOM 2726 C C . PHE B 1 93 ? 0.827 -41.594 -13.156 1 94.5 93 PHE B C 1
ATOM 2728 O O . PHE B 1 93 ? 1.459 -40.844 -13.906 1 94.5 93 PHE B O 1
ATOM 2735 N N . ASP B 1 94 ? 1.291 -42.688 -12.742 1 95.62 94 ASP B N 1
ATOM 2736 C CA . ASP B 1 94 ? 2.676 -43.062 -13.023 1 95.62 94 ASP B CA 1
ATOM 2737 C C . ASP B 1 94 ? 2.951 -43.062 -14.523 1 95.62 94 ASP B C 1
ATOM 2739 O O . ASP B 1 94 ? 2.271 -43.75 -15.289 1 95.62 94 ASP B O 1
ATOM 2743 N N . GLY B 1 95 ? 3.934 -42.219 -14.906 1 95.31 95 GLY B N 1
ATOM 2744 C CA . GLY B 1 95 ? 4.441 -42.188 -16.266 1 95.31 95 GLY B CA 1
ATOM 2745 C C . GLY B 1 95 ? 3.393 -41.781 -17.281 1 95.31 95 GLY B C 1
ATOM 2746 O O . GLY B 1 95 ? 3.373 -42.281 -18.406 1 95.31 95 GLY B O 1
ATOM 2747 N N . GLN B 1 96 ? 2.566 -40.844 -16.953 1 95.69 96 GLN B N 1
ATOM 2748 C CA . GLN B 1 96 ? 1.425 -40.594 -17.812 1 95.69 96 GLN B CA 1
ATOM 2749 C C . GLN B 1 96 ? 1.562 -39.25 -18.547 1 95.69 96 GLN B C 1
ATOM 2751 O O . GLN B 1 96 ? 0.876 -39 -19.531 1 95.69 96 GLN B O 1
ATOM 2756 N N . PHE B 1 97 ? 2.426 -38.406 -18.078 1 97.25 97 PHE B N 1
ATOM 2757 C CA . PHE B 1 97 ? 2.373 -37.031 -18.578 1 97.25 97 PHE B CA 1
ATOM 2758 C C . PHE B 1 97 ? 3.611 -36.719 -19.406 1 97.25 97 PHE B C 1
ATOM 2760 O O . PHE B 1 97 ? 4.719 -37.125 -19.062 1 97.25 97 PHE B O 1
ATOM 2767 N N . ASP B 1 98 ? 3.396 -35.938 -20.469 1 97 98 ASP B N 1
ATOM 2768 C CA . ASP B 1 98 ? 4.492 -35.406 -21.281 1 97 98 ASP B CA 1
ATOM 2769 C C . ASP B 1 98 ? 5.18 -34.25 -20.578 1 97 98 ASP B C 1
ATOM 2771 O O . ASP B 1 98 ? 6.375 -34 -20.766 1 97 98 ASP B O 1
ATOM 2775 N N . ALA B 1 99 ? 4.395 -33.562 -19.797 1 97.81 99 ALA B N 1
ATOM 2776 C CA . ALA B 1 99 ? 4.945 -32.406 -19.062 1 97.81 99 ALA B CA 1
ATOM 2777 C C . ALA B 1 99 ? 4.188 -32.188 -17.766 1 97.81 99 ALA B C 1
ATOM 2779 O O . ALA B 1 99 ? 3.002 -32.5 -17.656 1 97.81 99 ALA B O 1
ATOM 2780 N N . VAL B 1 100 ? 4.891 -31.672 -16.797 1 98.62 100 VAL B N 1
ATOM 2781 C CA . VAL B 1 100 ? 4.324 -31.141 -15.555 1 98.62 100 VAL B CA 1
ATOM 2782 C C . VAL B 1 100 ? 4.688 -29.656 -15.43 1 98.62 100 VAL B C 1
ATOM 2784 O O . VAL B 1 100 ? 5.84 -29.266 -15.633 1 98.62 100 VAL B O 1
ATOM 2787 N N . ALA B 1 101 ? 3.666 -28.844 -15.172 1 98.75 101 ALA B N 1
ATOM 2788 C CA . ALA B 1 101 ? 3.887 -27.422 -14.984 1 98.75 101 ALA B CA 1
ATOM 2789 C C . ALA B 1 101 ? 3.482 -26.984 -13.578 1 98.75 101 ALA B C 1
ATOM 2791 O O . ALA B 1 101 ? 2.393 -27.312 -13.109 1 98.75 101 ALA B O 1
ATOM 2792 N N . ILE B 1 102 ? 4.391 -26.328 -12.852 1 98.88 102 ILE B N 1
ATOM 2793 C CA . ILE B 1 102 ? 4.141 -25.688 -11.562 1 98.88 102 ILE B CA 1
ATOM 2794 C C . ILE B 1 102 ? 4.359 -24.172 -11.68 1 98.88 102 ILE B C 1
ATOM 2796 O O . ILE B 1 102 ? 5.488 -23.703 -11.547 1 98.88 102 ILE B O 1
ATOM 2800 N N . CYS B 1 103 ? 3.26 -23.438 -11.945 1 98.56 103 CYS B N 1
ATOM 2801 C CA . CYS B 1 103 ? 3.398 -22.031 -12.297 1 98.56 103 CYS B CA 1
ATOM 2802 C C . CYS B 1 103 ? 2.84 -21.141 -11.203 1 98.56 103 CYS B C 1
ATOM 2804 O O . CYS B 1 103 ? 2.316 -21.625 -10.195 1 98.56 103 CYS B O 1
ATOM 2806 N N . CYS B 1 104 ? 3.047 -19.891 -11.383 1 97.81 104 CYS B N 1
ATOM 2807 C CA . CYS B 1 104 ? 2.529 -18.828 -10.516 1 97.81 104 CYS B CA 1
ATOM 2808 C C . CYS B 1 104 ? 3.094 -18.953 -9.102 1 97.81 104 CYS B C 1
ATOM 2810 O O . CYS B 1 104 ? 2.346 -18.922 -8.125 1 97.81 104 CYS B O 1
ATOM 2812 N N . ASP B 1 105 ? 4.367 -19.281 -9.039 1 98.25 105 ASP B N 1
ATOM 2813 C CA . ASP B 1 105 ? 5.184 -19.328 -7.836 1 98.25 105 ASP B CA 1
ATOM 2814 C C . ASP B 1 105 ? 4.617 -20.328 -6.828 1 98.25 105 ASP B C 1
ATOM 2816 O O . ASP B 1 105 ? 4.844 -20.203 -5.625 1 98.25 105 ASP B O 1
ATOM 2820 N N . SER B 1 106 ? 3.887 -21.359 -7.293 1 98.62 106 SER B N 1
ATOM 2821 C CA . SER B 1 106 ? 3.264 -22.328 -6.406 1 98.62 106 SER B CA 1
ATOM 2822 C C . SER B 1 106 ? 4.312 -23.109 -5.621 1 98.62 106 SER B C 1
ATOM 2824 O O . SER B 1 106 ? 4.07 -23.516 -4.477 1 98.62 106 SER B O 1
ATOM 2826 N N . LEU B 1 107 ? 5.5 -23.328 -6.195 1 98.81 107 LEU B N 1
ATOM 2827 C CA . LEU B 1 107 ? 6.555 -24.078 -5.523 1 98.81 107 LEU B CA 1
ATOM 2828 C C . LEU B 1 107 ? 7.066 -23.328 -4.305 1 98.81 107 LEU B C 1
ATOM 2830 O O . LEU B 1 107 ? 7.598 -23.922 -3.367 1 98.81 107 LEU B O 1
ATOM 2834 N N . ASN B 1 108 ? 6.918 -22.016 -4.305 1 98.81 108 ASN B N 1
ATOM 2835 C CA . ASN B 1 108 ? 7.41 -21.188 -3.207 1 98.81 108 ASN B CA 1
ATOM 2836 C C . ASN B 1 108 ? 6.625 -21.438 -1.922 1 98.81 108 ASN B C 1
ATOM 2838 O O . ASN B 1 108 ? 7.051 -21.031 -0.841 1 98.81 108 ASN B O 1
ATOM 2842 N N . TYR B 1 109 ? 5.535 -22.172 -2.008 1 98.25 109 TYR B N 1
ATOM 2843 C CA . TYR B 1 109 ? 4.742 -22.453 -0.817 1 98.25 109 TYR B CA 1
ATOM 2844 C C . TYR B 1 109 ? 5.324 -23.609 -0.033 1 98.25 109 TYR B C 1
ATOM 2846 O O . TYR B 1 109 ? 4.91 -23.875 1.098 1 98.25 109 TYR B O 1
ATOM 2854 N N . LEU B 1 110 ? 6.273 -24.297 -0.638 1 98.19 110 LEU B N 1
ATOM 2855 C CA . LEU B 1 110 ? 7.012 -25.328 0.074 1 98.19 110 LEU B CA 1
ATOM 2856 C C . LEU B 1 110 ? 8.125 -24.719 0.919 1 98.19 110 LEU B C 1
ATOM 2858 O O . LEU B 1 110 ? 9.055 -24.125 0.383 1 98.19 110 LEU B O 1
ATOM 2862 N N . LYS B 1 111 ? 8.172 -24.969 2.176 1 95.25 111 LYS B N 1
ATOM 2863 C CA . LYS B 1 111 ? 8.992 -24.219 3.119 1 95.25 111 LYS B CA 1
ATOM 2864 C C . LYS B 1 111 ? 10.383 -24.828 3.24 1 95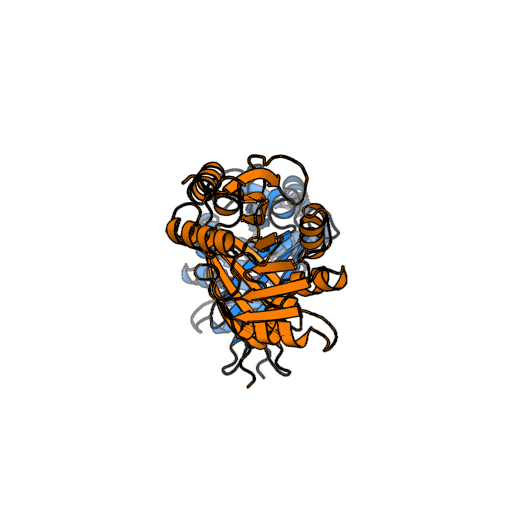.25 111 LYS B C 1
ATOM 2866 O O . LYS B 1 111 ? 11.336 -24.141 3.621 1 95.25 111 LYS B O 1
ATOM 2871 N N . THR B 1 112 ? 10.492 -26.125 2.969 1 97.81 112 THR B N 1
ATOM 2872 C CA . THR B 1 112 ? 11.781 -26.766 3.184 1 97.81 112 THR B CA 1
ATOM 2873 C C . THR B 1 112 ? 12.312 -27.359 1.881 1 97.81 112 THR B C 1
ATOM 2875 O O . THR B 1 112 ? 11.531 -27.719 0.992 1 97.81 112 THR B O 1
ATOM 2878 N N . LYS B 1 113 ? 13.617 -27.531 1.862 1 98.31 113 LYS B N 1
ATOM 2879 C CA . LYS B 1 113 ? 14.234 -28.203 0.723 1 98.31 113 LYS B CA 1
ATOM 2880 C C . LYS B 1 113 ? 13.703 -29.625 0.562 1 98.31 113 LYS B C 1
ATOM 2882 O O . LYS B 1 113 ? 13.5 -30.094 -0.56 1 98.31 113 LYS B O 1
ATOM 2887 N N . ASN B 1 114 ? 13.469 -30.234 1.681 1 98.44 114 ASN B N 1
ATOM 2888 C CA . ASN B 1 114 ? 12.938 -31.578 1.625 1 98.44 114 ASN B CA 1
ATOM 2889 C C . ASN B 1 114 ? 11.578 -31.625 0.938 1 98.44 114 ASN B C 1
ATOM 2891 O O . ASN B 1 114 ? 11.297 -32.531 0.151 1 98.44 114 ASN B O 1
ATOM 2895 N N . ASP B 1 115 ? 10.758 -30.672 1.23 1 98.69 115 ASP B N 1
ATOM 2896 C CA . ASP B 1 115 ? 9.445 -30.609 0.581 1 98.69 115 ASP B CA 1
ATOM 2897 C C . ASP B 1 115 ? 9.594 -30.438 -0.93 1 98.69 115 ASP B C 1
ATOM 2899 O O . ASP B 1 115 ? 8.836 -31.031 -1.702 1 98.69 115 ASP B O 1
ATOM 2903 N N . VAL B 1 116 ? 10.555 -29.688 -1.359 1 98.88 116 VAL B N 1
ATOM 2904 C CA . VAL B 1 116 ? 10.812 -29.469 -2.779 1 98.88 116 VAL B CA 1
ATOM 2905 C C . VAL B 1 116 ? 11.305 -30.766 -3.422 1 98.88 116 VAL B C 1
ATOM 2907 O O . VAL B 1 116 ? 10.82 -31.156 -4.48 1 98.88 116 VAL B O 1
ATOM 2910 N N . ILE B 1 117 ? 12.18 -31.391 -2.754 1 98.81 117 ILE B N 1
ATOM 2911 C CA . ILE B 1 117 ? 12.734 -32.656 -3.258 1 98.81 117 ILE B CA 1
ATOM 2912 C C . ILE B 1 117 ? 11.625 -33.688 -3.387 1 98.81 117 ILE B C 1
ATOM 2914 O O . ILE B 1 117 ? 11.531 -34.375 -4.402 1 98.81 117 ILE B O 1
ATOM 2918 N N . GLU B 1 118 ? 10.75 -33.781 -2.385 1 98.75 118 GLU B N 1
ATOM 2919 C CA . GLU B 1 118 ? 9.633 -34.719 -2.451 1 98.75 118 GLU B CA 1
ATOM 2920 C C . GLU B 1 118 ? 8.727 -34.406 -3.639 1 98.75 118 GLU B C 1
ATOM 2922 O O . GLU B 1 118 ? 8.211 -35.312 -4.285 1 98.75 118 GLU B O 1
ATOM 2927 N N . THR B 1 119 ? 8.523 -33.188 -3.902 1 98.88 119 THR B N 1
ATOM 2928 C CA . THR B 1 119 ? 7.715 -32.781 -5.047 1 98.88 119 THR B CA 1
ATOM 2929 C C . THR B 1 119 ? 8.383 -33.188 -6.355 1 98.88 119 THR B C 1
ATOM 2931 O O . THR B 1 119 ? 7.73 -33.781 -7.23 1 98.88 119 THR B O 1
ATOM 2934 N N . PHE B 1 120 ? 9.695 -32.969 -6.496 1 98.75 120 PHE B N 1
ATOM 2935 C CA . PHE B 1 120 ? 10.414 -33.344 -7.707 1 98.75 120 PHE B CA 1
ATOM 2936 C C . PHE B 1 120 ? 10.367 -34.844 -7.91 1 98.75 120 PHE B C 1
ATOM 2938 O O . PHE B 1 120 ? 10.211 -35.344 -9.039 1 98.75 120 PHE B O 1
ATOM 2945 N N . LYS B 1 121 ? 10.43 -35.594 -6.805 1 98.31 121 LYS B N 1
ATOM 2946 C CA . LYS B 1 121 ? 10.32 -37.062 -6.891 1 98.31 121 LYS B CA 1
ATOM 2947 C C . LYS B 1 121 ? 8.938 -37.469 -7.379 1 98.31 121 LYS B C 1
ATOM 2949 O O . LYS B 1 121 ? 8.82 -38.344 -8.227 1 98.31 121 LYS B O 1
ATOM 2954 N N . SER B 1 122 ? 7.984 -36.844 -6.812 1 98.5 122 SER B N 1
ATOM 2955 C CA . SER B 1 122 ? 6.613 -37.125 -7.223 1 98.5 122 SER B CA 1
ATOM 2956 C C . SER B 1 122 ? 6.398 -36.781 -8.695 1 98.5 122 SER B C 1
ATOM 2958 O O . SER B 1 122 ? 5.777 -37.562 -9.422 1 98.5 122 SER B O 1
ATOM 2960 N N . VAL B 1 123 ? 6.906 -35.719 -9.125 1 98.69 123 VAL B N 1
ATOM 2961 C CA . VAL B 1 123 ? 6.785 -35.281 -10.508 1 98.69 123 VAL B CA 1
ATOM 2962 C C . VAL B 1 123 ? 7.52 -36.281 -11.422 1 98.69 123 VAL B C 1
ATOM 2964 O O . VAL B 1 123 ? 7.012 -36.625 -12.484 1 98.69 123 VAL B O 1
ATOM 2967 N N . PHE B 1 124 ? 8.719 -36.656 -10.969 1 98.12 124 PHE B N 1
ATOM 2968 C CA . PHE B 1 124 ? 9.508 -37.625 -11.727 1 98.12 124 PHE B CA 1
ATOM 2969 C C . PHE B 1 124 ? 8.695 -38.875 -12 1 98.12 124 PHE B C 1
ATOM 2971 O O . PHE B 1 124 ? 8.719 -39.406 -13.109 1 98.12 124 PHE B O 1
ATOM 2978 N N . GLN B 1 125 ? 7.945 -39.312 -11.055 1 97.44 125 GLN B N 1
ATOM 2979 C CA . GLN B 1 125 ? 7.18 -40.562 -11.125 1 97.44 125 GLN B CA 1
ATOM 2980 C C . GLN B 1 125 ? 6.051 -40.438 -12.148 1 97.44 125 GLN B C 1
ATOM 2982 O O . GLN B 1 125 ? 5.734 -41.406 -12.844 1 97.44 125 GLN B O 1
ATOM 2987 N N . VAL B 1 126 ? 5.512 -39.312 -12.305 1 97.94 126 VAL B N 1
ATOM 2988 C CA . VAL B 1 126 ? 4.312 -39.188 -13.125 1 97.94 126 VAL B CA 1
ATOM 2989 C C . VAL B 1 126 ? 4.699 -38.812 -14.547 1 97.94 126 VAL B C 1
ATOM 2991 O O . VAL B 1 126 ? 3.875 -38.875 -15.461 1 97.94 126 VAL B O 1
ATOM 2994 N N . LEU B 1 127 ? 5.875 -38.406 -14.75 1 97.56 127 LEU B N 1
ATOM 2995 C CA . LEU B 1 127 ? 6.344 -38 -16.078 1 97.56 127 LEU B CA 1
ATOM 2996 C C . LEU B 1 127 ? 6.699 -39.219 -16.922 1 97.56 127 LEU B C 1
ATOM 2998 O O . LEU B 1 127 ? 7.254 -40.188 -16.406 1 97.56 127 LEU B O 1
ATOM 3002 N N . LYS B 1 128 ? 6.422 -39.188 -18.203 1 95.31 128 LYS B N 1
ATOM 3003 C CA . LYS B 1 128 ? 6.953 -40.125 -19.172 1 95.31 128 LYS B CA 1
ATOM 3004 C C . LYS B 1 128 ? 8.469 -40 -19.297 1 95.31 128 LYS B C 1
ATOM 3006 O O . LYS B 1 128 ? 9.047 -39 -18.891 1 95.31 128 LYS B O 1
ATOM 3011 N N . PRO B 1 129 ? 9.047 -41.125 -19.844 1 94.31 129 PRO B N 1
ATOM 3012 C CA . PRO B 1 129 ? 10.461 -40.969 -20.172 1 94.31 129 PRO B CA 1
ATOM 3013 C C . PRO B 1 129 ? 10.719 -39.75 -21.062 1 94.31 129 PRO B C 1
ATOM 3015 O O . PRO B 1 129 ? 9.977 -39.5 -22.016 1 94.31 129 PRO B O 1
ATOM 3018 N N . GLU B 1 130 ? 11.672 -38.938 -20.656 1 93.25 130 GLU B N 1
ATOM 3019 C CA . GLU B 1 130 ? 12.078 -37.719 -21.359 1 93.25 130 GLU B CA 1
ATOM 3020 C C . GLU B 1 130 ? 11.047 -36.625 -21.172 1 93.25 130 GLU B C 1
ATOM 3022 O O . GLU B 1 130 ? 11.07 -35.625 -21.875 1 93.25 130 GLU B O 1
ATOM 3027 N N . GLY B 1 131 ? 10.078 -36.844 -20.25 1 96.31 131 GLY B N 1
ATOM 3028 C CA . GLY B 1 131 ? 9.109 -35.812 -19.938 1 96.31 131 GLY B CA 1
ATOM 3029 C C . GLY B 1 131 ? 9.742 -34.562 -19.391 1 96.31 131 GLY B C 1
ATOM 3030 O O . GLY B 1 131 ? 10.914 -34.562 -19 1 96.31 131 GLY B O 1
ATOM 3031 N N . ILE B 1 132 ? 8.961 -33.438 -19.406 1 97.12 132 ILE B N 1
ATOM 3032 C CA . ILE B 1 132 ? 9.508 -32.125 -19.078 1 97.12 132 ILE B CA 1
ATOM 3033 C C . ILE B 1 132 ? 8.836 -31.594 -17.812 1 97.12 132 ILE B C 1
ATOM 3035 O O . ILE B 1 132 ? 7.621 -31.703 -17.656 1 97.12 132 ILE B O 1
ATOM 3039 N N . LEU B 1 133 ? 9.672 -31.094 -16.922 1 98.56 133 LEU B N 1
ATOM 3040 C CA . LEU B 1 133 ? 9.203 -30.328 -15.773 1 98.56 133 LEU B CA 1
ATOM 3041 C C . LEU B 1 133 ? 9.445 -28.828 -15.969 1 98.56 133 LEU B C 1
ATOM 3043 O O . LEU B 1 133 ? 10.57 -28.422 -16.25 1 98.56 133 LEU B O 1
ATOM 3047 N N . LEU B 1 134 ? 8.352 -28.047 -15.906 1 98.75 134 LEU B N 1
ATOM 3048 C CA . LEU B 1 134 ? 8.391 -26.594 -15.984 1 98.75 134 LEU B CA 1
ATOM 3049 C C . LEU B 1 134 ? 7.902 -25.969 -14.688 1 98.75 134 LEU B C 1
ATOM 3051 O O . LEU B 1 134 ? 6.82 -26.297 -14.195 1 98.75 134 LEU B O 1
ATOM 3055 N N . PHE B 1 135 ? 8.727 -25.062 -14.078 1 98.88 135 PHE B N 1
ATOM 3056 C CA . PHE B 1 135 ? 8.211 -24.359 -12.914 1 98.88 135 PHE B CA 1
ATOM 3057 C C . PHE B 1 135 ? 8.859 -22.984 -12.781 1 98.88 135 PHE B C 1
ATOM 3059 O O . PHE B 1 135 ? 9.93 -22.734 -13.336 1 98.88 135 PHE B O 1
ATOM 3066 N N . ASP B 1 136 ? 8.133 -22.047 -12.172 1 98.88 136 ASP B N 1
ATOM 3067 C CA . ASP B 1 136 ? 8.688 -20.734 -11.867 1 98.88 136 ASP B CA 1
ATOM 3068 C C . ASP B 1 136 ? 8.688 -20.469 -10.367 1 98.88 136 ASP B C 1
ATOM 3070 O O . ASP B 1 136 ? 7.902 -21.062 -9.625 1 98.88 136 ASP B O 1
ATOM 3074 N N . VAL B 1 137 ? 9.648 -19.656 -9.898 1 98.88 137 VAL B N 1
ATOM 3075 C CA . VAL B 1 137 ? 9.758 -19.219 -8.508 1 98.88 137 VAL B CA 1
ATOM 3076 C C . VAL B 1 137 ? 10.156 -17.75 -8.461 1 98.88 137 VAL B C 1
ATOM 3078 O O . VAL B 1 137 ? 10.672 -17.203 -9.438 1 98.88 137 VAL B O 1
ATOM 3081 N N . HIS B 1 138 ? 9.828 -17.156 -7.363 1 98.75 138 HIS B N 1
ATOM 3082 C CA . HIS B 1 138 ? 10.414 -15.836 -7.117 1 98.75 138 HIS B CA 1
ATOM 3083 C C . HIS B 1 138 ? 11.922 -15.93 -6.926 1 98.75 138 HIS B C 1
ATOM 3085 O O . HIS B 1 138 ? 12.422 -16.875 -6.316 1 98.75 138 HIS B O 1
ATOM 3091 N N . SER B 1 139 ? 12.656 -14.93 -7.406 1 98.75 139 SER B N 1
ATOM 3092 C CA . SER B 1 139 ? 14.109 -14.891 -7.27 1 98.75 139 SER B CA 1
ATOM 3093 C C . SER B 1 139 ? 14.516 -14.531 -5.844 1 98.75 139 SER B C 1
ATOM 3095 O O . SER B 1 139 ? 13.688 -14.078 -5.051 1 98.75 139 SER B O 1
ATOM 3097 N N . SER B 1 140 ? 15.852 -14.789 -5.578 1 98.5 140 SER B N 1
ATOM 3098 C CA . SER B 1 140 ? 16.406 -14.336 -4.309 1 98.5 140 SER B CA 1
ATOM 3099 C C . SER B 1 140 ? 16.281 -12.828 -4.156 1 98.5 140 SER B C 1
ATOM 3101 O O . SER B 1 140 ? 15.992 -12.328 -3.064 1 98.5 140 SER B O 1
ATOM 3103 N N . TYR B 1 141 ? 16.469 -12.125 -5.23 1 98.31 141 TYR B N 1
ATOM 3104 C CA . TYR B 1 141 ? 16.344 -10.672 -5.234 1 98.31 141 TYR B CA 1
ATOM 3105 C C . TYR B 1 141 ? 14.938 -10.25 -4.859 1 98.31 141 TYR B C 1
ATOM 3107 O O . TYR B 1 141 ? 14.75 -9.391 -3.996 1 98.31 141 TYR B O 1
ATOM 3115 N N . LYS B 1 142 ? 13.922 -10.789 -5.453 1 98.5 142 LYS B N 1
ATOM 3116 C CA . LYS B 1 142 ? 12.523 -10.492 -5.172 1 98.5 142 LYS B CA 1
ATOM 3117 C C . LYS B 1 142 ? 12.188 -10.734 -3.703 1 98.5 142 LYS B C 1
ATOM 3119 O O . LYS B 1 142 ? 11.586 -9.883 -3.045 1 98.5 142 LYS B O 1
ATOM 3124 N N . MET B 1 143 ? 12.664 -11.859 -3.18 1 98.5 143 MET B N 1
ATOM 3125 C CA . MET B 1 143 ? 12.344 -12.297 -1.822 1 98.5 143 MET B CA 1
ATOM 3126 C C . MET B 1 143 ? 13.07 -11.43 -0.792 1 98.5 143 MET B C 1
ATOM 3128 O O . MET B 1 143 ? 12.516 -11.133 0.266 1 98.5 143 MET B O 1
ATOM 3132 N N . ALA B 1 144 ? 14.281 -11.062 -1.114 1 98 144 ALA B N 1
ATOM 3133 C CA . ALA B 1 144 ? 15.117 -10.406 -0.116 1 98 144 ALA B CA 1
ATOM 3134 C C . ALA B 1 144 ? 14.984 -8.891 -0.196 1 98 144 ALA B C 1
ATOM 3136 O O . ALA B 1 144 ? 15.117 -8.195 0.813 1 98 144 ALA B O 1
ATOM 3137 N N . GLU B 1 145 ? 14.703 -8.383 -1.417 1 96.69 145 GLU B N 1
ATOM 3138 C CA . GLU B 1 145 ? 14.828 -6.938 -1.597 1 96.69 145 GLU B CA 1
ATOM 3139 C C . GLU B 1 145 ? 13.492 -6.301 -1.954 1 96.69 145 GLU B C 1
ATOM 3141 O O . GLU B 1 145 ? 13.242 -5.141 -1.627 1 96.69 145 GLU B O 1
ATOM 3146 N N . VAL B 1 146 ? 12.688 -6.984 -2.635 1 96.62 146 VAL B N 1
ATOM 3147 C CA . VAL B 1 146 ? 11.484 -6.355 -3.176 1 96.62 146 VAL B CA 1
ATOM 3148 C C . VAL B 1 146 ? 10.312 -6.582 -2.225 1 96.62 146 VAL B C 1
ATOM 3150 O O . VAL B 1 146 ? 9.641 -5.629 -1.824 1 96.62 146 VAL B O 1
ATOM 3153 N N . PHE B 1 147 ? 10.078 -7.777 -1.74 1 97.31 147 PHE B N 1
ATOM 3154 C CA . PHE B 1 147 ? 8.898 -8.125 -0.956 1 97.31 147 PHE B CA 1
ATOM 3155 C C . PHE B 1 147 ? 8.977 -7.52 0.439 1 97.31 147 PHE B C 1
ATOM 3157 O O . PHE B 1 147 ? 8.008 -6.91 0.91 1 97.31 147 PHE B O 1
ATOM 3164 N N . PRO B 1 148 ? 10.094 -7.648 1.117 1 96.44 148 PRO B N 1
ATOM 3165 C CA . PRO B 1 148 ? 10.062 -7.207 2.514 1 96.44 148 PRO B CA 1
ATOM 3166 C C . PRO B 1 148 ? 9.711 -5.73 2.66 1 96.44 148 PRO B C 1
ATOM 3168 O O . PRO B 1 148 ? 10.336 -4.875 2.029 1 96.44 148 PRO B O 1
ATOM 3171 N N . ASN B 1 149 ? 8.617 -5.504 3.527 1 92.19 149 ASN B N 1
ATOM 3172 C CA . ASN B 1 149 ? 8.102 -4.191 3.904 1 92.19 149 ASN B CA 1
ATOM 3173 C C . ASN B 1 149 ? 7.418 -3.5 2.73 1 92.19 149 ASN B C 1
ATOM 3175 O O . ASN B 1 149 ? 7.43 -2.271 2.635 1 92.19 149 ASN B O 1
ATOM 3179 N N . SER B 1 150 ? 7.02 -4.23 1.768 1 95.12 150 SER B N 1
ATOM 3180 C CA . SER B 1 150 ? 6.246 -3.697 0.65 1 95.12 150 SER B CA 1
ATOM 3181 C C . SER B 1 150 ? 4.75 -3.746 0.938 1 95.12 150 SER B C 1
ATOM 3183 O O . SER B 1 150 ? 4.297 -4.551 1.752 1 95.12 150 SER B O 1
ATOM 3185 N N . THR B 1 151 ? 4.039 -2.838 0.351 1 95.25 151 THR B N 1
ATOM 3186 C CA . THR B 1 151 ? 2.584 -2.777 0.439 1 95.25 151 THR B CA 1
ATOM 3187 C C . THR B 1 151 ? 1.965 -2.586 -0.942 1 95.25 151 THR B C 1
ATOM 3189 O O . THR B 1 151 ? 2.385 -1.709 -1.7 1 95.25 151 THR B O 1
ATOM 3192 N N . PHE B 1 152 ? 1.082 -3.451 -1.256 1 94.31 152 PHE B N 1
ATOM 3193 C CA . PHE B 1 152 ? 0.24 -3.332 -2.441 1 94.31 152 PHE B CA 1
ATOM 3194 C C . PHE B 1 152 ? -1.23 -3.236 -2.053 1 94.31 152 PHE B C 1
ATOM 3196 O O . PHE B 1 152 ? -1.646 -3.791 -1.034 1 94.31 152 PHE B O 1
ATOM 3203 N N . ALA B 1 153 ? -1.983 -2.48 -2.809 1 94.88 153 ALA B N 1
ATOM 3204 C CA . ALA B 1 153 ? -3.398 -2.357 -2.473 1 94.88 153 ALA B CA 1
ATOM 3205 C C . ALA B 1 153 ? -4.227 -2.008 -3.705 1 94.88 153 ALA B C 1
ATOM 3207 O O . ALA B 1 153 ? -3.693 -1.521 -4.703 1 94.88 153 ALA B O 1
ATOM 3208 N N . ASP B 1 154 ? -5.469 -2.361 -3.66 1 93.19 154 ASP B N 1
ATOM 3209 C CA . ASP B 1 154 ? -6.492 -1.983 -4.633 1 93.19 154 ASP B CA 1
ATOM 3210 C C . ASP B 1 154 ? -7.746 -1.458 -3.934 1 93.19 154 ASP B C 1
ATOM 3212 O O . ASP B 1 154 ? -8.141 -1.973 -2.885 1 93.19 154 ASP B O 1
ATOM 3216 N N . GLN B 1 155 ? -8.359 -0.451 -4.488 1 94.19 155 GLN B N 1
ATOM 3217 C CA . GLN B 1 155 ? -9.508 0.193 -3.863 1 94.19 155 GLN B CA 1
ATOM 3218 C C . GLN B 1 155 ? -10.734 0.121 -4.77 1 94.19 155 GLN B C 1
ATOM 3220 O O . GLN B 1 155 ? -11.469 1.104 -4.914 1 94.19 155 GLN B O 1
ATOM 3225 N N . ASP B 1 156 ? -10.984 -1.003 -5.301 1 92.62 156 ASP B N 1
ATOM 3226 C CA . ASP B 1 156 ? -12.164 -1.181 -6.141 1 92.62 156 ASP B CA 1
ATOM 3227 C C . ASP B 1 156 ? -13.438 -1.207 -5.297 1 92.62 156 ASP B C 1
ATOM 3229 O O . ASP B 1 156 ? -13.398 -1.532 -4.109 1 92.62 156 ASP B O 1
ATOM 3233 N N . GLU B 1 157 ? -14.578 -0.902 -5.891 1 92.88 157 GLU B N 1
ATOM 3234 C CA . GLU B 1 157 ? -15.844 -0.794 -5.18 1 92.88 157 GLU B CA 1
ATOM 3235 C C . GLU B 1 157 ? -16.328 -2.16 -4.691 1 92.88 157 GLU B C 1
ATOM 3237 O O . GLU B 1 157 ? -16.859 -2.277 -3.59 1 92.88 157 GLU B O 1
ATOM 3242 N N . ASP B 1 158 ? -16.141 -3.184 -5.516 1 93.62 158 ASP B N 1
ATOM 3243 C CA . ASP B 1 158 ? -16.672 -4.5 -5.172 1 93.62 158 ASP B CA 1
ATOM 3244 C C . ASP B 1 158 ? -15.727 -5.25 -4.238 1 93.62 158 ASP B C 1
ATOM 3246 O O . ASP B 1 158 ? -16.172 -5.938 -3.316 1 93.62 158 ASP B O 1
ATOM 3250 N N . ILE B 1 159 ? -14.5 -5.141 -4.547 1 94.38 159 ILE B N 1
ATOM 3251 C CA . ILE B 1 159 ? -13.477 -5.805 -3.744 1 94.38 159 ILE B CA 1
ATOM 3252 C C . ILE B 1 159 ? -12.258 -4.895 -3.598 1 94.38 159 ILE B C 1
ATOM 3254 O O . ILE B 1 159 ? -11.688 -4.453 -4.594 1 94.38 159 ILE B O 1
ATOM 3258 N N . SER B 1 160 ? -11.875 -4.598 -2.367 1 95.62 160 SER B N 1
ATOM 3259 C CA . SER B 1 160 ? -10.633 -3.918 -2.033 1 95.62 160 SER B CA 1
ATOM 3260 C C . SER B 1 160 ? -9.711 -4.82 -1.214 1 95.62 160 SER B C 1
ATOM 3262 O O . SER B 1 160 ? -10.18 -5.73 -0.527 1 95.62 160 SER B O 1
ATOM 3264 N N . TYR B 1 161 ? -8.438 -4.562 -1.359 1 95.88 161 TYR B N 1
ATOM 3265 C CA . TYR B 1 161 ? -7.551 -5.383 -0.539 1 95.88 161 TYR B CA 1
ATOM 3266 C C . TYR B 1 161 ? -6.285 -4.617 -0.173 1 95.88 161 TYR B C 1
ATOM 3268 O O . TYR B 1 161 ? -5.918 -3.654 -0.851 1 95.88 161 TYR B O 1
ATOM 3276 N N . ILE B 1 162 ? -5.711 -5.004 0.896 1 96.5 162 ILE B N 1
ATOM 3277 C CA . ILE B 1 162 ? -4.387 -4.602 1.36 1 96.5 162 ILE B CA 1
ATOM 3278 C C . ILE B 1 162 ? -3.471 -5.82 1.417 1 96.5 162 ILE B C 1
ATOM 3280 O O . ILE B 1 162 ? -3.814 -6.84 2.023 1 96.5 162 ILE B O 1
ATOM 3284 N N . TRP B 1 163 ? -2.348 -5.723 0.719 1 96.25 163 TRP B N 1
ATOM 3285 C CA . TRP B 1 163 ? -1.342 -6.777 0.674 1 96.25 163 TRP B CA 1
ATOM 3286 C C . TRP B 1 163 ? -0.007 -6.285 1.221 1 96.25 163 TRP B C 1
ATOM 3288 O O . TRP B 1 163 ? 0.729 -5.574 0.531 1 96.25 163 TRP B O 1
ATOM 3298 N N . GLN B 1 164 ? 0.267 -6.742 2.438 1 96.81 164 GLN B N 1
ATOM 3299 C CA . GLN B 1 164 ? 1.529 -6.352 3.057 1 96.81 164 GLN B CA 1
ATOM 3300 C C . GLN B 1 164 ? 2.484 -7.539 3.152 1 96.81 164 GLN B C 1
ATOM 3302 O O . GLN B 1 164 ? 2.078 -8.641 3.518 1 96.81 164 GLN B O 1
ATOM 3307 N N . SER B 1 165 ? 3.73 -7.289 2.803 1 97.62 165 SER B N 1
ATOM 3308 C CA . SER B 1 165 ? 4.734 -8.344 2.834 1 97.62 165 SER B CA 1
ATOM 3309 C C . SER B 1 165 ? 5.859 -8.008 3.809 1 97.62 165 SER B C 1
ATOM 3311 O O . SER B 1 165 ? 6.297 -6.863 3.891 1 97.62 165 SER B O 1
ATOM 3313 N N . PHE B 1 166 ? 6.312 -9.039 4.535 1 97.5 166 PHE B N 1
ATOM 3314 C CA . PHE B 1 166 ? 7.387 -8.93 5.516 1 97.5 166 PHE B CA 1
ATOM 3315 C C . PHE B 1 166 ? 8.406 -10.047 5.332 1 97.5 166 PHE B C 1
ATOM 3317 O O . PHE B 1 166 ? 8.078 -11.117 4.812 1 97.5 166 PHE B O 1
ATOM 3324 N N . ALA B 1 167 ? 9.625 -9.75 5.781 1 97.88 167 ALA B N 1
ATOM 3325 C CA . ALA B 1 167 ? 10.617 -10.828 5.797 1 97.88 167 ALA B CA 1
ATOM 3326 C C . ALA B 1 167 ? 10.188 -11.945 6.742 1 97.88 167 ALA B C 1
ATOM 3328 O O . ALA B 1 167 ? 9.688 -11.688 7.84 1 97.88 167 ALA B O 1
ATOM 3329 N N . GLY B 1 168 ? 10.297 -13.234 6.301 1 97.31 168 GLY B N 1
ATOM 3330 C CA . GLY B 1 168 ? 10.023 -14.375 7.164 1 97.31 168 GLY B CA 1
ATOM 3331 C C . GLY B 1 168 ? 11.164 -14.695 8.109 1 97.31 168 GLY B C 1
ATOM 3332 O O . GLY B 1 168 ? 12.164 -13.969 8.156 1 97.31 168 GLY B O 1
ATOM 3333 N N . SER B 1 169 ? 10.953 -15.711 8.922 1 96.56 169 SER B N 1
ATOM 3334 C CA . SER B 1 169 ? 11.953 -16.109 9.914 1 96.56 169 SER B CA 1
ATOM 3335 C C . SER B 1 169 ? 13.117 -16.844 9.258 1 96.56 169 SER B C 1
ATOM 3337 O O . SER B 1 169 ? 14.242 -16.797 9.758 1 96.56 169 SER B O 1
ATOM 3339 N N . GLU B 1 170 ? 12.914 -17.547 8.125 1 97.25 170 GLU B N 1
ATOM 3340 C CA . GLU B 1 170 ? 13.969 -18.266 7.402 1 97.25 170 GLU B CA 1
ATOM 3341 C C . GLU B 1 170 ? 14.586 -17.391 6.316 1 97.25 170 GLU B C 1
ATOM 3343 O O . GLU B 1 170 ? 13.961 -16.438 5.852 1 97.25 170 GLU B O 1
ATOM 3348 N N . GLU B 1 171 ? 15.766 -17.797 5.949 1 97.19 171 GLU B N 1
ATOM 3349 C CA . GLU B 1 171 ? 16.406 -17.109 4.832 1 97.19 171 GLU B CA 1
ATOM 3350 C C . GLU B 1 171 ? 15.562 -17.203 3.566 1 97.19 171 GLU B C 1
ATOM 3352 O O . GLU B 1 171 ? 15 -18.266 3.27 1 97.19 171 GLU B O 1
ATOM 3357 N N . LEU B 1 172 ? 15.477 -16.062 2.838 1 98.44 172 LEU B N 1
ATOM 3358 C CA . LEU B 1 172 ? 14.781 -15.977 1.558 1 98.44 172 LEU B CA 1
ATOM 3359 C C . LEU B 1 172 ? 13.328 -16.406 1.698 1 98.44 172 LEU B C 1
ATOM 3361 O O . LEU B 1 172 ? 12.797 -17.125 0.837 1 98.44 172 LEU B O 1
ATOM 3365 N N . SER B 1 173 ? 12.758 -16.047 2.832 1 98.62 173 SER B N 1
ATOM 3366 C CA . SER B 1 173 ? 11.344 -16.297 3.07 1 98.62 173 SER B CA 1
ATOM 3367 C C . SER B 1 173 ? 10.578 -15.008 3.33 1 98.62 173 SER B C 1
ATOM 3369 O O . SER B 1 173 ? 11.172 -14.008 3.754 1 98.62 173 SER B O 1
ATOM 3371 N N . VAL B 1 174 ? 9.305 -15.031 2.996 1 98.56 174 VAL B N 1
ATOM 3372 C CA . VAL B 1 174 ? 8.445 -13.859 3.189 1 98.56 174 VAL B CA 1
ATOM 3373 C C . VAL B 1 174 ? 7.094 -14.297 3.738 1 98.56 174 VAL B C 1
ATOM 3375 O O . VAL B 1 174 ? 6.672 -15.438 3.535 1 98.56 174 VAL B O 1
ATOM 3378 N N . ILE B 1 175 ? 6.531 -13.5 4.512 1 98.31 175 ILE B N 1
ATOM 3379 C CA . ILE B 1 175 ? 5.152 -13.625 4.965 1 98.31 175 ILE B CA 1
ATOM 3380 C C . ILE B 1 175 ? 4.289 -12.555 4.309 1 98.31 175 ILE B C 1
ATOM 3382 O O . ILE B 1 175 ? 4.629 -11.367 4.34 1 98.31 175 ILE B O 1
ATOM 3386 N N . HIS B 1 176 ? 3.232 -12.938 3.625 1 97.75 176 HIS B N 1
ATOM 3387 C CA . HIS B 1 176 ? 2.242 -12.039 3.049 1 97.75 176 HIS B CA 1
ATOM 3388 C C . HIS B 1 176 ? 0.983 -11.984 3.906 1 97.75 176 HIS B C 1
ATOM 3390 O O . HIS B 1 176 ? 0.324 -13 4.117 1 97.75 176 HIS B O 1
ATOM 3396 N N . ASP B 1 177 ? 0.686 -10.82 4.426 1 97.25 177 ASP B N 1
ATOM 3397 C CA . ASP B 1 177 ? -0.577 -10.586 5.117 1 97.25 177 ASP B CA 1
ATOM 3398 C C . ASP B 1 177 ? -1.545 -9.789 4.246 1 97.25 177 ASP B C 1
ATOM 3400 O O . ASP B 1 177 ? -1.218 -8.695 3.783 1 97.25 177 ASP B O 1
ATOM 3404 N N . MET B 1 178 ? -2.709 -10.43 4.051 1 96.31 178 MET B N 1
ATOM 3405 C CA . MET B 1 178 ? -3.68 -9.789 3.172 1 96.31 178 MET B CA 1
ATOM 3406 C C . MET B 1 178 ? -5.012 -9.586 3.885 1 96.31 178 MET B C 1
ATOM 3408 O O . MET B 1 178 ? -5.465 -10.469 4.621 1 96.31 178 MET B O 1
ATOM 3412 N N . SER B 1 179 ? -5.582 -8.43 3.754 1 96.25 179 SER B N 1
ATOM 3413 C CA . SER B 1 179 ? -6.957 -8.141 4.16 1 96.25 179 SER B CA 1
ATOM 3414 C C . SER B 1 179 ? -7.828 -7.805 2.957 1 96.25 179 SER B C 1
ATOM 3416 O O . SER B 1 179 ? -7.449 -6.98 2.121 1 96.25 179 SER B O 1
ATOM 3418 N N . PHE B 1 180 ? -8.969 -8.516 2.889 1 95.69 180 PHE B N 1
ATOM 3419 C CA . PHE B 1 180 ? -9.922 -8.297 1.807 1 95.69 180 PHE B CA 1
ATOM 3420 C C . PHE B 1 180 ? -11.219 -7.688 2.34 1 95.69 180 PHE B C 1
ATOM 3422 O O . PHE B 1 180 ? -11.711 -8.086 3.396 1 95.69 180 PHE B O 1
ATOM 3429 N N . PHE B 1 181 ? -11.703 -6.66 1.688 1 96.19 181 PHE B N 1
ATOM 3430 C CA . PHE B 1 181 ? -12.992 -6.047 1.947 1 96.19 181 PHE B CA 1
ATOM 3431 C C . PHE B 1 181 ? -13.93 -6.234 0.759 1 96.19 181 PHE B C 1
ATOM 3433 O O . PHE B 1 181 ? -13.727 -5.637 -0.301 1 96.19 181 PHE B O 1
ATOM 3440 N N . VAL B 1 182 ? -14.977 -7.062 0.964 1 95.44 182 VAL B N 1
ATOM 3441 C CA . VAL B 1 182 ? -15.852 -7.48 -0.126 1 95.44 182 VAL B CA 1
ATOM 3442 C C . VAL B 1 182 ? -17.25 -6.906 0.081 1 95.44 182 VAL B C 1
ATOM 3444 O O . VAL B 1 182 ? -17.859 -7.102 1.136 1 95.44 182 VAL B O 1
ATOM 3447 N N . TRP B 1 183 ? -17.766 -6.164 -0.926 1 94.81 183 TRP B N 1
ATOM 3448 C CA . TRP B 1 183 ? -19.109 -5.598 -0.864 1 94.81 183 TRP B CA 1
ATOM 3449 C C . TRP B 1 183 ? -20.156 -6.699 -0.747 1 94.81 183 TRP B C 1
ATOM 3451 O O . TRP B 1 183 ? -20.172 -7.637 -1.549 1 94.81 183 TRP B O 1
ATOM 3461 N N . ASN B 1 184 ? -20.969 -6.633 0.267 1 92.62 184 ASN B N 1
ATOM 3462 C CA . ASN B 1 184 ? -21.969 -7.676 0.476 1 92.62 184 ASN B CA 1
ATOM 3463 C C . ASN B 1 184 ? -23.359 -7.188 0.118 1 92.62 184 ASN B C 1
ATOM 3465 O O . ASN B 1 184 ? -24.359 -7.832 0.462 1 92.62 184 ASN B O 1
ATOM 3469 N N . GLY B 1 185 ? -23.469 -6.133 -0.53 1 92.62 185 GLY B N 1
ATOM 3470 C CA . GLY B 1 185 ? -24.75 -5.562 -0.925 1 92.62 185 GLY B CA 1
ATOM 3471 C C . GLY B 1 185 ? -25.156 -4.363 -0.085 1 92.62 185 GLY B C 1
ATOM 3472 O O . GLY B 1 185 ? -25.953 -3.537 -0.521 1 92.62 185 GLY B O 1
ATOM 3473 N N . GLU B 1 186 ? -24.656 -4.184 1.124 1 93.5 186 GLU B N 1
ATOM 3474 C CA . GLU B 1 186 ? -25 -3.104 2.041 1 93.5 186 GLU B CA 1
ATOM 3475 C C . GLU B 1 186 ? -23.75 -2.506 2.688 1 93.5 186 GLU B C 1
ATOM 3477 O O . GLU B 1 186 ? -23.688 -1.295 2.902 1 93.5 186 GLU B O 1
ATOM 3482 N N . ALA B 1 187 ? -22.844 -3.311 3.01 1 94.69 187 ALA B N 1
ATOM 3483 C CA . ALA B 1 187 ? -21.578 -2.988 3.65 1 94.69 187 ALA B CA 1
ATOM 3484 C C . ALA B 1 187 ? -20.469 -3.93 3.184 1 94.69 187 ALA B C 1
ATOM 3486 O O . ALA B 1 187 ? -20.641 -4.652 2.197 1 94.69 187 ALA B O 1
ATOM 3487 N N . TYR B 1 188 ? -19.328 -3.768 3.785 1 95.31 188 TYR B N 1
ATOM 3488 C CA . TYR B 1 188 ? -18.219 -4.629 3.375 1 95.31 188 TYR B CA 1
ATOM 3489 C C . TYR B 1 188 ? -17.938 -5.695 4.426 1 95.31 188 TYR B C 1
ATOM 3491 O O . TYR B 1 188 ? -17.938 -5.41 5.625 1 95.31 188 TYR B O 1
ATOM 3499 N N . ASP B 1 189 ? -17.766 -6.898 3.965 1 95.25 189 ASP B N 1
ATOM 3500 C CA . ASP B 1 189 ? -17.234 -7.973 4.801 1 95.25 189 ASP B CA 1
ATOM 3501 C C . ASP B 1 189 ? -15.719 -8.078 4.672 1 95.25 189 ASP B C 1
ATOM 3503 O O . ASP B 1 189 ? -15.172 -7.965 3.574 1 95.25 189 ASP B O 1
ATOM 3507 N N . ARG B 1 190 ? -15.117 -8.258 5.875 1 94.5 190 ARG B N 1
ATOM 3508 C CA . ARG B 1 190 ? -13.664 -8.398 5.867 1 94.5 190 ARG B CA 1
ATOM 3509 C C . ARG B 1 190 ? -13.25 -9.852 6.082 1 94.5 190 ARG B C 1
ATOM 3511 O O . ARG B 1 190 ? -13.883 -10.57 6.863 1 94.5 190 ARG B O 1
ATOM 3518 N N . PHE B 1 191 ? -12.297 -10.32 5.43 1 92.88 191 PHE B N 1
ATOM 3519 C CA . PHE B 1 191 ? -11.57 -11.516 5.855 1 92.88 191 PHE B CA 1
ATOM 3520 C C . PHE B 1 191 ? -10.078 -11.359 5.598 1 92.88 191 PHE B C 1
ATOM 3522 O O . PHE B 1 191 ? -9.664 -10.57 4.746 1 92.88 191 PHE B O 1
ATOM 3529 N N . ASP B 1 192 ? -9.297 -12.047 6.383 1 94.38 192 ASP B N 1
ATOM 3530 C CA . ASP B 1 192 ? -7.84 -11.961 6.367 1 94.38 192 ASP B CA 1
ATOM 3531 C C . ASP B 1 192 ? -7.219 -13.281 5.91 1 94.38 192 ASP B C 1
ATOM 3533 O O . ASP B 1 192 ? -7.797 -14.352 6.121 1 94.38 192 ASP B O 1
ATOM 3537 N N . GLU B 1 193 ? -6.129 -13.195 5.168 1 94.94 193 GLU B N 1
ATOM 3538 C CA . GLU B 1 193 ? -5.348 -14.328 4.672 1 94.94 193 GLU B CA 1
ATOM 3539 C C . GLU B 1 193 ? -3.857 -14.117 4.922 1 94.94 193 GLU B C 1
ATOM 3541 O O . GLU B 1 193 ? -3.35 -13 4.781 1 94.94 193 GLU B O 1
ATOM 3546 N N . THR B 1 194 ? -3.227 -15.133 5.387 1 96.69 194 THR B N 1
ATOM 3547 C CA . THR B 1 194 ? -1.778 -15.086 5.547 1 96.69 194 THR B CA 1
ATOM 3548 C C . THR B 1 194 ? -1.11 -16.219 4.777 1 96.69 194 THR B C 1
ATOM 3550 O O . THR B 1 194 ? -1.582 -17.359 4.805 1 96.69 194 THR B O 1
ATOM 3553 N N . HIS B 1 195 ? -0.093 -15.867 3.992 1 97.12 195 HIS B N 1
ATOM 3554 C CA . HIS B 1 195 ? 0.694 -16.844 3.248 1 97.12 195 HIS B CA 1
ATOM 3555 C C . HIS B 1 195 ? 2.176 -16.734 3.592 1 97.12 195 HIS B C 1
ATOM 3557 O O . HIS B 1 195 ? 2.686 -15.633 3.818 1 97.12 195 HIS B O 1
ATOM 3563 N N . GLU B 1 196 ? 2.787 -17.859 3.658 1 98.06 196 GLU B N 1
ATOM 3564 C CA . GLU B 1 196 ? 4.242 -17.922 3.795 1 98.06 196 GLU B CA 1
ATOM 3565 C C . GLU B 1 196 ? 4.883 -18.578 2.578 1 98.06 196 GLU B C 1
ATOM 3567 O O . GLU B 1 196 ? 4.402 -19.609 2.096 1 98.06 196 GLU B O 1
ATOM 3572 N N . GLN B 1 197 ? 5.91 -17.938 2.09 1 98.56 197 GLN B N 1
ATOM 3573 C CA . GLN B 1 197 ? 6.629 -18.469 0.932 1 98.56 197 GLN B CA 1
ATOM 3574 C C . GLN B 1 197 ? 8.133 -18.469 1.174 1 98.56 197 GLN B C 1
ATOM 3576 O O . GLN B 1 197 ? 8.641 -17.688 1.975 1 98.56 197 GLN B O 1
ATOM 3581 N N . ARG B 1 198 ? 8.758 -19.359 0.503 1 98.75 198 ARG B N 1
ATOM 3582 C CA . ARG B 1 198 ? 10.219 -19.438 0.532 1 98.75 198 ARG B CA 1
ATOM 3583 C C . ARG B 1 198 ? 10.773 -19.828 -0.833 1 98.75 198 ARG B C 1
ATOM 3585 O O . ARG B 1 198 ? 10.117 -20.547 -1.592 1 98.75 198 ARG B O 1
ATOM 3592 N N . THR B 1 199 ? 11.914 -19.266 -1.138 1 98.81 199 THR B N 1
ATOM 3593 C CA . THR B 1 199 ? 12.633 -19.688 -2.334 1 98.81 199 THR B CA 1
ATOM 3594 C C . THR B 1 199 ? 14.039 -20.156 -1.979 1 98.81 199 THR B C 1
ATOM 3596 O O . THR B 1 199 ? 14.422 -20.156 -0.807 1 98.81 199 THR B O 1
ATOM 3599 N N . PHE B 1 200 ? 14.797 -20.656 -2.92 1 98.69 200 PHE B N 1
ATOM 3600 C CA . PHE B 1 200 ? 16.172 -21.109 -2.814 1 98.69 200 PHE B CA 1
ATOM 3601 C C . PHE B 1 200 ? 17 -20.609 -3.992 1 98.69 200 PHE B C 1
ATOM 3603 O O . PHE B 1 200 ? 16.453 -20.297 -5.051 1 98.69 200 PHE B O 1
ATOM 3610 N N . PRO B 1 201 ? 18.281 -20.484 -3.762 1 98.06 201 PRO B N 1
ATOM 3611 C CA . PRO B 1 201 ? 19.141 -20.094 -4.883 1 98.06 201 PRO B CA 1
ATOM 3612 C C . PRO B 1 201 ? 19.062 -21.062 -6.051 1 98.06 201 PRO B C 1
ATOM 3614 O O . PRO B 1 201 ? 18.766 -22.25 -5.855 1 98.06 201 PRO B O 1
ATOM 3617 N N . VAL B 1 202 ? 19.422 -20.547 -7.207 1 98.25 202 VAL B N 1
ATOM 3618 C CA . VAL B 1 202 ? 19.312 -21.312 -8.445 1 98.25 202 VAL B CA 1
ATOM 3619 C C . VAL B 1 202 ? 20.141 -22.594 -8.336 1 98.25 202 VAL B C 1
ATOM 3621 O O . VAL B 1 202 ? 19.703 -23.672 -8.742 1 98.25 202 VAL B O 1
ATOM 3624 N N . ASP B 1 203 ? 21.344 -22.453 -7.77 1 97.94 203 ASP B N 1
ATOM 3625 C CA . ASP B 1 203 ? 22.234 -23.609 -7.68 1 97.94 203 ASP B CA 1
ATOM 3626 C C . ASP B 1 203 ? 21.641 -24.688 -6.777 1 97.94 203 ASP B C 1
ATOM 3628 O O . ASP B 1 203 ? 21.859 -25.875 -6.996 1 97.94 203 ASP B O 1
ATOM 3632 N N . GLU B 1 204 ? 20.875 -24.312 -5.793 1 98.56 204 GLU B N 1
ATOM 3633 C CA . GLU B 1 204 ? 20.219 -25.281 -4.918 1 98.56 204 GLU B CA 1
ATOM 3634 C C . GLU B 1 204 ? 19.078 -25.984 -5.629 1 98.56 204 GLU B C 1
ATOM 3636 O O . GLU B 1 204 ? 18.875 -27.188 -5.461 1 98.56 204 GLU B O 1
ATOM 3641 N N . TYR B 1 205 ? 18.297 -25.25 -6.398 1 98.75 205 TYR B N 1
ATOM 3642 C CA . TYR B 1 205 ? 17.281 -25.891 -7.211 1 98.75 205 TYR B CA 1
ATOM 3643 C C . TYR B 1 205 ? 17.891 -26.906 -8.164 1 98.75 205 TYR B C 1
ATOM 3645 O O . TYR B 1 205 ? 17.359 -28 -8.336 1 98.75 205 TYR B O 1
ATOM 3653 N N . GLU B 1 206 ? 18.984 -26.516 -8.781 1 98.38 206 GLU B N 1
ATOM 3654 C CA . GLU B 1 206 ? 19.672 -27.422 -9.703 1 98.38 206 GLU B CA 1
ATOM 3655 C C . GLU B 1 206 ? 20.125 -28.688 -8.992 1 98.38 206 GLU B C 1
ATOM 3657 O O . GLU B 1 206 ? 19.953 -29.797 -9.516 1 98.38 206 GLU B O 1
ATOM 3662 N N . ALA B 1 207 ? 20.672 -28.484 -7.832 1 98.56 207 ALA B N 1
ATOM 3663 C CA . ALA B 1 207 ? 21.141 -29.641 -7.059 1 98.56 207 ALA B CA 1
ATOM 3664 C C . ALA B 1 207 ? 19.969 -30.547 -6.688 1 98.56 207 ALA B C 1
ATOM 3666 O O . ALA B 1 207 ? 20.094 -31.781 -6.77 1 98.56 207 ALA B O 1
ATOM 3667 N N . MET B 1 208 ? 18.875 -29.984 -6.297 1 98.75 208 MET B N 1
ATOM 3668 C CA . MET B 1 208 ? 17.688 -30.766 -5.93 1 98.75 208 MET B CA 1
ATOM 3669 C C . MET B 1 208 ? 17.125 -31.516 -7.141 1 98.75 208 MET B C 1
ATOM 3671 O O . MET B 1 208 ? 16.781 -32.688 -7.047 1 98.75 208 MET B O 1
ATOM 3675 N N . LEU B 1 209 ? 17.062 -30.859 -8.266 1 98.62 209 LEU B N 1
ATOM 3676 C CA . LEU B 1 209 ? 16.625 -31.484 -9.508 1 98.62 209 LEU B CA 1
ATOM 3677 C C . LEU B 1 209 ? 17.516 -32.688 -9.859 1 98.62 209 LEU B C 1
ATOM 3679 O O . LEU B 1 209 ? 17.016 -33.781 -10.141 1 98.62 209 LEU B O 1
ATOM 3683 N N . LYS B 1 210 ? 18.812 -32.469 -9.781 1 97.69 210 LYS B N 1
ATOM 3684 C CA . LYS B 1 210 ? 19.781 -33.5 -10.125 1 97.69 210 LYS B CA 1
ATOM 3685 C C . LYS B 1 210 ? 19.641 -34.719 -9.203 1 97.69 210 LYS B C 1
ATOM 3687 O O . LYS B 1 210 ? 19.672 -35.875 -9.664 1 97.69 210 LYS B O 1
ATOM 3692 N N . SER B 1 211 ? 19.422 -34.438 -8.008 1 97.56 211 SER B N 1
ATOM 3693 C CA . SER B 1 211 ? 19.297 -35.5 -7.027 1 97.56 211 SER B CA 1
ATOM 3694 C C . SER B 1 211 ? 18.062 -36.375 -7.285 1 97.56 211 SER B C 1
ATOM 3696 O O . SER B 1 211 ? 17.969 -37.5 -6.816 1 97.56 211 SER B O 1
ATOM 3698 N N . CYS B 1 212 ? 17.125 -35.875 -8.047 1 97.81 212 CYS B N 1
ATOM 3699 C CA . CYS B 1 212 ? 15.883 -36.594 -8.328 1 97.81 212 CYS B CA 1
ATOM 3700 C C . CYS B 1 212 ? 15.891 -37.156 -9.742 1 97.81 212 CYS B C 1
ATOM 3702 O O . CYS B 1 212 ? 14.883 -37.688 -10.203 1 97.81 212 CYS B O 1
ATOM 3704 N N . GLY B 1 213 ? 16.953 -37 -10.438 1 97 213 GLY B N 1
ATOM 3705 C CA . GLY B 1 213 ? 17.094 -37.625 -11.742 1 97 213 GLY B CA 1
ATOM 3706 C C . GLY B 1 213 ? 16.766 -36.688 -12.891 1 97 213 GLY B C 1
ATOM 3707 O O . GLY B 1 213 ? 16.672 -37.125 -14.039 1 97 213 GLY B O 1
ATOM 3708 N N . PHE B 1 214 ? 16.672 -35.375 -12.602 1 98.19 214 PHE B N 1
ATOM 3709 C CA . PHE B 1 214 ? 16.375 -34.438 -13.656 1 98.19 214 PHE B CA 1
ATOM 3710 C C . PHE B 1 214 ? 17.641 -33.781 -14.195 1 98.19 214 PHE B C 1
ATOM 3712 O O . PHE B 1 214 ? 18.625 -33.625 -13.461 1 98.19 214 PHE B O 1
ATOM 3719 N N . GLN B 1 215 ? 17.578 -33.469 -15.484 1 96.88 215 GLN B N 1
ATOM 3720 C CA . GLN B 1 215 ? 18.578 -32.594 -16.094 1 96.88 215 GLN B CA 1
ATOM 3721 C C . GLN B 1 215 ? 18.031 -31.188 -16.328 1 96.88 215 GLN B C 1
ATOM 3723 O O . GLN B 1 215 ? 17.031 -31.016 -17.031 1 96.88 215 GLN B O 1
ATOM 3728 N N . LEU B 1 216 ? 18.703 -30.25 -15.781 1 96.88 216 LEU B N 1
ATOM 3729 C CA . LEU B 1 216 ? 18.297 -28.859 -15.977 1 96.88 216 LEU B CA 1
ATOM 3730 C C . LEU B 1 216 ? 18.766 -28.344 -17.344 1 96.88 216 LEU B C 1
ATOM 3732 O O . LEU B 1 216 ? 19.953 -28.391 -17.656 1 96.88 216 LEU B O 1
ATOM 3736 N N . HIS B 1 217 ? 17.828 -27.891 -18.141 1 93.75 217 HIS B N 1
ATOM 3737 C CA . HIS B 1 217 ? 18.172 -27.422 -19.469 1 93.75 217 HIS B CA 1
ATOM 3738 C C . HIS B 1 217 ? 18.469 -25.922 -19.469 1 93.75 217 HIS B C 1
ATOM 3740 O O . HIS B 1 217 ? 19.5 -25.484 -19.984 1 93.75 217 HIS B O 1
ATOM 3746 N N . HIS B 1 218 ? 17.5 -25.141 -18.906 1 93.38 218 HIS B N 1
ATOM 3747 C CA . HIS B 1 218 ? 17.672 -23.703 -18.906 1 93.38 218 HIS B CA 1
ATOM 3748 C C . HIS B 1 218 ? 16.938 -23.047 -17.734 1 93.38 218 HIS B C 1
ATOM 3750 O O . HIS B 1 218 ? 15.977 -23.609 -17.219 1 93.38 218 HIS B O 1
ATOM 3756 N N . VAL B 1 219 ? 17.547 -21.984 -17.312 1 98 219 VAL B N 1
ATOM 3757 C CA . VAL B 1 219 ? 16.875 -21.062 -16.406 1 98 219 VAL B CA 1
ATOM 3758 C C . VAL B 1 219 ? 16.766 -19.688 -17.047 1 98 219 VAL B C 1
ATOM 3760 O O . VAL B 1 219 ? 17.75 -19.125 -17.516 1 98 219 VAL B O 1
ATOM 3763 N N . THR B 1 220 ? 15.562 -19.203 -17.203 1 98.25 220 THR B N 1
ATOM 3764 C CA . THR B 1 220 ? 15.305 -17.859 -17.734 1 98.25 220 THR B CA 1
ATOM 3765 C C . THR B 1 220 ? 14.562 -17 -16.719 1 98.25 220 THR B C 1
ATOM 3767 O O . THR B 1 220 ? 14.227 -17.469 -15.633 1 98.25 220 THR B O 1
ATOM 3770 N N . ALA B 1 221 ? 14.414 -15.656 -17.109 1 98.38 221 ALA B N 1
ATOM 3771 C CA . ALA B 1 221 ? 13.836 -14.781 -16.094 1 98.38 221 ALA B CA 1
ATOM 3772 C C . ALA B 1 221 ? 12.812 -13.828 -16.703 1 98.38 221 ALA B C 1
ATOM 3774 O O . ALA B 1 221 ? 12.945 -13.422 -17.859 1 98.38 221 ALA B O 1
ATOM 3775 N N . ASP B 1 222 ? 11.766 -13.555 -15.93 1 97.94 222 ASP B N 1
ATOM 3776 C CA . ASP B 1 222 ? 10.82 -12.453 -16.141 1 97.94 222 ASP B CA 1
ATOM 3777 C C . ASP B 1 222 ? 10.133 -12.578 -17.5 1 97.94 222 ASP B C 1
ATOM 3779 O O . ASP B 1 222 ? 9.992 -11.586 -18.219 1 97.94 222 ASP B O 1
ATOM 3783 N N . PHE B 1 223 ? 9.883 -13.75 -17.859 1 97.06 223 PHE B N 1
ATOM 3784 C CA . PHE B 1 223 ? 9.133 -14.102 -19.047 1 97.06 223 PHE B CA 1
ATOM 3785 C C . PHE B 1 223 ? 9.914 -13.727 -20.312 1 97.06 223 PHE B C 1
ATOM 3787 O O . PHE B 1 223 ? 9.328 -13.391 -21.328 1 97.06 223 PHE B O 1
ATOM 3794 N N . THR B 1 224 ? 11.188 -13.719 -20.156 1 96 224 THR B N 1
ATOM 3795 C CA . THR B 1 224 ? 12.062 -13.539 -21.312 1 96 224 THR B CA 1
ATOM 3796 C C . THR B 1 224 ? 12.922 -14.781 -21.531 1 96 224 THR B C 1
ATOM 3798 O O . THR B 1 224 ? 12.938 -15.688 -20.688 1 96 224 THR B O 1
ATOM 3801 N N . ASP B 1 225 ? 13.656 -14.82 -22.672 1 94.81 225 ASP B N 1
ATOM 3802 C CA . ASP B 1 225 ? 14.547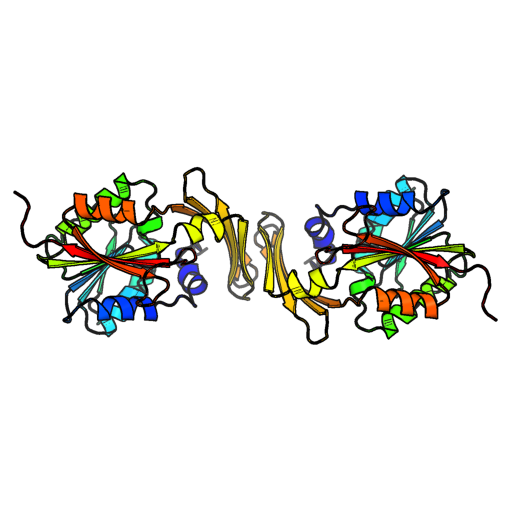 -15.938 -22.969 1 94.81 225 ASP B CA 1
ATOM 3803 C C . ASP B 1 225 ? 15.953 -15.68 -22.422 1 94.81 225 ASP B C 1
ATOM 3805 O O . ASP B 1 225 ? 16.859 -16.484 -22.625 1 94.81 225 ASP B O 1
ATOM 3809 N N . SER B 1 226 ? 16 -14.633 -21.656 1 95.75 226 SER B N 1
ATOM 3810 C CA . SER B 1 226 ? 17.312 -14.25 -21.141 1 95.75 226 SER B CA 1
ATOM 3811 C C . SER B 1 226 ? 17.641 -14.953 -19.828 1 95.75 226 SER B C 1
ATOM 3813 O O . SER B 1 226 ? 16.734 -15.25 -19.047 1 95.75 226 SER B O 1
ATOM 3815 N N . GLU B 1 227 ? 18.953 -15.125 -19.672 1 96.69 227 GLU B N 1
ATOM 3816 C CA . GLU B 1 227 ? 19.422 -15.625 -18.375 1 96.69 227 GLU B CA 1
ATOM 3817 C C . GLU B 1 227 ? 19.109 -14.641 -17.25 1 96.69 227 GLU B C 1
ATOM 3819 O O . GLU B 1 227 ? 19.062 -13.43 -17.484 1 96.69 227 GLU B O 1
ATOM 3824 N N . PRO B 1 228 ? 18.953 -15.188 -16.047 1 97.5 228 PRO B N 1
ATOM 3825 C CA . PRO B 1 228 ? 18.641 -14.297 -14.922 1 97.5 228 PRO B CA 1
ATOM 3826 C C . PRO B 1 228 ? 19.766 -13.312 -14.625 1 97.5 228 PRO B C 1
ATOM 3828 O O . PRO B 1 228 ? 20.938 -13.648 -14.781 1 97.5 228 PRO B O 1
ATOM 3831 N N . SER B 1 229 ? 19.359 -12.109 -14.242 1 96.31 229 SER B N 1
ATOM 3832 C CA . SER B 1 229 ? 20.281 -11.125 -13.695 1 96.31 229 SER B CA 1
ATOM 3833 C C . SER B 1 229 ? 20.125 -10.984 -12.188 1 96.31 229 SER B C 1
ATOM 3835 O O . SER B 1 229 ? 19.281 -11.648 -11.586 1 96.31 229 SER B O 1
ATOM 3837 N N . GLY B 1 230 ? 20.938 -10.125 -11.602 1 95.81 230 GLY B N 1
ATOM 3838 C CA . GLY B 1 230 ? 20.859 -9.906 -10.164 1 95.81 230 GLY B CA 1
ATOM 3839 C C . GLY B 1 230 ? 19.562 -9.227 -9.734 1 95.81 230 GLY B C 1
ATOM 3840 O O . GLY B 1 230 ? 19.234 -9.227 -8.547 1 95.81 230 GLY B O 1
ATOM 3841 N N . GLN B 1 231 ? 18.797 -8.75 -10.703 1 96.44 231 GLN B N 1
ATOM 3842 C CA . GLN B 1 231 ? 17.594 -8.008 -10.344 1 96.44 231 GLN B CA 1
ATOM 3843 C C . GLN B 1 231 ? 16.359 -8.648 -10.961 1 96.44 231 GLN B C 1
ATOM 3845 O O . GLN B 1 231 ? 15.273 -8.055 -10.945 1 96.44 231 GLN B O 1
ATOM 3850 N N . SER B 1 232 ? 16.547 -9.852 -11.562 1 98.06 232 SER B N 1
ATOM 3851 C CA . SER B 1 232 ? 15.375 -10.57 -12.039 1 98.06 232 SER B CA 1
ATOM 3852 C C . SER B 1 232 ? 14.445 -10.938 -10.891 1 98.06 232 SER B C 1
ATOM 3854 O O . SER B 1 232 ? 14.898 -11.258 -9.797 1 98.06 232 SER B O 1
ATOM 3856 N N . GLU B 1 233 ? 13.18 -10.891 -11.18 1 98.38 233 GLU B N 1
ATOM 3857 C CA . GLU B 1 233 ? 12.234 -11.07 -10.086 1 98.38 233 GLU B CA 1
ATOM 3858 C C . GLU B 1 233 ? 11.602 -12.461 -10.125 1 98.38 233 GLU B C 1
ATOM 3860 O O . GLU B 1 233 ? 11.234 -13.008 -9.078 1 98.38 233 GLU B O 1
ATOM 3865 N N . ARG B 1 234 ? 11.391 -12.984 -11.266 1 98.75 234 ARG B N 1
ATOM 3866 C CA . ARG B 1 234 ? 10.805 -14.312 -11.438 1 98.75 234 ARG B CA 1
ATOM 3867 C C . ARG B 1 234 ? 11.711 -15.203 -12.289 1 98.75 234 ARG B C 1
ATOM 3869 O O . ARG B 1 234 ? 12.18 -14.781 -13.352 1 98.75 234 ARG B O 1
ATOM 3876 N N . LEU B 1 235 ? 11.969 -16.375 -11.773 1 98.81 235 LEU B N 1
ATOM 3877 C CA . LEU B 1 235 ? 12.828 -17.328 -12.469 1 98.81 235 LEU B CA 1
ATOM 3878 C C . LEU B 1 235 ? 12.008 -18.484 -13.047 1 98.81 235 LEU B C 1
ATOM 3880 O O . LEU B 1 235 ? 11.086 -18.984 -12.398 1 98.81 235 LEU B O 1
ATOM 3884 N N . PHE B 1 236 ? 12.359 -18.922 -14.25 1 98.81 236 PHE B N 1
ATOM 3885 C CA . PHE B 1 236 ? 11.68 -20.016 -14.953 1 98.81 236 PHE B CA 1
ATOM 3886 C C . PHE B 1 236 ? 12.641 -21.172 -15.211 1 98.81 236 PHE B C 1
ATOM 3888 O O . PHE B 1 236 ? 13.688 -20.984 -15.836 1 98.81 236 PHE B O 1
ATOM 3895 N N . PHE B 1 237 ? 12.289 -22.344 -14.742 1 98.81 237 PHE B N 1
ATOM 3896 C CA . PHE B 1 237 ? 13.125 -23.531 -14.867 1 98.81 237 PHE B CA 1
ATOM 3897 C C . PHE B 1 237 ? 12.516 -24.531 -15.836 1 98.81 237 PHE B C 1
ATOM 3899 O O . PHE B 1 237 ? 11.32 -24.812 -15.781 1 98.81 237 PHE B O 1
ATOM 3906 N N . LYS B 1 238 ? 13.305 -25.031 -16.75 1 98.25 238 LYS B N 1
ATOM 3907 C CA . LYS B 1 238 ? 12.977 -26.156 -17.609 1 98.25 238 LYS B CA 1
ATOM 3908 C C . LYS B 1 238 ? 13.914 -27.328 -17.359 1 98.25 238 LYS B C 1
ATOM 3910 O O . LYS B 1 238 ? 15.125 -27.219 -17.562 1 98.25 238 LYS B O 1
ATOM 3915 N N . ALA B 1 239 ? 13.367 -28.406 -16.906 1 98.19 239 ALA B N 1
ATOM 3916 C CA . ALA B 1 239 ? 14.133 -29.609 -16.625 1 98.19 239 ALA B CA 1
ATOM 3917 C C . ALA B 1 239 ? 13.531 -30.828 -17.328 1 98.19 239 ALA B C 1
ATOM 3919 O O . ALA B 1 239 ? 12.328 -30.859 -17.609 1 98.19 239 ALA B O 1
ATOM 3920 N N . GLN B 1 240 ? 14.391 -31.797 -17.562 1 96.94 240 GLN B N 1
ATOM 3921 C CA . GLN B 1 240 ? 13.953 -32.969 -18.297 1 96.94 240 GLN B CA 1
ATOM 3922 C C . GLN B 1 240 ? 14.305 -34.25 -17.547 1 96.94 240 GLN B C 1
ATOM 3924 O O . GLN B 1 240 ? 15.391 -34.344 -16.969 1 96.94 240 GLN B O 1
ATOM 3929 N N . LYS B 1 241 ? 13.273 -35.125 -17.516 1 95.75 241 LYS B N 1
ATOM 3930 C CA . LYS B 1 241 ? 13.531 -36.469 -16.969 1 95.75 241 LYS B CA 1
ATOM 3931 C C . LYS B 1 241 ? 14.578 -37.219 -17.812 1 95.75 241 LYS B C 1
ATOM 3933 O O . LYS B 1 241 ? 14.414 -37.344 -19.031 1 95.75 241 LYS B O 1
ATOM 3938 N N . SER B 1 242 ? 15.742 -37.5 -17.234 1 85.25 242 SER B N 1
ATOM 3939 C CA . SER B 1 242 ? 16.828 -38.188 -17.938 1 85.25 242 SER B CA 1
ATOM 3940 C C . SER B 1 242 ? 16.375 -39.594 -18.422 1 85.25 242 SER B C 1
ATOM 3942 O O . SER B 1 242 ? 15.523 -40.219 -17.781 1 85.25 242 SER B O 1
ATOM 3944 N N . LYS B 1 243 ? 16.766 -40 -19.703 1 72.75 243 LYS B N 1
ATOM 3945 C CA . LYS B 1 243 ? 16.469 -41.312 -20.234 1 72.75 243 LYS B CA 1
ATOM 3946 C C . LYS B 1 243 ? 16.953 -42.406 -19.281 1 72.75 243 LYS B C 1
ATOM 3948 O O . LYS B 1 243 ? 16.297 -43.438 -19.125 1 72.75 243 LYS B O 1
ATOM 3953 N N . THR B 1 244 ? 18.234 -42.438 -18.906 1 54.38 244 THR B N 1
ATOM 3954 C CA . THR B 1 244 ? 18.906 -43.562 -18.266 1 54.38 244 THR B CA 1
ATOM 3955 C C . THR B 1 244 ? 18.656 -43.594 -16.766 1 54.38 244 THR B C 1
ATOM 3957 O O . THR B 1 244 ? 18.891 -42.562 -16.094 1 54.38 244 THR B O 1
ATOM 3960 N N . ILE B 1 245 ? 17.703 -44.344 -16.266 1 46.88 245 ILE B N 1
ATOM 3961 C CA . ILE B 1 245 ? 17.578 -44.625 -14.844 1 46.88 245 ILE B CA 1
ATOM 3962 C C . ILE B 1 245 ? 18.953 -44.875 -14.25 1 46.88 245 ILE B C 1
ATOM 3964 O O . ILE B 1 245 ? 19.688 -45.75 -14.727 1 46.88 245 ILE B O 1
ATOM 3968 N N . VAL B 1 246 ? 19.688 -43.938 -13.75 1 40.09 246 VAL B N 1
ATOM 3969 C CA . VAL B 1 246 ? 20.906 -44.406 -13.094 1 40.09 246 VAL B CA 1
ATOM 3970 C C . VAL B 1 246 ? 20.578 -45.562 -12.156 1 40.09 246 VAL B C 1
ATOM 3972 O O . VAL B 1 246 ? 19.797 -45.406 -11.219 1 40.09 246 VAL B O 1
ATOM 3975 N N . SER B 1 247 ? 20.5 -46.812 -12.641 1 33.06 247 SER B N 1
ATOM 3976 C CA . SER B 1 247 ? 20.594 -47.969 -11.742 1 33.06 247 SER B CA 1
ATOM 3977 C C . SER B 1 247 ? 21.719 -47.812 -10.734 1 33.06 247 SER B C 1
ATOM 3979 O O . SER B 1 247 ? 22.781 -47.281 -11.078 1 33.06 247 SER B O 1
#